Protein AF-A0A0D2H507-F1 (afdb_monomer)

Structure (mmCIF, N/CA/C/O backbone):
data_AF-A0A0D2H507-F1
#
_entry.id   AF-A0A0D2H507-F1
#
loop_
_atom_site.group_PDB
_atom_site.id
_atom_site.type_symbol
_atom_site.label_atom_id
_atom_site.label_alt_id
_atom_site.label_comp_id
_atom_site.label_asym_id
_atom_site.label_entity_id
_atom_site.label_seq_id
_atom_site.pdbx_PDB_ins_code
_atom_site.Cartn_x
_atom_site.Cartn_y
_atom_site.Cartn_z
_atom_site.occupancy
_atom_site.B_iso_or_equiv
_atom_site.auth_seq_id
_atom_site.auth_comp_id
_atom_site.auth_asym_id
_atom_site.auth_atom_id
_atom_site.pdbx_PDB_model_num
ATOM 1 N N . MET A 1 1 ? -9.283 15.951 35.947 1.00 31.06 1 MET A N 1
ATOM 2 C CA . MET A 1 1 ? -10.265 15.352 35.023 1.00 31.06 1 MET A CA 1
ATOM 3 C C . MET A 1 1 ? -9.512 14.282 34.258 1.00 31.06 1 MET A C 1
ATOM 5 O O . MET A 1 1 ? -8.503 14.624 33.654 1.00 31.06 1 MET A O 1
ATOM 9 N N . SER A 1 2 ? -9.874 13.003 34.392 1.00 30.97 2 SER A N 1
ATOM 10 C CA . SER A 1 2 ? -9.326 11.983 33.489 1.00 30.97 2 SER A CA 1
ATOM 11 C C . SER A 1 2 ? -9.724 12.364 32.062 1.00 30.97 2 SER A C 1
ATOM 13 O O . SER A 1 2 ? -10.800 12.946 31.907 1.00 30.97 2 SER A O 1
ATOM 15 N N . PRO A 1 3 ? -8.910 12.076 31.035 1.00 36.78 3 PRO A N 1
ATOM 16 C CA . PRO A 1 3 ? -9.381 12.229 29.670 1.00 36.78 3 PRO A CA 1
ATOM 17 C C . PRO A 1 3 ? -10.603 11.323 29.538 1.00 36.78 3 PRO A C 1
ATOM 19 O O . PRO A 1 3 ? -10.488 10.105 29.670 1.00 36.78 3 PRO A O 1
ATOM 22 N N . THR A 1 4 ? -11.787 11.920 29.407 1.00 38.16 4 THR A N 1
ATOM 23 C CA . THR A 1 4 ? -12.985 11.210 28.975 1.00 38.16 4 THR A CA 1
ATOM 24 C C . THR A 1 4 ? -12.575 10.476 27.709 1.00 38.16 4 THR A C 1
ATOM 26 O O . THR A 1 4 ? -11.973 11.070 26.811 1.00 38.16 4 THR A O 1
ATOM 29 N N . SER A 1 5 ? -12.764 9.160 27.696 1.00 45.72 5 SER A N 1
ATOM 30 C CA . 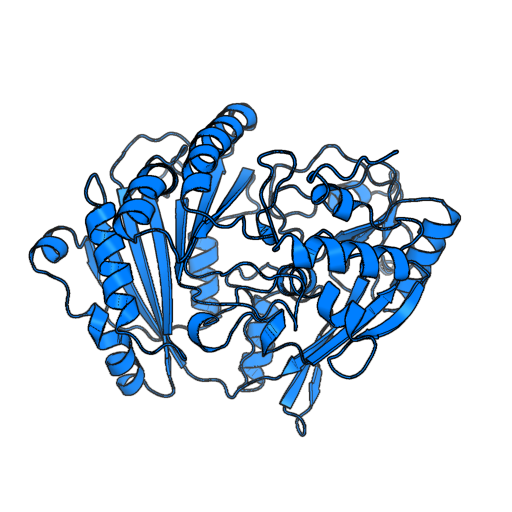SER A 1 5 ? -12.420 8.358 26.535 1.00 45.72 5 SER A CA 1
ATOM 31 C C . SER A 1 5 ? -13.134 8.948 25.323 1.00 45.72 5 SER A C 1
ATOM 33 O O . SER A 1 5 ? -14.357 9.077 25.337 1.00 45.72 5 SER A O 1
ATOM 35 N N . LEU A 1 6 ? -12.388 9.287 24.268 1.00 54.03 6 LEU A N 1
ATOM 36 C CA . LEU A 1 6 ? -12.961 9.771 23.004 1.00 54.03 6 LEU A CA 1
ATOM 37 C C . LEU A 1 6 ? -13.952 8.768 22.380 1.00 54.03 6 LEU A C 1
ATOM 39 O O . LEU A 1 6 ? -14.636 9.109 21.422 1.00 54.03 6 LEU A O 1
ATOM 43 N N . SER A 1 7 ? -14.024 7.539 22.906 1.00 54.16 7 SER A N 1
ATOM 44 C CA . SER A 1 7 ? -14.975 6.510 22.483 1.00 54.16 7 SER A CA 1
ATOM 45 C C . SER A 1 7 ? -16.433 6.853 22.782 1.00 54.16 7 SER A C 1
ATOM 47 O O . SER A 1 7 ? -17.312 6.419 22.039 1.00 54.16 7 SER A O 1
ATOM 49 N N . ASP A 1 8 ? -16.711 7.595 23.860 1.00 54.28 8 ASP A N 1
ATOM 50 C CA . ASP A 1 8 ? -18.084 7.725 24.366 1.00 54.28 8 ASP A CA 1
ATOM 51 C C . ASP A 1 8 ? -18.872 8.858 23.697 1.00 54.28 8 ASP A C 1
ATOM 53 O O . ASP A 1 8 ? -20.110 8.838 23.704 1.00 54.28 8 ASP A O 1
ATOM 57 N N . GLU A 1 9 ? -18.172 9.789 23.045 1.00 62.19 9 GLU A N 1
ATOM 58 C CA . GLU A 1 9 ? -18.740 11.004 22.470 1.00 62.19 9 GLU A CA 1
ATOM 59 C C . GLU A 1 9 ? -18.522 11.079 20.953 1.00 62.19 9 GLU A C 1
ATOM 61 O O . GLU A 1 9 ? -17.421 10.904 20.434 1.00 62.19 9 GLU A O 1
ATOM 66 N N . HIS A 1 10 ? -19.598 11.383 20.222 1.00 79.69 10 HIS A N 1
ATOM 67 C CA . HIS A 1 10 ? -19.481 11.873 18.854 1.00 79.69 10 HIS A CA 1
ATOM 68 C C . HIS A 1 10 ? -18.927 13.293 18.903 1.00 79.69 10 HIS A C 1
ATOM 70 O O . HIS A 1 10 ? -19.555 14.206 19.438 1.00 79.69 10 HIS A O 1
ATOM 76 N N . ILE A 1 11 ? -17.757 13.476 18.312 1.00 91.12 11 ILE A N 1
ATOM 77 C CA . ILE A 1 11 ? -17.040 14.741 18.297 1.00 91.12 11 ILE A CA 1
ATOM 78 C C . ILE A 1 11 ? -17.669 15.603 17.206 1.00 91.12 11 ILE A C 1
ATOM 80 O O . ILE A 1 11 ? -17.388 15.430 16.018 1.00 91.12 11 ILE A O 1
ATOM 84 N N . GLY A 1 12 ? -18.591 16.475 17.613 1.00 92.81 12 GLY A N 1
ATOM 85 C CA . GLY A 1 12 ? -19.230 17.456 16.736 1.00 92.81 12 GLY A CA 1
ATOM 86 C C . GLY A 1 12 ? -18.281 18.589 16.338 1.00 92.81 12 GLY A C 1
ATOM 87 O O . GLY A 1 12 ? -17.213 18.752 16.926 1.00 92.81 12 GLY A O 1
ATOM 88 N N . ARG A 1 13 ? -18.690 19.400 15.355 1.00 93.12 13 ARG A N 1
ATOM 89 C CA . ARG A 1 13 ? -17.871 20.490 14.782 1.00 93.12 13 ARG A CA 1
ATOM 90 C C . ARG A 1 13 ? -17.417 21.546 15.800 1.00 93.12 13 ARG A C 1
ATOM 92 O O . ARG A 1 13 ? -16.350 22.121 15.623 1.00 93.12 13 ARG A O 1
ATOM 99 N N . ASP A 1 14 ? -18.190 21.757 16.864 1.00 93.00 14 ASP A N 1
ATOM 100 C CA . ASP A 1 14 ? -17.875 22.727 17.923 1.00 93.00 14 ASP A CA 1
ATOM 101 C C . ASP A 1 14 ? -16.910 22.172 18.990 1.00 93.00 14 ASP A C 1
ATOM 103 O O . ASP A 1 14 ? -16.466 22.901 19.879 1.00 93.00 14 ASP A O 1
ATOM 107 N N . HIS A 1 15 ? -16.577 20.877 18.933 1.00 94.69 15 HIS A N 1
ATOM 108 C CA . HIS A 1 15 ? -15.651 20.257 19.875 1.00 94.69 15 HIS A CA 1
ATOM 109 C C . HIS A 1 15 ? -14.204 20.680 19.577 1.00 94.69 15 HIS A C 1
ATOM 111 O O . HIS A 1 15 ? -13.757 20.648 18.431 1.00 94.69 15 HIS A O 1
ATOM 117 N N . SER A 1 16 ? -13.423 20.999 20.613 1.00 94.50 16 SER A N 1
ATOM 118 C CA . SER A 1 16 ? -12.065 21.560 20.477 1.00 94.50 16 SER A CA 1
ATOM 119 C C . SER A 1 16 ? -11.082 20.676 19.695 1.00 94.50 16 SER A C 1
ATOM 121 O O . SER A 1 16 ? -10.154 21.186 19.074 1.00 94.50 16 SER A O 1
ATOM 123 N N . GLN A 1 17 ? -11.289 19.357 19.700 1.00 94.12 17 GLN A N 1
ATOM 124 C CA . GLN A 1 17 ? -10.457 18.385 18.974 1.00 94.12 17 GLN A CA 1
ATOM 125 C C . GLN A 1 17 ? -10.942 18.068 17.554 1.00 94.12 17 GLN A C 1
ATOM 127 O O . GLN A 1 17 ? -10.284 17.302 16.849 1.00 94.12 17 GLN A O 1
ATOM 132 N N . TYR A 1 18 ? -12.085 18.612 17.127 1.00 95.88 18 TYR A N 1
ATOM 133 C CA . TYR A 1 18 ? -12.695 18.254 15.848 1.00 95.88 18 TYR A CA 1
ATOM 134 C C . TYR A 1 18 ? -11.736 18.484 14.675 1.00 95.88 18 TYR A C 1
ATOM 136 O O . TYR A 1 18 ? -11.550 17.582 13.862 1.00 95.88 18 TYR A O 1
ATOM 144 N N . GLU A 1 19 ? -11.073 19.643 14.611 1.00 96.06 19 GLU A N 1
ATOM 145 C CA . GLU A 1 19 ? -10.197 19.968 13.479 1.00 96.06 19 GLU A CA 1
ATOM 146 C C . GLU A 1 19 ? -8.917 19.122 13.456 1.00 96.06 19 GLU A C 1
ATOM 148 O O . GLU A 1 19 ? -8.518 18.644 12.393 1.00 96.06 19 GLU A O 1
ATOM 153 N N . GLU A 1 20 ? -8.313 18.855 14.619 1.00 95.06 20 GLU A N 1
ATOM 154 C CA . GLU A 1 20 ? -7.156 17.953 14.733 1.00 95.06 20 GLU A CA 1
ATOM 155 C C . GLU A 1 20 ? -7.512 16.546 14.230 1.00 95.06 20 GLU A C 1
ATOM 157 O O . GLU A 1 20 ? -6.773 15.928 13.462 1.00 95.06 20 GLU A O 1
ATOM 162 N N . LEU A 1 21 ? -8.681 16.038 14.624 1.00 95.25 21 LEU A N 1
ATOM 163 C CA . LEU A 1 21 ? -9.151 14.732 14.186 1.00 95.25 21 LEU A CA 1
ATOM 164 C C . LEU A 1 21 ? -9.514 14.738 12.707 1.00 95.25 21 LEU A C 1
ATOM 166 O O . LEU A 1 21 ? -9.126 13.823 11.982 1.00 95.25 21 LEU A O 1
ATOM 170 N N . ARG A 1 22 ? -10.206 15.763 12.216 1.00 96.00 22 ARG A N 1
ATOM 171 C CA . ARG A 1 22 ? -10.583 15.865 10.806 1.00 96.00 22 ARG A CA 1
ATOM 172 C C . ARG A 1 22 ? -9.352 15.849 9.906 1.00 96.00 22 ARG A C 1
ATOM 174 O O . ARG A 1 22 ? -9.352 15.136 8.908 1.00 96.00 22 ARG A O 1
ATOM 181 N N . THR A 1 23 ? -8.286 16.545 10.294 1.00 94.81 23 THR A N 1
ATOM 182 C CA . THR A 1 23 ? -7.067 16.730 9.487 1.00 94.81 23 THR A CA 1
ATOM 183 C C . THR A 1 23 ? -5.980 15.679 9.699 1.00 94.81 23 THR A C 1
ATOM 185 O O . THR A 1 23 ? -4.937 15.760 9.058 1.00 94.81 23 THR A O 1
ATOM 188 N N . ARG A 1 24 ? -6.216 14.650 10.527 1.00 93.25 24 ARG A N 1
ATOM 189 C CA . ARG A 1 24 ? -5.264 13.558 10.806 1.00 93.25 24 ARG A CA 1
ATOM 190 C C . ARG A 1 24 ? -5.011 12.645 9.590 1.00 93.25 24 ARG A C 1
ATOM 192 O O . ARG A 1 24 ? -5.487 11.512 9.525 1.00 93.25 24 ARG A O 1
ATOM 199 N N . TYR A 1 25 ? -4.240 13.153 8.640 1.00 94.44 25 TYR A N 1
ATOM 200 C CA . TYR A 1 25 ? -3.697 12.478 7.463 1.00 94.44 25 TYR A CA 1
ATOM 201 C C . TYR A 1 25 ? -2.191 12.762 7.389 1.00 94.44 25 TYR A C 1
ATOM 203 O O . TYR A 1 25 ? -1.706 13.722 7.982 1.00 94.44 25 TYR A O 1
ATOM 211 N N . PHE A 1 26 ? -1.435 11.947 6.650 1.00 91.88 26 PHE A N 1
ATOM 212 C CA . PHE A 1 26 ? 0.000 12.205 6.432 1.00 91.88 26 PHE A CA 1
ATOM 213 C C . PHE A 1 26 ? 0.262 13.406 5.502 1.00 91.88 26 PHE A C 1
ATOM 215 O O . PHE A 1 26 ? 1.379 13.915 5.433 1.00 91.88 26 PHE A O 1
ATOM 222 N N . ASN A 1 27 ? -0.764 13.817 4.756 1.00 92.31 27 ASN A N 1
ATOM 223 C CA . ASN A 1 27 ? -0.683 14.761 3.654 1.00 92.31 27 ASN A CA 1
ATOM 224 C C . ASN A 1 27 ? -1.195 16.142 4.080 1.00 92.31 27 ASN A C 1
ATOM 226 O O . ASN A 1 27 ? -2.304 16.249 4.600 1.00 92.31 27 ASN A O 1
ATOM 230 N N . ALA A 1 28 ? -0.445 17.208 3.785 1.00 92.75 28 ALA A N 1
ATOM 231 C CA . ALA A 1 28 ? -0.892 18.578 4.048 1.00 92.75 28 ALA A CA 1
ATOM 232 C C . ALA A 1 28 ? -2.025 19.041 3.107 1.00 92.75 28 ALA A C 1
ATOM 234 O O . ALA A 1 28 ? -2.658 20.074 3.345 1.00 92.75 28 ALA A O 1
ATOM 235 N N . ARG A 1 29 ? -2.315 18.293 2.033 1.00 92.12 29 ARG A N 1
ATOM 236 C CA . ARG A 1 29 ? -3.491 18.515 1.180 1.00 92.12 29 ARG A CA 1
ATOM 237 C C . ARG A 1 29 ? -4.710 17.768 1.731 1.00 92.12 29 ARG A C 1
ATOM 239 O O . ARG A 1 29 ? -5.110 16.736 1.198 1.00 92.12 29 ARG A O 1
ATOM 246 N N . VAL A 1 30 ? -5.309 18.313 2.789 1.00 92.12 30 VAL A N 1
ATOM 247 C CA . VAL A 1 30 ? -6.579 17.814 3.342 1.00 92.12 30 VAL A CA 1
ATOM 248 C C . VAL A 1 30 ? -7.757 18.530 2.662 1.00 92.12 30 VAL A C 1
ATOM 250 O O . VAL A 1 30 ? -7.778 19.762 2.648 1.00 92.12 30 VAL A O 1
ATOM 253 N N . PRO A 1 31 ? -8.749 17.806 2.109 1.00 91.31 31 PRO A N 1
ATOM 254 C CA . PRO A 1 31 ? -9.948 18.410 1.533 1.00 91.31 31 PRO A CA 1
ATOM 255 C C . PRO A 1 31 ? -10.723 19.296 2.516 1.00 91.31 31 PRO A C 1
ATOM 257 O O . PRO A 1 31 ? -10.708 19.083 3.731 1.00 91.31 31 PRO A O 1
ATOM 260 N N . ALA A 1 32 ? -11.479 20.251 1.972 1.00 92.62 32 ALA A N 1
ATOM 261 C CA . ALA A 1 32 ? -12.341 21.140 2.752 1.00 92.62 32 ALA A CA 1
ATOM 262 C C . ALA A 1 32 ? -13.589 20.446 3.327 1.00 92.62 32 ALA A C 1
ATOM 264 O O . ALA A 1 32 ? -14.288 21.054 4.127 1.00 92.62 32 ALA A O 1
ATOM 265 N N . ALA A 1 33 ? -13.870 19.199 2.929 1.00 95.00 33 ALA A N 1
ATOM 266 C CA . ALA A 1 33 ? -15.030 18.450 3.399 1.00 95.00 33 ALA A CA 1
ATOM 267 C C . ALA A 1 33 ? -15.046 18.335 4.934 1.00 95.00 33 ALA A C 1
ATOM 269 O O . ALA A 1 33 ? -14.043 17.992 5.576 1.00 95.00 33 ALA A O 1
ATOM 270 N N . MET A 1 34 ? -16.216 18.606 5.503 1.00 96.12 34 MET A N 1
ATOM 271 C CA . MET A 1 34 ? -16.484 18.650 6.931 1.00 96.12 34 MET A CA 1
ATOM 272 C C . MET A 1 34 ? -17.502 17.561 7.290 1.00 96.12 34 MET A C 1
ATOM 274 O O . MET A 1 34 ? -18.699 17.721 7.037 1.00 96.12 34 MET A O 1
ATOM 278 N N . PRO A 1 35 ? -17.084 16.460 7.930 1.00 97.38 35 PRO A N 1
ATOM 279 C CA . PRO A 1 35 ? -18.020 15.562 8.599 1.00 97.38 35 PRO A CA 1
ATOM 280 C C . PRO A 1 35 ? -18.972 16.320 9.545 1.00 97.38 35 PRO A C 1
ATOM 282 O O . PRO A 1 35 ? -18.662 17.386 10.076 1.00 97.38 35 PRO A O 1
ATOM 285 N N . ALA A 1 36 ? -20.180 15.810 9.752 1.00 96.50 36 ALA A N 1
ATOM 286 C CA . ALA A 1 36 ? -21.062 16.337 10.793 1.00 96.50 36 ALA A CA 1
ATOM 287 C C . ALA A 1 36 ? -20.534 15.976 12.191 1.00 96.50 36 ALA A C 1
ATOM 289 O O . ALA A 1 36 ? -20.660 16.764 13.128 1.00 96.50 36 ALA A O 1
ATOM 290 N N . ALA A 1 37 ? -19.917 14.799 12.311 1.00 96.56 37 ALA A N 1
ATOM 291 C CA . ALA A 1 37 ? -19.269 14.332 13.525 1.00 96.56 37 ALA A CA 1
ATOM 292 C C . ALA A 1 37 ? -18.126 13.358 13.211 1.00 96.56 37 ALA A C 1
ATOM 294 O O . ALA A 1 37 ? -18.047 12.785 12.118 1.00 96.56 37 ALA A O 1
ATOM 295 N N . ILE A 1 38 ? -17.269 13.140 14.204 1.00 97.81 38 ILE A N 1
ATOM 296 C CA . ILE A 1 38 ? -16.204 12.137 14.185 1.00 97.81 38 ILE A CA 1
ATOM 297 C C . ILE A 1 38 ? -16.422 11.173 15.356 1.00 97.81 38 ILE A C 1
ATOM 299 O O . ILE A 1 38 ? -16.699 11.604 16.472 1.00 97.81 38 ILE A O 1
ATOM 303 N N . SER A 1 39 ? -16.305 9.870 15.109 1.00 97.38 39 SER A N 1
ATOM 304 C CA . SER A 1 39 ? -16.315 8.823 16.135 1.00 97.38 39 SER A CA 1
ATOM 305 C C . SER A 1 39 ? -14.948 8.142 16.185 1.00 97.38 39 SER A C 1
ATOM 307 O O . SER A 1 39 ? -14.393 7.793 15.141 1.00 97.38 39 SER A O 1
ATOM 309 N N . CYS A 1 40 ? -14.409 7.945 17.388 1.00 96.94 40 CYS A N 1
ATOM 310 C CA . CYS A 1 40 ? -13.124 7.284 17.624 1.00 96.94 40 CYS A CA 1
ATOM 311 C C . CYS A 1 40 ? -13.326 5.999 18.449 1.00 96.94 40 CYS A C 1
ATOM 313 O O . CYS A 1 40 ? -12.987 5.977 19.635 1.00 96.94 40 CYS A O 1
ATOM 315 N N . PRO A 1 41 ? -13.915 4.940 17.862 1.00 96.88 41 PRO A N 1
ATOM 31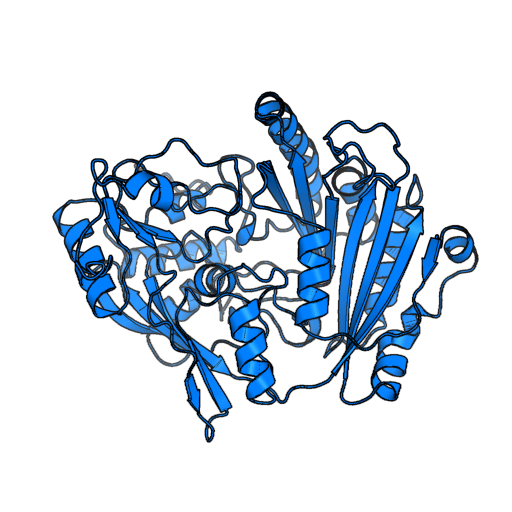6 C CA . PRO A 1 41 ? -14.245 3.718 18.584 1.00 96.88 41 PRO A CA 1
ATOM 317 C C . PRO A 1 41 ? -12.997 3.005 19.115 1.00 96.88 41 PRO A C 1
ATOM 319 O O . PRO A 1 41 ? -11.964 2.921 18.444 1.00 96.88 41 PRO A O 1
ATOM 322 N N . SER A 1 42 ? -13.127 2.430 20.309 1.00 96.81 42 SER A N 1
ATOM 323 C CA . SER A 1 42 ? -12.110 1.583 20.938 1.00 96.81 42 SER A CA 1
ATOM 324 C C . SER A 1 42 ? -12.469 0.097 20.861 1.00 96.81 42 SER A C 1
ATOM 326 O O . SER A 1 42 ? -11.582 -0.755 20.785 1.00 96.81 42 SER A O 1
ATOM 328 N N . THR A 1 43 ? -13.767 -0.213 20.799 1.00 97.50 43 THR A N 1
ATOM 329 C CA . THR A 1 43 ? -14.307 -1.575 20.750 1.00 97.50 43 THR A CA 1
ATOM 330 C C . THR A 1 43 ? -15.256 -1.785 19.572 1.00 97.50 43 THR A C 1
ATOM 332 O O . THR A 1 43 ? -15.814 -0.840 19.010 1.00 97.50 43 THR A O 1
ATOM 335 N N . THR A 1 44 ? -15.513 -3.049 19.229 1.00 98.44 44 THR A N 1
ATOM 336 C CA . THR A 1 44 ? -16.549 -3.421 18.251 1.00 98.44 44 THR A CA 1
ATOM 337 C C . THR A 1 44 ? -17.939 -2.895 18.655 1.00 98.44 44 THR A C 1
ATOM 339 O O . THR A 1 44 ? -18.718 -2.501 17.790 1.00 98.44 44 THR A O 1
ATOM 342 N N . ALA A 1 45 ? -18.253 -2.813 19.955 1.00 97.56 45 ALA A N 1
ATOM 343 C CA . ALA A 1 45 ? -19.527 -2.266 20.432 1.00 97.56 45 ALA A CA 1
ATOM 344 C C . ALA A 1 45 ? -19.673 -0.762 20.130 1.00 97.56 45 ALA A C 1
ATOM 346 O O . ALA A 1 45 ? -20.751 -0.324 19.716 1.00 97.56 45 ALA A O 1
ATOM 347 N N . ASP A 1 46 ? -18.588 0.007 20.252 1.00 97.31 46 ASP A N 1
ATOM 348 C CA . ASP A 1 46 ? -18.562 1.436 19.908 1.00 97.31 46 ASP A CA 1
ATOM 349 C C . ASP A 1 46 ? -18.850 1.637 18.414 1.00 97.31 46 ASP A C 1
ATOM 351 O O . ASP A 1 46 ? -19.626 2.515 18.034 1.00 97.31 46 ASP A O 1
ATOM 355 N N . VAL A 1 47 ? -18.288 0.772 17.559 1.00 98.06 47 VAL A N 1
ATOM 356 C CA . VAL A 1 47 ? -18.546 0.787 16.110 1.00 98.06 47 VAL A CA 1
ATOM 357 C C . VAL A 1 47 ? -20.023 0.535 15.814 1.00 98.06 47 VAL A C 1
ATOM 359 O O . VAL A 1 47 ? -20.621 1.271 15.032 1.00 98.06 47 VAL A O 1
ATOM 362 N N . ILE A 1 48 ? -20.645 -0.459 16.458 1.00 98.06 48 ILE A N 1
ATOM 363 C CA . ILE A 1 48 ? -22.081 -0.744 16.285 1.00 98.06 48 ILE A CA 1
ATOM 364 C C . ILE A 1 48 ? -22.922 0.481 16.660 1.00 98.06 48 ILE A C 1
ATOM 366 O O . ILE A 1 48 ? -23.852 0.833 15.931 1.00 98.06 48 ILE A O 1
ATOM 370 N N . LYS A 1 49 ? -22.605 1.139 17.783 1.00 96.62 49 LYS A N 1
ATOM 371 C CA . LYS A 1 49 ? -23.292 2.360 18.227 1.00 96.62 49 LYS A CA 1
ATOM 372 C C . LYS A 1 49 ? -23.158 3.471 17.181 1.00 96.62 49 LYS A C 1
ATOM 374 O O . LYS A 1 49 ? -24.173 4.038 16.781 1.00 96.62 49 LYS A O 1
ATOM 379 N N . ALA A 1 50 ? -21.942 3.720 16.696 1.00 97.00 50 ALA A N 1
ATOM 380 C CA . ALA A 1 50 ? -21.655 4.739 15.690 1.00 97.00 50 ALA A CA 1
ATOM 381 C C . ALA A 1 50 ? -22.405 4.486 14.369 1.00 97.00 50 ALA A C 1
ATOM 383 O O . ALA A 1 50 ? -23.036 5.397 13.833 1.00 97.00 50 ALA A O 1
ATOM 384 N N . VAL A 1 51 ? -22.412 3.240 13.879 1.00 97.62 51 VAL A N 1
ATOM 385 C CA . VAL A 1 51 ? -23.132 2.841 12.655 1.00 97.62 51 VAL A CA 1
ATOM 386 C C . VAL A 1 51 ? -24.641 3.019 12.813 1.00 97.62 51 VAL A C 1
ATOM 388 O O . VAL A 1 51 ? -25.288 3.614 11.952 1.00 97.62 51 VAL A O 1
ATOM 391 N N . LYS A 1 52 ? -25.221 2.559 13.929 1.00 96.19 52 LYS A N 1
ATOM 392 C CA . LYS A 1 52 ? -26.661 2.714 14.190 1.00 96.19 52 LYS A CA 1
ATOM 393 C C . LYS A 1 52 ? -27.069 4.178 14.328 1.00 96.19 52 LYS A C 1
ATOM 395 O O . LYS A 1 52 ? -28.149 4.548 13.876 1.00 96.19 52 LYS A O 1
ATOM 400 N N . GLN A 1 53 ? -26.215 5.012 14.915 1.00 93.81 53 GLN A N 1
ATOM 401 C CA . GLN A 1 53 ? -26.461 6.446 15.012 1.00 93.81 53 GLN A CA 1
ATOM 402 C C . GLN A 1 53 ? -26.402 7.129 13.642 1.00 93.81 53 GLN A C 1
ATOM 404 O O . GLN A 1 53 ? -27.312 7.888 13.318 1.00 93.81 53 GLN A O 1
ATOM 409 N N . ALA A 1 54 ? -25.394 6.829 12.817 1.00 96.12 54 ALA A N 1
ATOM 410 C CA . ALA A 1 54 ? -25.337 7.328 11.443 1.00 96.12 54 ALA A CA 1
ATOM 411 C C . ALA A 1 54 ? -26.591 6.928 10.653 1.00 96.12 54 ALA A C 1
ATOM 413 O O . ALA A 1 54 ? -27.194 7.770 9.992 1.00 96.12 54 ALA A O 1
ATOM 414 N N . ALA A 1 55 ? -27.046 5.677 10.801 1.00 95.50 55 ALA A N 1
ATOM 415 C CA . ALA A 1 55 ? -28.280 5.200 10.186 1.00 95.50 55 ALA A CA 1
ATOM 416 C C . ALA A 1 55 ? -29.519 5.976 10.668 1.00 95.50 55 ALA A C 1
ATOM 418 O O . ALA A 1 55 ? -30.336 6.383 9.848 1.00 95.50 55 ALA A O 1
ATOM 419 N N . ALA A 1 56 ? -29.645 6.227 11.975 1.00 95.06 56 ALA A N 1
ATOM 420 C CA . ALA A 1 56 ? -30.756 6.998 12.539 1.00 95.06 56 ALA A CA 1
ATOM 421 C C . ALA A 1 56 ? -30.769 8.469 12.079 1.00 95.06 56 ALA A C 1
ATOM 423 O O . ALA A 1 56 ? -31.834 9.077 12.011 1.00 95.06 56 ALA A O 1
ATOM 424 N N . LEU A 1 57 ? -29.600 9.031 11.760 1.00 94.56 57 LEU A N 1
ATOM 425 C CA . LEU A 1 57 ? -29.434 10.408 11.284 1.00 94.56 57 LEU A CA 1
ATOM 426 C C . LEU A 1 57 ? -29.388 10.529 9.751 1.00 94.56 57 LEU A C 1
ATOM 428 O O . LEU A 1 57 ? -29.254 11.640 9.243 1.00 94.56 57 LEU A O 1
ATOM 432 N N . GLY A 1 58 ? -29.465 9.417 9.011 1.00 93.88 58 GLY A N 1
ATOM 433 C CA . GLY A 1 58 ? -29.324 9.412 7.551 1.00 93.88 58 GLY A CA 1
ATOM 434 C C . GLY A 1 58 ? -27.952 9.899 7.065 1.00 93.88 58 GLY A C 1
ATOM 435 O O . GLY A 1 58 ? -27.854 10.493 5.994 1.00 93.88 58 GLY A O 1
ATOM 436 N N . GLN A 1 59 ? -26.898 9.701 7.860 1.00 95.69 59 GLN A N 1
ATOM 437 C CA . GLN A 1 59 ? -25.550 10.174 7.551 1.00 95.69 59 GLN A CA 1
ATOM 438 C C . GLN A 1 59 ? -24.746 9.110 6.793 1.00 95.69 59 GLN A C 1
ATOM 440 O O . GLN A 1 59 ? -24.677 7.967 7.253 1.00 95.69 59 GLN A O 1
ATOM 445 N N . PRO A 1 60 ? -24.071 9.470 5.684 1.00 97.69 60 PRO A N 1
ATOM 446 C CA . PRO A 1 60 ? -23.117 8.572 5.050 1.00 97.69 60 PRO A CA 1
ATOM 447 C C . PRO A 1 60 ? -21.878 8.388 5.933 1.00 97.69 60 PRO A C 1
ATOM 449 O O . PRO A 1 60 ? -21.481 9.295 6.669 1.00 97.69 60 PRO A O 1
ATOM 452 N N . ILE A 1 61 ? -21.240 7.226 5.836 1.00 98.50 61 ILE A N 1
ATOM 453 C CA . ILE A 1 61 ? -20.105 6.835 6.670 1.00 98.50 61 ILE A CA 1
ATOM 454 C C . ILE A 1 61 ? -18.820 6.835 5.844 1.00 98.50 61 ILE A C 1
ATOM 456 O O . ILE A 1 61 ? -18.713 6.168 4.814 1.00 98.50 61 ILE A O 1
ATOM 460 N N . GLY A 1 62 ? -17.816 7.555 6.342 1.00 97.62 62 GLY A N 1
ATOM 461 C CA . GLY A 1 62 ? -16.429 7.441 5.908 1.00 97.62 62 GLY A CA 1
ATOM 462 C C . GLY A 1 62 ? -15.596 6.749 6.983 1.00 97.62 62 GLY A C 1
ATOM 463 O O . GLY A 1 62 ? -15.749 7.033 8.169 1.00 97.62 62 GLY A O 1
ATOM 464 N N . VAL A 1 63 ? -14.702 5.842 6.588 1.00 98.06 63 VAL A N 1
ATOM 465 C CA . VAL A 1 63 ? -13.882 5.058 7.528 1.00 98.06 63 VAL A CA 1
ATOM 466 C C . VAL A 1 63 ? -12.410 5.374 7.317 1.00 98.06 63 VAL A C 1
ATOM 468 O O . VAL A 1 63 ? -11.908 5.291 6.196 1.00 98.06 63 VAL A O 1
ATOM 471 N N . ARG A 1 64 ? -11.695 5.701 8.394 1.00 97.06 64 ARG A N 1
ATOM 472 C CA . ARG A 1 64 ? -10.256 5.977 8.361 1.00 97.06 64 ARG A CA 1
ATOM 473 C C . ARG A 1 64 ? -9.517 5.111 9.367 1.00 97.06 64 ARG A C 1
ATOM 475 O O . ARG A 1 64 ? -9.870 5.089 10.535 1.00 97.06 64 ARG A O 1
ATOM 482 N N . ALA A 1 65 ? -8.446 4.461 8.917 1.00 96.25 65 ALA A N 1
ATOM 483 C CA . ALA A 1 65 ? -7.449 3.847 9.793 1.00 96.25 65 ALA A CA 1
ATOM 484 C C . ALA A 1 65 ? -6.223 4.771 9.924 1.00 96.25 65 ALA A C 1
ATOM 486 O O . ALA A 1 65 ? -6.228 5.708 10.710 1.00 96.25 65 ALA A O 1
ATOM 487 N N . GLY A 1 66 ? -5.193 4.572 9.097 1.00 93.44 66 GLY A N 1
ATOM 488 C CA . GLY A 1 66 ? -3.950 5.357 9.147 1.00 93.44 66 GLY A CA 1
ATOM 489 C C . GLY A 1 66 ? -3.984 6.683 8.381 1.00 93.44 66 GLY A C 1
ATOM 490 O O . GLY A 1 66 ? -3.013 7.425 8.430 1.00 93.44 66 GLY A O 1
ATOM 491 N N . GLY A 1 67 ? -5.061 6.972 7.640 1.00 93.62 67 GLY A N 1
ATOM 492 C CA . GLY A 1 67 ? -5.168 8.206 6.851 1.00 93.62 67 GLY A CA 1
ATOM 493 C C . GLY A 1 67 ? -4.162 8.302 5.697 1.00 93.62 67 GLY A C 1
ATOM 494 O O . GLY A 1 67 ? -3.688 9.393 5.412 1.00 93.62 67 GLY A O 1
ATOM 495 N N . HIS A 1 68 ? -3.826 7.177 5.053 1.00 93.81 68 HIS A N 1
ATOM 496 C CA . HIS A 1 68 ? -2.802 7.091 3.992 1.00 93.81 68 HIS A CA 1
ATOM 497 C C . HIS A 1 68 ? -3.332 7.161 2.552 1.00 93.81 68 HIS A C 1
ATOM 499 O O . HIS A 1 68 ? -2.549 7.162 1.610 1.00 93.81 68 HIS A O 1
ATOM 505 N N . LEU A 1 69 ? -4.647 7.265 2.349 1.00 92.88 69 LEU A N 1
ATOM 506 C CA . LEU A 1 69 ? -5.180 7.539 1.013 1.00 92.88 69 LEU A CA 1
ATOM 507 C C . LEU A 1 69 ? -4.917 9.006 0.659 1.00 92.88 69 LEU A C 1
ATOM 509 O O . LEU A 1 69 ? -5.474 9.896 1.302 1.00 92.88 69 LEU A O 1
ATOM 513 N N . PHE A 1 70 ? -4.114 9.252 -0.380 1.00 92.50 70 PHE A N 1
ATOM 514 C CA . PHE A 1 70 ? -3.777 10.593 -0.878 1.00 92.50 70 PHE A CA 1
ATOM 515 C C . PHE A 1 70 ? -4.982 11.544 -1.041 1.00 92.50 70 PHE A C 1
ATOM 517 O O . PHE A 1 70 ? -4.849 12.704 -0.642 1.00 92.50 70 PHE A O 1
ATOM 524 N N . PRO A 1 71 ? -6.144 11.113 -1.583 1.00 90.88 71 PRO A N 1
ATOM 525 C CA . PRO A 1 71 ? -7.326 11.976 -1.717 1.00 90.88 71 PRO A CA 1
ATOM 526 C C . PRO A 1 71 ? -8.142 12.168 -0.428 1.00 90.88 71 PRO A C 1
ATOM 528 O O . PRO A 1 71 ? -9.110 12.924 -0.435 1.00 90.88 71 PRO A O 1
ATOM 531 N N . CYS A 1 72 ? -7.789 11.503 0.678 1.00 93.69 72 CYS A N 1
ATOM 532 C CA . CYS A 1 72 ? -8.515 11.580 1.951 1.00 93.69 72 CYS A CA 1
ATOM 533 C C . CYS A 1 72 ? -10.013 11.206 1.837 1.00 93.69 72 CYS A C 1
ATOM 535 O O . CYS A 1 72 ? -10.855 11.806 2.504 1.00 93.69 72 CYS A O 1
ATOM 537 N N . CYS A 1 73 ? -10.351 10.199 1.013 1.00 90.75 73 CYS A N 1
ATOM 538 C CA . CYS A 1 73 ? -11.731 9.822 0.647 1.00 90.75 73 CYS A CA 1
ATOM 539 C C . CYS A 1 73 ? -12.683 9.508 1.815 1.00 90.75 73 CYS A C 1
ATOM 541 O O . CYS A 1 73 ? -13.890 9.431 1.612 1.00 90.75 73 CYS A O 1
ATOM 543 N N . SER A 1 74 ? -12.167 9.297 3.026 1.00 94.81 74 SER A N 1
ATOM 544 C CA . SER A 1 74 ? -12.983 9.109 4.226 1.00 94.81 74 SER A CA 1
ATOM 545 C C . SER A 1 74 ? -13.651 10.394 4.728 1.00 94.81 74 SER A C 1
ATOM 547 O O . SER A 1 74 ? -14.552 10.309 5.558 1.00 94.81 74 SER A O 1
ATOM 549 N N . LEU A 1 75 ? -13.244 11.581 4.261 1.00 95.75 75 LEU A N 1
ATOM 550 C CA . LEU A 1 75 ? -13.948 12.829 4.571 1.00 95.75 75 LEU A CA 1
ATOM 551 C C . LEU A 1 75 ? -15.176 12.989 3.673 1.00 95.75 75 LEU A C 1
ATOM 553 O O . LEU A 1 75 ? -15.052 13.289 2.488 1.00 95.75 75 LEU A O 1
ATOM 557 N N . LEU A 1 76 ? -16.360 12.839 4.264 1.00 95.94 76 LEU A N 1
ATOM 558 C CA . LEU A 1 76 ? -17.643 13.055 3.601 1.00 95.94 76 LEU A CA 1
ATOM 559 C C . LEU A 1 76 ? -18.325 14.284 4.202 1.00 95.94 76 LEU A C 1
ATOM 561 O O . LEU A 1 76 ? -18.482 14.367 5.422 1.00 95.94 76 LEU A O 1
ATOM 565 N N . GLU A 1 77 ? -18.740 15.228 3.358 1.00 96.25 77 GLU A N 1
ATOM 566 C CA . GLU A 1 77 ? -19.480 16.409 3.813 1.00 96.25 77 GLU A CA 1
ATOM 567 C C . GLU A 1 77 ? -20.785 15.985 4.497 1.00 96.25 77 GLU A C 1
ATOM 569 O O . GLU A 1 77 ? -21.558 15.202 3.948 1.00 96.25 77 GLU A O 1
ATOM 574 N N . GLY A 1 78 ? -21.010 16.468 5.720 1.00 95.94 78 GLY A N 1
ATOM 575 C CA . GLY A 1 78 ? -22.196 16.136 6.517 1.00 95.94 78 GLY A CA 1
ATOM 576 C C . GLY A 1 78 ? -22.288 14.675 6.986 1.00 95.94 78 GLY A C 1
ATOM 577 O O . GLY A 1 78 ? -23.248 14.321 7.668 1.00 95.94 78 GLY A O 1
ATOM 578 N N . GLY A 1 79 ? -21.304 13.832 6.659 1.00 97.00 79 GLY A N 1
ATOM 579 C CA . GLY A 1 79 ? -21.263 12.424 7.049 1.00 97.00 79 GLY A CA 1
ATOM 580 C C . GLY A 1 79 ? -20.687 12.181 8.443 1.00 97.00 79 GLY A C 1
ATOM 581 O O . GLY A 1 79 ? -20.264 13.106 9.139 1.00 97.00 79 GLY A O 1
ATOM 582 N N . LEU A 1 80 ? -20.634 10.911 8.836 1.00 97.50 80 LEU A N 1
ATOM 583 C CA . LEU A 1 80 ? -19.906 10.451 10.013 1.00 97.50 80 LEU A CA 1
ATOM 584 C C . LEU A 1 80 ? -18.533 9.918 9.589 1.00 97.50 80 LEU A C 1
ATOM 586 O O . LEU A 1 80 ? -18.446 8.952 8.830 1.00 97.50 80 LEU A O 1
ATOM 590 N N . LEU A 1 81 ? -17.462 10.504 10.123 1.00 98.00 81 LEU A N 1
ATOM 591 C CA . LEU A 1 81 ? -16.125 9.922 10.023 1.00 98.00 81 LEU A CA 1
ATOM 592 C C . LEU A 1 81 ? -15.900 8.964 11.197 1.00 98.00 81 LEU A C 1
ATOM 594 O O . LEU A 1 81 ? -15.920 9.386 12.350 1.00 98.00 81 LEU A O 1
ATOM 598 N N . ILE A 1 82 ? -15.635 7.694 10.911 1.00 97.81 82 ILE A N 1
ATOM 599 C CA . ILE A 1 82 ? -15.241 6.697 11.909 1.00 97.81 82 ILE A CA 1
ATOM 600 C C . ILE A 1 82 ? -13.729 6.475 11.803 1.00 97.81 82 ILE A C 1
ATOM 602 O O . ILE A 1 82 ? -13.236 5.915 10.822 1.00 97.81 82 ILE A O 1
ATOM 606 N N . ASP A 1 83 ? -12.991 6.929 12.815 1.00 97.62 83 ASP A N 1
ATOM 607 C CA . ASP A 1 83 ? -11.540 6.766 12.935 1.00 97.62 83 ASP A CA 1
ATOM 608 C C . ASP A 1 83 ? -11.210 5.533 13.789 1.00 97.62 83 ASP A C 1
ATOM 610 O O . ASP A 1 83 ? -11.321 5.546 15.015 1.00 97.62 83 ASP A O 1
ATOM 614 N N . VAL A 1 84 ? -10.777 4.459 13.132 1.00 97.81 84 VAL A N 1
ATOM 615 C CA . VAL A 1 84 ? -10.521 3.152 13.751 1.00 97.81 84 VAL A CA 1
ATOM 616 C C . VAL A 1 84 ? -9.091 2.988 14.277 1.00 97.81 84 VAL A C 1
ATOM 618 O O . VAL A 1 84 ? -8.672 1.868 14.572 1.00 97.81 84 VAL A O 1
ATOM 621 N N . LYS A 1 85 ? -8.310 4.069 14.412 1.00 96.75 85 LYS A N 1
ATOM 622 C CA . LYS A 1 85 ? -6.908 4.022 14.876 1.00 96.75 85 LYS A CA 1
ATOM 623 C C . LYS A 1 85 ? -6.718 3.248 16.190 1.00 96.75 85 LYS A C 1
ATOM 625 O O . LYS A 1 85 ? -5.722 2.537 16.348 1.00 96.75 85 LYS A O 1
ATOM 630 N N . HIS A 1 86 ? -7.662 3.376 17.121 1.00 95.94 86 HIS A N 1
ATOM 631 C CA . HIS A 1 86 ? -7.604 2.765 18.457 1.00 95.94 86 HIS A CA 1
ATOM 632 C C . HIS A 1 86 ? -8.522 1.546 18.627 1.00 95.94 86 HIS A C 1
ATOM 634 O O . HIS A 1 86 ? -8.552 0.957 19.705 1.00 95.94 86 HIS A O 1
ATOM 640 N N . LEU A 1 87 ? -9.235 1.149 17.572 1.00 98.06 87 LEU A N 1
ATOM 641 C CA . LEU A 1 87 ? -10.177 0.038 17.602 1.00 98.06 87 LEU A CA 1
ATOM 642 C C . LEU A 1 87 ? -9.442 -1.291 17.787 1.00 98.06 87 LEU A C 1
ATOM 644 O O . LEU A 1 87 ? -8.599 -1.637 16.957 1.00 98.06 87 LEU A O 1
ATOM 648 N N . ASN A 1 88 ? -9.794 -2.033 18.842 1.00 97.62 88 ASN A N 1
ATOM 649 C CA . ASN A 1 88 ? -9.244 -3.354 19.161 1.00 97.62 88 ASN A CA 1
ATOM 650 C C . ASN A 1 88 ? -7.704 -3.368 19.069 1.00 97.62 88 ASN A C 1
ATOM 652 O O . ASN A 1 88 ? -7.116 -4.094 18.269 1.00 97.62 88 ASN A O 1
ATOM 656 N N . SER A 1 89 ? -7.052 -2.506 19.853 1.00 96.88 89 SER A N 1
ATOM 657 C CA . SER A 1 89 ? -5.623 -2.187 19.729 1.00 96.88 89 SER A CA 1
ATOM 658 C C . SER A 1 89 ? -4.650 -3.306 20.124 1.00 96.88 89 SER A C 1
ATOM 660 O O . SER A 1 89 ? -3.449 -3.140 19.910 1.00 96.88 89 SER A O 1
ATOM 662 N N . SER A 1 90 ? -5.127 -4.425 20.679 1.00 97.94 90 SER A N 1
ATOM 663 C CA . SER A 1 90 ? -4.277 -5.583 20.962 1.00 97.94 90 SER A 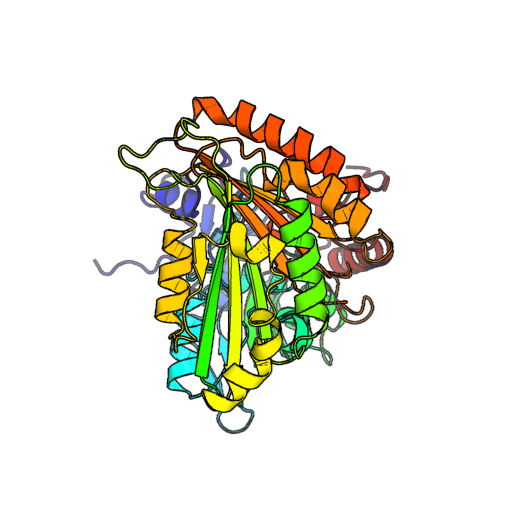CA 1
ATOM 664 C C . SER A 1 90 ? -3.787 -6.249 19.672 1.00 97.94 90 SER A C 1
ATOM 666 O O . SER A 1 90 ? -4.469 -6.254 18.644 1.00 97.94 90 SER A O 1
ATOM 668 N N . ILE A 1 91 ? -2.582 -6.817 19.740 1.00 98.56 91 ILE A N 1
ATOM 669 C CA . ILE A 1 91 ? -2.069 -7.779 18.764 1.00 98.56 91 ILE A CA 1
ATOM 670 C C . ILE A 1 91 ? -1.922 -9.094 19.523 1.00 98.56 91 ILE A C 1
ATOM 672 O O . ILE A 1 91 ? -1.053 -9.228 20.381 1.00 98.56 91 ILE A O 1
ATOM 676 N N . ASP A 1 92 ? -2.804 -10.040 19.231 1.00 98.62 92 ASP A N 1
ATOM 677 C CA . ASP A 1 92 ? -2.890 -11.319 19.931 1.00 98.62 92 ASP A CA 1
ATOM 678 C C . ASP A 1 92 ? -2.283 -12.423 19.056 1.00 98.62 92 ASP A C 1
ATOM 680 O O . ASP A 1 92 ? -2.488 -12.427 17.843 1.00 98.62 92 ASP A O 1
ATOM 684 N N . TYR A 1 93 ? -1.566 -13.378 19.650 1.00 98.69 93 TYR A N 1
ATOM 685 C CA . TYR A 1 93 ? -0.968 -14.513 18.940 1.00 98.69 93 TYR A CA 1
ATOM 686 C C . TYR A 1 93 ? -1.347 -15.836 19.598 1.00 98.69 93 TYR A C 1
ATOM 688 O O . TYR A 1 93 ? -1.129 -16.035 20.793 1.00 98.69 93 TYR A O 1
ATOM 696 N N . ASP A 1 94 ? -1.875 -16.760 18.803 1.00 98.69 94 ASP A N 1
ATOM 697 C CA . ASP A 1 94 ? -2.174 -18.119 19.238 1.00 98.69 94 ASP A CA 1
ATOM 698 C C . ASP A 1 94 ? -0.979 -19.036 18.946 1.00 98.69 94 ASP A C 1
ATOM 700 O O . ASP A 1 94 ? -0.617 -19.307 17.798 1.00 98.69 94 ASP A O 1
ATOM 704 N N . THR A 1 95 ? -0.361 -19.547 20.010 1.00 97.69 95 THR A N 1
ATOM 705 C CA . THR A 1 95 ? 0.817 -20.413 19.920 1.00 97.69 95 THR A CA 1
ATOM 706 C C . THR A 1 95 ? 0.514 -21.792 19.341 1.00 97.69 95 THR A C 1
ATOM 708 O O . THR A 1 95 ? 1.448 -22.439 18.869 1.00 97.69 95 THR A O 1
ATOM 711 N N . ASN A 1 96 ? -0.736 -22.253 19.320 1.00 98.31 96 ASN A N 1
ATOM 712 C CA . ASN A 1 96 ? -1.113 -23.534 18.725 1.00 98.31 96 ASN A CA 1
ATOM 713 C C . ASN A 1 96 ? -1.330 -23.391 17.218 1.00 98.31 96 ASN A C 1
ATOM 715 O O . ASN A 1 96 ? -0.740 -24.136 16.438 1.00 98.31 96 ASN A O 1
ATOM 719 N N . THR A 1 97 ? -2.129 -22.405 16.808 1.00 98.38 97 THR A N 1
ATOM 720 C CA . THR A 1 97 ? -2.494 -22.199 15.395 1.00 98.38 97 THR A CA 1
ATOM 721 C C . THR A 1 97 ? -1.487 -21.348 14.620 1.00 98.38 97 THR A C 1
ATOM 723 O O . THR A 1 97 ? -1.496 -21.355 13.392 1.00 98.38 97 THR A O 1
ATOM 726 N N . LYS A 1 98 ? -0.583 -20.644 15.316 1.00 98.50 98 LYS A N 1
ATOM 727 C CA . LYS A 1 98 ? 0.375 -19.668 14.758 1.00 98.50 98 LYS A CA 1
ATOM 728 C C . LYS A 1 98 ? -0.303 -18.475 14.068 1.00 98.50 98 LYS A C 1
ATOM 730 O O . LYS A 1 98 ? 0.310 -17.818 13.221 1.00 98.50 98 LYS A O 1
ATOM 735 N N . ILE A 1 99 ? -1.552 -18.197 14.427 1.00 98.88 99 ILE A N 1
ATOM 736 C CA . ILE A 1 99 ? -2.349 -17.092 13.895 1.00 98.88 99 ILE A CA 1
ATOM 737 C C . ILE A 1 99 ? -2.126 -15.855 14.761 1.00 98.88 99 ILE A C 1
ATOM 739 O O . ILE A 1 99 ? -2.146 -15.942 15.989 1.00 98.88 99 ILE A O 1
ATOM 743 N N . ILE A 1 100 ? -1.946 -14.704 14.115 1.00 98.75 100 ILE A N 1
ATOM 744 C CA . ILE A 1 100 ? -2.027 -13.394 14.768 1.00 98.75 100 ILE A CA 1
ATOM 745 C C . ILE A 1 100 ? -3.407 -12.780 14.525 1.00 98.75 100 ILE A C 1
ATOM 747 O O . ILE A 1 100 ? -3.997 -12.964 13.458 1.00 98.75 100 ILE A O 1
ATOM 751 N N . SER A 1 101 ? -3.921 -12.026 15.491 1.00 98.81 101 SER A N 1
ATOM 752 C CA . SER A 1 101 ? -5.125 -11.215 15.320 1.00 98.81 101 SER A CA 1
ATOM 753 C C . SER A 1 101 ? -4.913 -9.793 15.812 1.00 98.81 101 SER A C 1
ATOM 755 O O . SER A 1 101 ? -4.206 -9.578 16.792 1.00 98.81 101 SER A O 1
ATOM 757 N N . PHE A 1 102 ? -5.491 -8.823 15.112 1.00 98.88 102 PHE A N 1
ATOM 758 C CA . PHE A 1 102 ? -5.243 -7.407 15.376 1.00 98.88 102 PHE A CA 1
ATOM 759 C C . PHE A 1 102 ? -6.363 -6.518 14.833 1.00 98.88 102 PHE A C 1
ATOM 761 O O . PHE A 1 102 ? -7.062 -6.879 13.880 1.00 98.88 102 PHE A O 1
ATOM 768 N N . GLY A 1 103 ? -6.527 -5.340 15.437 1.00 98.75 103 GLY A N 1
ATOM 769 C CA . GLY A 1 103 ? -7.443 -4.307 14.960 1.00 98.75 103 GLY A CA 1
ATOM 770 C C . GLY A 1 103 ? -6.962 -3.595 13.684 1.00 98.75 103 GLY A C 1
ATOM 771 O O . GLY A 1 103 ? -5.765 -3.571 13.379 1.00 98.75 103 GLY A O 1
ATOM 772 N N . PRO A 1 104 ? -7.870 -2.946 12.935 1.00 98.56 104 PRO A N 1
ATOM 773 C CA . PRO A 1 104 ? -7.555 -2.287 11.661 1.00 98.56 104 PRO A CA 1
ATOM 774 C C . PRO A 1 104 ? -6.620 -1.078 11.804 1.00 98.56 104 PRO A C 1
ATOM 776 O O . PRO A 1 104 ? -6.001 -0.658 10.827 1.00 98.56 104 PRO A O 1
ATOM 779 N N . GLY A 1 105 ? -6.537 -0.492 13.000 1.00 98.31 105 GLY A N 1
ATOM 780 C CA . GLY A 1 105 ? -5.730 0.690 13.284 1.00 98.31 105 GLY A CA 1
ATOM 781 C C . GLY A 1 105 ? -4.250 0.411 13.547 1.00 98.31 105 GLY A C 1
ATOM 782 O O . GLY A 1 105 ? -3.496 1.368 13.701 1.00 98.31 105 GLY A O 1
ATOM 783 N N . ARG A 1 106 ? -3.824 -0.860 13.623 1.00 98.44 106 ARG A N 1
ATOM 784 C CA . ARG A 1 106 ? -2.413 -1.214 13.847 1.00 98.44 106 ARG A CA 1
ATOM 785 C C . ARG A 1 106 ? -1.574 -0.869 12.623 1.00 98.44 106 ARG A C 1
ATOM 787 O O . ARG A 1 106 ? -1.952 -1.223 11.504 1.00 98.44 106 ARG A O 1
ATOM 794 N N . ILE A 1 107 ? -0.465 -0.165 12.827 1.00 98.19 107 ILE A N 1
ATOM 795 C CA . ILE A 1 107 ? 0.421 0.263 11.734 1.00 98.19 107 ILE A CA 1
ATOM 796 C C . ILE A 1 107 ? 1.492 -0.784 11.425 1.00 98.19 107 ILE A C 1
ATOM 798 O O . ILE A 1 107 ? 1.828 -1.606 12.278 1.00 98.19 107 ILE A O 1
ATOM 802 N N . SER A 1 108 ? 2.048 -0.748 10.211 1.00 98.38 108 SER A N 1
ATOM 803 C CA . SER A 1 108 ? 3.068 -1.698 9.742 1.00 98.38 108 SER A CA 1
ATOM 804 C C . SER A 1 108 ? 4.220 -1.865 10.730 1.00 98.38 108 SER A C 1
ATOM 806 O O . SER A 1 108 ? 4.642 -2.989 10.986 1.00 98.38 108 SER A O 1
ATOM 808 N N . LYS A 1 109 ? 4.693 -0.765 11.331 1.00 97.81 109 LYS A N 1
ATOM 809 C CA . LYS A 1 109 ? 5.763 -0.804 12.333 1.00 97.81 109 LYS A CA 1
ATOM 810 C C . LYS A 1 109 ? 5.387 -1.622 13.572 1.00 97.81 109 LYS A C 1
ATOM 812 O O . LYS A 1 109 ? 6.165 -2.476 13.976 1.00 97.81 109 LYS A O 1
ATOM 817 N N . GLU A 1 110 ? 4.198 -1.400 14.133 1.00 98.44 110 GLU A N 1
ATOM 818 C CA . GLU A 1 110 ? 3.724 -2.127 15.322 1.00 98.44 110 GLU A CA 1
ATOM 819 C C . GLU A 1 110 ? 3.562 -3.626 15.023 1.00 98.44 110 GLU A C 1
ATOM 821 O O . GLU A 1 110 ? 3.944 -4.471 15.829 1.00 98.44 110 GLU A O 1
ATOM 826 N N . LEU A 1 111 ? 3.038 -3.969 13.839 1.00 98.75 111 LEU A N 1
ATOM 827 C CA . LEU A 1 111 ? 2.907 -5.363 13.404 1.00 98.75 111 LEU A CA 1
ATOM 828 C C . LEU A 1 111 ? 4.274 -6.030 13.203 1.00 98.75 111 LEU A C 1
ATOM 830 O O . LEU A 1 111 ? 4.446 -7.189 13.580 1.00 98.75 111 LEU A O 1
ATOM 834 N N . ALA A 1 112 ? 5.244 -5.308 12.639 1.00 98.62 112 ALA A N 1
ATOM 835 C CA . ALA A 1 112 ? 6.608 -5.792 12.460 1.00 98.62 112 ALA A CA 1
ATOM 836 C C . ALA A 1 112 ? 7.310 -6.049 13.798 1.00 98.62 112 ALA A C 1
ATOM 838 O O . ALA A 1 112 ? 7.953 -7.087 13.960 1.00 98.62 112 ALA A O 1
ATOM 839 N N . GLU A 1 113 ? 7.176 -5.126 14.753 1.00 98.44 113 GLU A N 1
ATOM 840 C CA . GLU A 1 113 ? 7.731 -5.243 16.105 1.00 98.44 113 GLU A CA 1
ATOM 841 C C . GLU A 1 113 ? 7.122 -6.447 16.834 1.00 98.44 113 GLU A C 1
ATOM 843 O O . GLU A 1 113 ? 7.862 -7.348 17.231 1.00 98.44 113 GLU A O 1
ATOM 848 N N . ALA A 1 114 ? 5.789 -6.549 16.874 1.00 98.50 114 ALA A N 1
ATOM 849 C CA . ALA A 1 114 ? 5.096 -7.677 17.498 1.00 98.50 114 ALA A CA 1
ATOM 850 C C . ALA A 1 114 ? 5.476 -9.028 16.862 1.00 98.50 114 ALA A C 1
ATOM 852 O O . ALA A 1 114 ? 5.748 -10.002 17.561 1.00 98.50 114 ALA A O 1
ATOM 853 N N . CYS A 1 115 ? 5.550 -9.106 15.529 1.00 98.69 115 CYS A N 1
ATOM 854 C CA . CYS A 1 115 ? 5.972 -10.331 14.847 1.00 98.69 115 CYS A CA 1
ATOM 855 C C . CYS A 1 115 ? 7.437 -10.687 15.151 1.00 98.69 115 CYS A C 1
ATOM 857 O O . CYS A 1 115 ? 7.744 -11.858 15.380 1.00 98.69 115 CYS A O 1
ATOM 859 N N . THR A 1 116 ? 8.326 -9.689 15.206 1.00 98.00 116 THR A N 1
ATOM 860 C CA . THR A 1 116 ? 9.747 -9.884 15.535 1.00 98.00 116 THR A CA 1
ATOM 861 C C . THR A 1 116 ? 9.914 -10.458 16.940 1.00 98.00 116 THR A C 1
ATOM 863 O O . THR A 1 116 ? 10.651 -11.427 17.113 1.00 98.00 116 THR A O 1
ATOM 866 N N . GLU A 1 117 ? 9.188 -9.928 17.929 1.00 98.19 117 GLU A N 1
ATOM 867 C CA . GLU A 1 117 ? 9.195 -10.436 19.311 1.00 98.19 117 GLU A CA 1
ATOM 868 C C . GLU A 1 117 ? 8.730 -11.897 19.405 1.00 98.19 117 GLU A C 1
ATOM 870 O O . GLU A 1 117 ? 9.232 -12.668 20.223 1.00 98.19 117 GLU A O 1
ATOM 875 N N . LEU A 1 118 ? 7.814 -12.304 18.525 1.00 98.00 118 LEU A N 1
ATOM 876 C CA . LEU A 1 118 ? 7.282 -13.666 18.449 1.00 98.00 118 LEU A CA 1
ATOM 877 C C . LEU A 1 118 ? 8.134 -14.617 17.586 1.00 98.00 118 LEU A C 1
ATOM 879 O O . LEU A 1 118 ? 7.779 -15.791 17.443 1.00 98.00 118 LEU A O 1
ATOM 883 N N . ASN A 1 119 ? 9.230 -14.136 16.986 1.00 98.19 119 ASN A N 1
ATOM 884 C CA . ASN A 1 119 ? 10.007 -14.848 15.964 1.00 98.19 119 ASN A CA 1
ATOM 885 C C . ASN A 1 119 ? 9.133 -15.336 14.785 1.00 98.19 119 ASN A C 1
ATOM 887 O O . ASN A 1 119 ? 9.290 -16.448 14.263 1.00 98.19 119 ASN A O 1
ATOM 891 N N . ARG A 1 120 ? 8.161 -14.508 14.389 1.00 98.69 120 ARG A N 1
ATOM 892 C CA . ARG A 1 120 ? 7.227 -14.732 13.280 1.00 98.69 120 ARG A CA 1
ATOM 893 C C . ARG A 1 120 ? 7.339 -13.620 12.241 1.00 98.69 120 ARG A C 1
ATOM 895 O O . ARG A 1 120 ? 7.911 -12.564 12.482 1.00 98.69 120 ARG A O 1
ATOM 902 N N . PHE A 1 121 ? 6.745 -13.855 11.082 1.00 98.56 121 PHE A N 1
ATOM 903 C CA . PHE A 1 121 ? 6.584 -12.874 10.024 1.00 98.56 121 PHE A CA 1
ATOM 904 C C . PHE A 1 121 ? 5.170 -12.926 9.443 1.00 98.56 121 PHE A C 1
ATOM 906 O O . PHE A 1 121 ? 4.587 -14.002 9.270 1.00 98.56 121 PHE A O 1
ATOM 913 N N . PHE A 1 122 ? 4.658 -11.739 9.134 1.00 97.75 122 PHE A N 1
ATOM 914 C CA . PHE A 1 122 ? 3.412 -11.468 8.432 1.00 97.75 122 PHE A CA 1
ATOM 915 C C . PHE A 1 122 ? 3.674 -10.309 7.450 1.00 97.75 122 PHE A C 1
ATOM 917 O O . PHE A 1 122 ? 4.272 -9.320 7.877 1.00 97.75 122 PHE A O 1
ATOM 924 N N . PRO A 1 123 ? 3.250 -10.374 6.173 1.00 98.12 123 PRO A N 1
ATOM 925 C CA . PRO A 1 123 ? 3.503 -9.302 5.206 1.00 98.12 123 PRO A CA 1
ATOM 926 C C . PRO A 1 123 ? 2.697 -8.021 5.479 1.00 98.12 123 PRO A C 1
ATOM 928 O O . PRO A 1 123 ? 1.591 -7.831 4.976 1.00 98.12 123 PRO A O 1
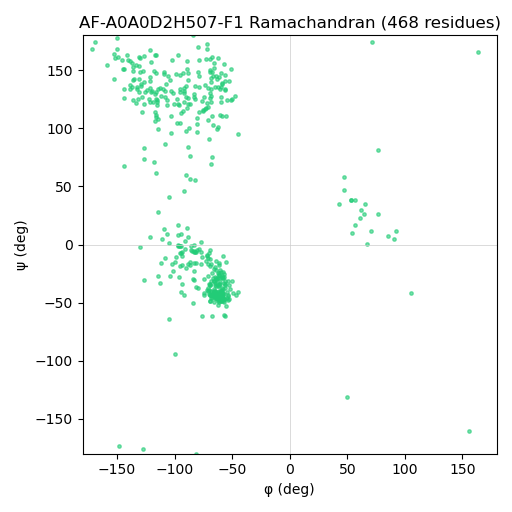ATOM 931 N N . PHE A 1 124 ? 3.257 -7.105 6.260 1.00 98.19 124 PHE A N 1
ATOM 932 C CA . PHE A 1 124 ? 2.746 -5.738 6.429 1.00 98.19 124 PHE A CA 1
ATOM 933 C C . PHE A 1 124 ? 3.199 -4.814 5.278 1.00 98.19 124 PHE A C 1
ATOM 935 O O . PHE A 1 124 ? 3.876 -5.253 4.347 1.00 98.19 124 PHE A O 1
ATOM 942 N N . GLY A 1 125 ? 2.802 -3.537 5.312 1.00 96.94 125 GLY A N 1
ATOM 943 C CA . GLY A 1 125 ? 3.172 -2.557 4.285 1.00 96.94 125 GLY A CA 1
ATOM 944 C C . GLY A 1 125 ? 4.598 -2.013 4.437 1.00 96.94 125 GLY A C 1
ATOM 945 O O . GLY A 1 125 ? 5.179 -2.032 5.524 1.00 96.94 125 GLY A O 1
ATOM 946 N N . HIS A 1 126 ? 5.152 -1.476 3.349 1.00 96.38 126 HIS A N 1
ATOM 947 C CA . HIS A 1 126 ? 6.513 -0.919 3.307 1.00 96.38 126 HIS A CA 1
ATOM 948 C C . HIS A 1 126 ? 6.676 0.379 4.099 1.00 96.38 126 HIS A C 1
ATOM 950 O O . HIS A 1 126 ? 7.720 0.596 4.705 1.00 96.38 126 HIS A O 1
ATOM 956 N N . SER A 1 127 ? 5.642 1.221 4.145 1.00 95.31 127 SER A N 1
ATOM 957 C CA . SER A 1 127 ? 5.652 2.447 4.951 1.00 95.31 127 SER A CA 1
ATOM 958 C C . SER A 1 127 ? 5.278 2.144 6.410 1.00 95.31 127 SER A C 1
ATOM 960 O O . SER A 1 127 ? 4.228 1.530 6.650 1.00 95.31 127 SER A O 1
ATOM 962 N N . PRO A 1 128 ? 6.064 2.604 7.404 1.00 95.50 128 PRO A N 1
ATOM 963 C CA . PRO A 1 128 ? 5.884 2.224 8.810 1.00 95.50 128 PRO A CA 1
ATOM 964 C C . PRO A 1 128 ? 4.554 2.681 9.412 1.00 95.50 128 PRO A C 1
ATOM 966 O O . PRO A 1 128 ? 4.044 2.034 10.327 1.00 95.50 128 PRO A O 1
ATOM 969 N N . THR A 1 129 ? 3.995 3.784 8.909 1.00 95.19 129 THR A N 1
ATOM 970 C CA . THR A 1 129 ? 2.784 4.432 9.437 1.00 95.19 129 THR A CA 1
ATOM 971 C C . THR A 1 129 ? 1.498 4.040 8.705 1.00 95.19 129 THR A C 1
ATOM 973 O O . THR A 1 129 ? 0.415 4.487 9.086 1.00 95.19 129 THR A O 1
ATOM 976 N N . VAL A 1 130 ? 1.580 3.195 7.673 1.00 96.44 130 VAL A N 1
ATOM 977 C CA . VAL A 1 130 ? 0.394 2.648 7.002 1.00 96.44 130 VAL A CA 1
ATOM 978 C C . VAL A 1 130 ? -0.325 1.696 7.957 1.00 96.44 130 VAL A C 1
ATOM 980 O O . VAL A 1 130 ? 0.288 0.789 8.510 1.00 96.44 130 VAL A O 1
ATOM 983 N N . ALA A 1 131 ? -1.629 1.903 8.151 1.00 98.25 131 ALA A N 1
ATOM 984 C CA . ALA A 1 131 ? -2.452 1.048 9.005 1.00 98.25 131 ALA A CA 1
ATOM 985 C C . ALA A 1 131 ? -3.046 -0.143 8.246 1.00 98.25 131 ALA A C 1
ATOM 987 O O . ALA A 1 131 ? -3.422 -0.028 7.075 1.00 98.25 131 ALA A O 1
ATOM 988 N N . ALA A 1 132 ? -3.206 -1.258 8.956 1.00 98.62 132 ALA A N 1
ATOM 989 C CA . ALA A 1 132 ? -3.619 -2.540 8.408 1.00 98.62 132 ALA A CA 1
ATOM 990 C C . ALA A 1 132 ? -4.979 -2.504 7.701 1.00 98.62 132 ALA A C 1
ATOM 992 O O . ALA A 1 132 ? -5.120 -3.112 6.649 1.00 98.62 132 ALA A O 1
ATOM 993 N N . GLY A 1 133 ? -5.967 -1.778 8.233 1.00 98.00 133 GLY A N 1
ATOM 994 C CA . GLY A 1 133 ? -7.331 -1.772 7.700 1.00 98.00 133 GLY A CA 1
ATOM 995 C C . GLY A 1 133 ? -7.384 -1.386 6.224 1.00 98.00 133 GLY A C 1
ATOM 996 O O . GLY A 1 133 ? -7.757 -2.195 5.379 1.00 98.00 133 GLY A O 1
ATOM 997 N N . GLY A 1 134 ? -6.947 -0.165 5.905 1.00 97.06 134 GLY A N 1
ATOM 998 C CA . GLY A 1 134 ? -6.905 0.306 4.519 1.00 97.06 134 GLY A CA 1
ATOM 999 C C . GLY A 1 134 ? -5.960 -0.526 3.650 1.00 97.06 134 GLY A C 1
ATOM 1000 O O . GLY A 1 134 ? -6.329 -0.903 2.542 1.00 97.06 134 GLY A O 1
ATOM 1001 N N . PHE A 1 135 ? -4.777 -0.868 4.171 1.00 98.50 135 PHE A N 1
ATOM 1002 C CA . PHE A 1 135 ? -3.779 -1.668 3.457 1.00 98.50 135 PHE A CA 1
ATOM 1003 C C . PHE A 1 135 ? -4.329 -3.027 3.001 1.00 98.50 135 PHE A C 1
ATOM 1005 O O . PHE A 1 135 ? -4.222 -3.368 1.825 1.00 98.50 135 PHE A O 1
ATOM 1012 N N . LEU A 1 136 ? -4.972 -3.773 3.903 1.00 98.75 136 LEU A N 1
ATOM 1013 C CA . LEU A 1 136 ? -5.526 -5.096 3.620 1.00 98.75 136 LEU A CA 1
ATOM 1014 C C . LEU A 1 136 ? -6.774 -5.019 2.737 1.00 98.75 136 LEU A C 1
ATOM 1016 O O . LEU A 1 136 ? -6.917 -5.824 1.821 1.00 98.75 136 LEU A O 1
ATOM 1020 N N . LEU A 1 137 ? -7.648 -4.028 2.940 1.00 98.44 137 LEU A N 1
ATOM 1021 C CA . LEU A 1 137 ? -8.801 -3.826 2.056 1.00 98.44 137 LEU A CA 1
ATOM 1022 C C . LEU A 1 137 ? -8.369 -3.471 0.626 1.00 98.44 137 LEU A C 1
ATOM 1024 O O . LEU A 1 137 ? -9.038 -3.860 -0.327 1.00 98.44 137 LEU A O 1
ATOM 1028 N N . CYS A 1 138 ? -7.228 -2.801 0.442 1.00 97.44 138 CYS A N 1
ATOM 1029 C CA . CYS A 1 138 ? -6.666 -2.503 -0.881 1.00 97.44 138 CYS A CA 1
ATOM 1030 C C . CYS A 1 138 ? -5.973 -3.703 -1.556 1.00 97.44 138 CYS A C 1
ATOM 1032 O O . CYS A 1 138 ? -5.428 -3.563 -2.647 1.00 97.44 138 CYS A O 1
ATOM 1034 N N . GLY A 1 139 ? -5.973 -4.883 -0.932 1.00 97.12 139 GLY A N 1
ATOM 1035 C CA . GLY A 1 139 ? -5.271 -6.071 -1.418 1.00 97.12 139 GLY A CA 1
ATOM 1036 C C . GLY A 1 139 ? -4.009 -6.361 -0.605 1.00 97.12 139 GLY A C 1
ATOM 1037 O O . GLY A 1 139 ? -3.765 -7.507 -0.228 1.00 97.12 139 GLY A O 1
ATOM 1038 N N . GLY A 1 140 ? -3.249 -5.320 -0.272 1.00 96.94 140 GLY A N 1
ATOM 1039 C CA . GLY A 1 140 ? -2.013 -5.418 0.494 1.00 96.94 140 GLY A CA 1
ATOM 1040 C C . GLY A 1 140 ? -0.850 -5.920 -0.357 1.00 96.94 140 GLY A C 1
ATOM 1041 O O . GLY A 1 140 ? -0.500 -7.097 -0.298 1.00 96.94 140 GLY A O 1
ATOM 1042 N N . GLN A 1 141 ? -0.233 -5.025 -1.131 1.00 97.38 141 GLN A N 1
ATOM 1043 C CA . GLN A 1 141 ? 1.104 -5.242 -1.702 1.00 97.38 141 GLN A CA 1
ATOM 1044 C C . GLN A 1 141 ? 2.150 -5.230 -0.574 1.00 97.38 141 GLN A C 1
ATOM 1046 O O . GLN A 1 141 ? 2.880 -4.261 -0.392 1.00 97.38 141 GLN A O 1
ATOM 1051 N N . GLY A 1 142 ? 2.131 -6.260 0.269 1.00 97.44 142 GLY A N 1
ATOM 1052 C CA . GLY A 1 142 ? 3.046 -6.393 1.396 1.00 97.44 142 GLY A CA 1
ATOM 1053 C C . GLY A 1 142 ? 4.415 -6.903 0.984 1.00 97.44 142 GLY A C 1
ATOM 1054 O O . GLY A 1 142 ? 4.613 -7.376 -0.137 1.00 97.44 142 GLY A O 1
ATOM 1055 N N . TRP A 1 143 ? 5.345 -6.842 1.933 1.00 98.12 143 TRP A N 1
ATOM 1056 C CA . TRP A 1 143 ? 6.696 -7.371 1.772 1.00 98.12 143 TRP A CA 1
ATOM 1057 C C . TRP A 1 143 ? 6.696 -8.791 1.184 1.00 98.12 143 TRP A C 1
ATOM 1059 O O . TRP A 1 143 ? 6.049 -9.698 1.712 1.00 98.12 143 TRP A O 1
ATOM 1069 N N . PHE A 1 144 ? 7.472 -8.981 0.116 1.00 98.19 144 PHE A N 1
ATOM 1070 C CA . PHE A 1 144 ? 7.701 -10.242 -0.596 1.00 98.19 144 PHE A CA 1
ATOM 1071 C C . PHE A 1 144 ? 6.465 -10.854 -1.282 1.00 98.19 144 PHE A C 1
ATOM 1073 O O . PHE A 1 144 ? 6.421 -12.067 -1.523 1.00 98.19 144 PHE A O 1
ATOM 1080 N N . CYS A 1 145 ? 5.474 -10.036 -1.658 1.00 97.69 145 CYS A N 1
ATOM 1081 C CA . CYS A 1 145 ? 4.261 -10.529 -2.322 1.00 97.69 145 CYS A CA 1
ATOM 1082 C C . CYS A 1 145 ? 4.533 -11.305 -3.632 1.00 97.69 145 CYS A C 1
ATOM 1084 O O . CYS A 1 145 ? 3.815 -12.254 -3.934 1.00 97.69 145 CYS A O 1
ATOM 1086 N N . ARG A 1 146 ? 5.633 -11.026 -4.351 1.00 96.88 146 ARG A N 1
ATOM 1087 C CA . ARG A 1 146 ? 6.068 -11.788 -5.547 1.00 96.88 146 ARG A CA 1
ATOM 1088 C C . ARG A 1 146 ? 6.176 -13.293 -5.348 1.00 96.88 146 ARG A C 1
ATOM 1090 O O . ARG A 1 146 ? 5.911 -14.055 -6.281 1.00 96.88 146 ARG A O 1
ATOM 1097 N N . GLY A 1 147 ? 6.578 -13.724 -4.159 1.00 95.50 147 GLY A N 1
ATOM 1098 C CA . GLY A 1 147 ? 6.581 -15.135 -3.790 1.00 95.50 147 GLY A CA 1
ATOM 1099 C C . GLY A 1 147 ? 5.316 -15.541 -3.054 1.00 95.50 147 GLY A C 1
ATOM 1100 O O . GLY A 1 147 ? 4.783 -16.619 -3.291 1.00 95.50 147 GLY A O 1
ATOM 1101 N N . TRP A 1 148 ? 4.838 -14.691 -2.150 1.00 96.12 148 TRP A N 1
ATOM 1102 C CA . TRP A 1 148 ? 3.845 -15.081 -1.149 1.00 96.12 148 TRP A CA 1
ATOM 1103 C C . TRP A 1 148 ? 2.428 -14.560 -1.383 1.00 96.12 148 TRP A C 1
ATOM 1105 O O . TRP A 1 148 ? 1.587 -14.711 -0.501 1.00 96.12 148 TRP A O 1
ATOM 1115 N N . GLY A 1 149 ? 2.163 -13.966 -2.543 1.00 96.69 149 GLY A N 1
ATOM 1116 C CA . GLY A 1 149 ? 0.882 -13.360 -2.880 1.00 96.69 149 GLY A CA 1
ATOM 1117 C C . GLY A 1 149 ? 0.610 -12.062 -2.122 1.00 96.69 149 GLY A C 1
ATOM 1118 O O . GLY A 1 149 ? 1.361 -11.642 -1.238 1.00 96.69 149 GLY A O 1
ATOM 1119 N N . LEU A 1 150 ? -0.498 -11.413 -2.477 1.00 98.12 150 LEU A N 1
ATOM 1120 C CA . LEU A 1 150 ? -0.978 -10.239 -1.754 1.00 98.12 150 LEU A CA 1
ATOM 1121 C C . LEU A 1 150 ? -1.349 -10.623 -0.318 1.00 98.12 150 LEU A C 1
ATOM 1123 O O . LEU A 1 150 ? -1.890 -11.705 -0.072 1.00 98.12 150 LEU A O 1
ATOM 1127 N N . THR A 1 151 ? -1.121 -9.720 0.635 1.00 98.62 151 THR A N 1
ATOM 1128 C CA . THR A 1 151 ? -1.366 -9.998 2.053 1.00 98.62 151 THR A CA 1
ATOM 1129 C C . THR A 1 151 ? -2.821 -10.389 2.303 1.00 98.62 151 THR A C 1
ATOM 1131 O O . THR A 1 151 ? -3.092 -11.383 2.973 1.00 98.62 151 THR A O 1
ATOM 1134 N N . SER A 1 152 ? -3.780 -9.645 1.745 1.00 98.00 152 SER A N 1
ATOM 1135 C CA . SER A 1 152 ? -5.204 -9.947 1.945 1.00 98.00 152 SER A CA 1
ATOM 1136 C C . SER A 1 152 ? -5.628 -11.281 1.332 1.00 98.00 152 SER A C 1
ATOM 1138 O O . SER A 1 152 ? -6.509 -11.945 1.869 1.00 98.00 152 SER A O 1
ATOM 1140 N N . ASP A 1 153 ? -4.990 -11.684 0.236 1.00 96.44 153 ASP A N 1
ATOM 1141 C CA . ASP A 1 153 ? -5.302 -12.907 -0.493 1.00 96.44 153 ASP A CA 1
ATOM 1142 C C . ASP A 1 153 ? -4.766 -14.136 0.248 1.00 96.44 153 ASP A C 1
ATOM 1144 O O . ASP A 1 153 ? -5.517 -14.995 0.719 1.00 96.44 153 ASP A O 1
ATOM 1148 N N . SER A 1 154 ? -3.444 -14.176 0.407 1.00 96.56 154 SER A N 1
ATOM 1149 C CA . SER A 1 154 ? -2.729 -15.367 0.850 1.00 96.56 154 SER A CA 1
ATOM 1150 C C . SER A 1 154 ? -2.576 -15.457 2.366 1.00 96.56 154 SER A C 1
ATOM 1152 O O . SER A 1 154 ? -2.362 -16.551 2.875 1.00 96.56 154 SER A O 1
ATOM 1154 N N . TRP A 1 155 ? -2.689 -14.356 3.116 1.00 98.56 155 TRP A N 1
ATOM 1155 C CA . TRP A 1 155 ? -2.328 -14.337 4.543 1.00 98.56 155 TRP A CA 1
ATOM 1156 C C . TRP A 1 155 ? -3.500 -14.101 5.486 1.00 98.56 155 TRP A C 1
ATOM 1158 O O . TRP A 1 155 ? -3.454 -14.561 6.627 1.00 98.56 155 TRP A O 1
ATOM 1168 N N . ILE A 1 156 ? -4.551 -13.418 5.035 1.00 98.75 156 ILE A N 1
ATOM 1169 C CA . ILE A 1 156 ? -5.745 -13.195 5.851 1.00 98.75 156 ILE A CA 1
ATOM 1170 C C . ILE A 1 156 ? -6.654 -14.424 5.791 1.00 98.75 156 ILE A C 1
ATOM 1172 O O . ILE A 1 156 ? -7.058 -14.879 4.722 1.00 98.75 156 ILE A O 1
ATOM 1176 N N . LEU A 1 157 ? -6.978 -14.953 6.969 1.00 98.75 157 LEU A N 1
ATOM 1177 C CA . LEU A 1 157 ? -7.837 -16.122 7.163 1.00 98.75 157 LEU A CA 1
ATOM 1178 C C . LEU A 1 157 ? -9.287 -15.724 7.452 1.00 98.75 157 LEU A C 1
ATOM 1180 O O . LEU A 1 157 ? -10.210 -16.471 7.137 1.00 98.75 157 LEU A O 1
ATOM 1184 N N . GLY A 1 158 ? -9.496 -14.543 8.036 1.00 98.81 158 GLY A N 1
ATOM 1185 C CA . GLY A 1 158 ? -10.830 -14.024 8.299 1.00 98.81 158 GLY A CA 1
ATOM 1186 C C . GLY A 1 158 ? -10.838 -12.582 8.791 1.00 98.81 158 GLY A C 1
ATOM 1187 O O . GLY A 1 158 ? -9.801 -12.016 9.152 1.00 98.81 158 GLY A O 1
ATOM 1188 N N . MET A 1 159 ? -12.032 -11.997 8.809 1.00 98.88 159 MET A N 1
ATOM 1189 C CA . MET A 1 159 ? -12.302 -10.626 9.239 1.00 98.88 159 MET A CA 1
ATOM 1190 C C . MET A 1 159 ? -13.558 -10.584 10.114 1.00 98.88 159 MET A C 1
ATOM 1192 O O . MET A 1 159 ? -14.570 -11.195 9.770 1.00 98.88 159 MET A O 1
ATOM 1196 N N . GLU A 1 160 ? -13.510 -9.856 11.227 1.00 98.88 160 GLU A N 1
ATOM 1197 C CA . GLU A 1 160 ? -14.707 -9.438 11.963 1.00 98.88 160 GLU A CA 1
ATOM 1198 C C . GLU A 1 160 ? -15.167 -8.117 11.367 1.00 98.88 160 GLU A C 1
ATOM 1200 O O . GLU A 1 160 ? -14.370 -7.187 11.241 1.00 98.88 160 GLU A O 1
ATOM 1205 N N . ILE A 1 161 ? -16.430 -8.049 10.963 1.00 98.94 161 ILE A N 1
ATOM 1206 C CA . ILE A 1 161 ? -16.975 -6.921 10.217 1.00 98.94 161 ILE A CA 1
ATOM 1207 C C . ILE A 1 161 ? -18.272 -6.481 10.875 1.00 98.94 161 ILE A C 1
ATOM 1209 O O . ILE A 1 161 ? -19.159 -7.298 11.123 1.00 98.94 161 ILE A O 1
ATOM 1213 N N . VAL A 1 162 ? -18.393 -5.180 11.119 1.00 98.88 162 VAL A N 1
ATOM 1214 C CA . VAL A 1 162 ? -19.675 -4.538 11.402 1.00 98.88 162 VAL A CA 1
ATOM 1215 C C . VAL A 1 162 ? -20.285 -4.101 10.071 1.00 98.88 162 VAL A C 1
ATOM 1217 O O . VAL A 1 162 ? -19.686 -3.298 9.349 1.00 98.88 162 VAL A O 1
ATOM 1220 N N . THR A 1 163 ? -21.445 -4.665 9.728 1.00 98.62 163 THR A N 1
ATOM 1221 C CA . THR A 1 163 ? -22.173 -4.364 8.481 1.00 98.62 163 THR A CA 1
ATOM 1222 C C . THR A 1 163 ? -22.810 -2.976 8.524 1.00 98.62 163 THR A C 1
ATOM 1224 O O . THR A 1 163 ? -22.856 -2.336 9.579 1.00 98.62 163 THR A O 1
ATOM 1227 N N . ALA A 1 164 ? -23.363 -2.524 7.396 1.00 97.88 164 ALA A N 1
ATOM 1228 C CA . ALA A 1 164 ? -24.094 -1.266 7.322 1.00 97.88 164 ALA A CA 1
ATOM 1229 C C . ALA A 1 164 ? -25.258 -1.189 8.323 1.00 97.88 164 ALA A C 1
ATOM 1231 O O . ALA A 1 164 ? -25.560 -0.106 8.815 1.00 97.88 164 ALA A O 1
ATOM 1232 N N . GLU A 1 165 ? -25.913 -2.301 8.663 1.00 96.44 165 GLU A N 1
ATOM 1233 C CA . GLU A 1 165 ? -27.012 -2.393 9.643 1.00 96.44 165 GLU A CA 1
ATOM 1234 C C . GLU A 1 165 ? -26.535 -2.508 11.099 1.00 96.44 165 GLU A C 1
ATOM 1236 O O . GLU A 1 165 ? -27.351 -2.606 12.021 1.00 96.44 165 GLU A O 1
ATOM 1241 N N . GLY A 1 166 ? -25.221 -2.521 11.331 1.00 96.94 166 GLY A N 1
ATOM 1242 C CA . GLY A 1 166 ? -24.640 -2.675 12.660 1.00 96.94 166 GLY A CA 1
ATOM 1243 C C . GLY A 1 166 ? -24.673 -4.115 13.184 1.00 96.94 166 GLY A C 1
ATOM 1244 O O . GLY A 1 166 ? -24.717 -4.308 14.400 1.00 96.94 166 GLY A O 1
ATOM 1245 N N . GLN A 1 167 ? -24.689 -5.119 12.299 1.00 98.38 167 GLN A N 1
ATOM 1246 C CA . GLN A 1 167 ? -24.530 -6.530 12.672 1.00 98.38 167 GLN A CA 1
ATOM 1247 C C . GLN A 1 167 ? -23.050 -6.908 12.696 1.00 98.38 167 GLN A C 1
ATOM 1249 O O . GLN A 1 167 ? -22.300 -6.480 11.825 1.00 98.38 167 GLN A O 1
ATOM 1254 N N . VAL A 1 168 ? -22.634 -7.735 13.659 1.00 98.81 168 VAL A N 1
ATOM 1255 C CA . VAL A 1 168 ? -21.269 -8.285 13.699 1.00 98.81 168 VAL A CA 1
ATOM 1256 C C . VAL A 1 168 ? -21.253 -9.624 12.978 1.00 98.81 168 VAL A C 1
ATOM 1258 O O . VAL A 1 168 ? -21.966 -10.553 13.361 1.00 98.81 168 VAL A O 1
ATOM 1261 N N . VAL A 1 169 ? -20.414 -9.741 11.955 1.00 98.75 169 VAL A N 1
ATOM 1262 C CA . VAL A 1 169 ? -20.235 -10.974 11.191 1.00 98.75 169 VAL A CA 1
ATOM 1263 C C . VAL A 1 169 ? -18.763 -11.353 11.106 1.00 98.75 169 VAL A C 1
ATOM 1265 O O . VAL A 1 169 ? -17.883 -10.499 11.084 1.00 98.75 169 VAL A O 1
ATOM 1268 N N . ILE A 1 170 ? -18.502 -12.658 11.035 1.00 98.81 170 ILE A N 1
ATOM 1269 C CA . ILE A 1 170 ? -17.180 -13.192 10.694 1.00 98.81 170 ILE A CA 1
ATOM 1270 C C . ILE A 1 170 ? -17.208 -13.594 9.227 1.00 98.81 170 ILE A C 1
ATOM 1272 O O . ILE A 1 170 ? -18.040 -14.421 8.848 1.00 98.81 170 ILE A O 1
ATOM 1276 N N . ALA A 1 171 ? -16.326 -13.008 8.428 1.00 98.88 171 ALA A N 1
ATOM 1277 C CA . ALA A 1 171 ? -16.152 -13.307 7.016 1.00 98.88 171 ALA A CA 1
ATOM 1278 C C . ALA A 1 171 ? -14.848 -14.096 6.816 1.00 98.88 171 ALA A C 1
ATOM 1280 O O . ALA A 1 171 ? -13.786 -13.646 7.244 1.00 98.88 171 ALA A O 1
ATOM 1281 N N . SER A 1 172 ? -14.934 -15.273 6.198 1.00 98.75 172 SER A N 1
ATOM 1282 C CA . SER A 1 172 ? -13.816 -16.161 5.846 1.00 98.75 172 SER A CA 1
ATOM 1283 C C . SER A 1 172 ? -14.144 -16.936 4.563 1.00 98.75 172 SER A C 1
ATOM 1285 O O . SER A 1 172 ? -15.182 -16.706 3.938 1.00 98.75 172 SER A O 1
ATOM 1287 N N . ARG A 1 173 ? -13.292 -17.888 4.166 1.00 97.62 173 ARG A N 1
ATOM 1288 C CA . ARG A 1 173 ? -13.575 -18.789 3.032 1.00 97.62 173 ARG A CA 1
ATOM 1289 C C . ARG A 1 173 ? -14.705 -19.790 3.313 1.00 97.62 173 ARG A C 1
ATOM 1291 O O . ARG A 1 173 ? -15.228 -20.390 2.382 1.00 97.62 173 ARG A O 1
ATOM 1298 N N . GLU A 1 174 ? -15.126 -19.930 4.567 1.00 98.25 174 GLU A N 1
ATOM 1299 C CA . GLU A 1 174 ? -16.149 -20.880 5.020 1.00 98.25 174 GLU A CA 1
ATOM 1300 C C . GLU A 1 174 ? -17.441 -20.196 5.498 1.00 98.25 174 GLU A C 1
ATOM 1302 O O . GLU A 1 174 ? -18.473 -20.854 5.635 1.00 98.25 174 GLU A O 1
ATOM 1307 N N . LYS A 1 175 ? -17.412 -18.886 5.776 1.00 98.56 175 LYS A N 1
ATOM 1308 C CA . LYS A 1 175 ? -18.546 -18.144 6.348 1.00 98.56 175 LYS A CA 1
ATOM 1309 C C . LYS A 1 175 ? -18.632 -16.733 5.774 1.00 98.56 175 LYS A C 1
ATOM 1311 O O . LYS A 1 175 ? -17.625 -16.043 5.721 1.00 98.56 175 LYS A O 1
ATOM 1316 N N . ASN A 1 176 ? -19.834 -16.290 5.381 1.00 98.62 176 ASN A N 1
ATOM 1317 C CA . ASN A 1 176 ? -20.054 -14.992 4.712 1.00 98.62 176 ASN A CA 1
ATOM 1318 C C . ASN A 1 176 ? -19.047 -14.769 3.563 1.00 98.62 176 ASN A C 1
ATOM 1320 O O . ASN A 1 176 ? -18.368 -13.745 3.478 1.00 98.62 176 ASN A O 1
ATOM 1324 N N . THR A 1 177 ? -18.887 -15.806 2.736 1.00 98.62 177 THR A N 1
ATOM 1325 C CA . THR A 1 177 ? -17.800 -15.929 1.750 1.00 98.62 177 THR A CA 1
ATOM 1326 C C . THR A 1 177 ? -17.838 -14.852 0.669 1.00 98.62 177 THR A C 1
ATOM 1328 O O . THR A 1 177 ? -16.805 -14.442 0.152 1.00 98.62 177 THR A O 1
ATOM 1331 N N . ASP A 1 178 ? -19.030 -14.360 0.352 1.00 98.69 178 ASP A N 1
ATOM 1332 C CA . ASP A 1 178 ? -19.276 -13.247 -0.554 1.00 98.69 178 ASP A CA 1
ATOM 1333 C C . ASP A 1 178 ? -18.753 -11.925 0.019 1.00 98.69 178 ASP A C 1
ATOM 1335 O O . ASP A 1 178 ? -18.082 -11.180 -0.695 1.00 98.69 178 ASP A O 1
ATOM 1339 N N . LEU A 1 179 ? -18.974 -11.669 1.312 1.00 98.69 179 LEU A N 1
ATOM 1340 C CA . LEU A 1 179 ? -18.436 -10.503 2.010 1.00 98.69 179 LEU A CA 1
ATOM 1341 C C . LEU A 1 179 ? -16.910 -10.592 2.159 1.00 98.69 179 LEU A C 1
ATOM 1343 O O . LEU A 1 179 ? -16.214 -9.598 1.956 1.00 98.69 179 LEU A O 1
ATOM 1347 N N . PHE A 1 180 ? -16.377 -11.785 2.446 1.00 98.81 180 PHE A N 1
ATOM 1348 C CA . PHE A 1 180 ? -14.930 -12.023 2.506 1.00 98.81 180 PHE A CA 1
ATOM 1349 C C . PHE A 1 180 ? -14.254 -11.820 1.143 1.00 98.81 180 PHE A C 1
ATOM 1351 O O . PHE A 1 180 ? -13.198 -11.194 1.049 1.00 98.81 180 PHE A O 1
ATOM 1358 N N . TRP A 1 181 ? -14.882 -12.310 0.072 1.00 98.75 181 TRP A N 1
ATOM 1359 C CA . TRP A 1 181 ? -14.476 -12.045 -1.306 1.00 98.75 181 TRP A CA 1
ATOM 1360 C C . TRP A 1 181 ? -14.529 -10.539 -1.610 1.00 98.75 181 TRP A C 1
ATOM 1362 O O . TRP A 1 181 ? -13.574 -9.992 -2.161 1.00 98.75 181 TRP A O 1
ATOM 1372 N N . ALA A 1 182 ? -15.605 -9.854 -1.204 1.00 98.62 182 ALA A N 1
ATOM 1373 C CA . ALA A 1 182 ? -15.833 -8.446 -1.516 1.00 98.62 182 ALA A CA 1
ATOM 1374 C C . ALA A 1 182 ? -14.872 -7.489 -0.803 1.00 98.62 182 ALA A C 1
ATOM 1376 O O . ALA A 1 182 ? -14.513 -6.476 -1.393 1.00 98.62 182 ALA A O 1
ATOM 1377 N N . ALA A 1 183 ? -14.456 -7.792 0.430 1.00 98.69 183 ALA A N 1
ATOM 1378 C CA . ALA A 1 183 ? -13.549 -6.948 1.212 1.00 98.69 183 ALA A CA 1
ATOM 1379 C C . ALA A 1 183 ? -12.122 -6.906 0.650 1.00 98.69 183 ALA A C 1
ATOM 1381 O O . ALA A 1 183 ? -11.430 -5.889 0.725 1.00 98.69 183 ALA A O 1
ATOM 1382 N N . ARG A 1 184 ? -11.656 -8.025 0.093 1.00 98.50 184 ARG A N 1
ATOM 1383 C CA . ARG A 1 184 ? -10.270 -8.191 -0.347 1.00 98.50 184 ARG A CA 1
ATOM 1384 C C . ARG A 1 184 ? -10.063 -7.550 -1.718 1.00 98.50 184 ARG A C 1
ATOM 1386 O O . ARG A 1 184 ? -10.453 -8.093 -2.751 1.00 98.50 184 ARG A O 1
ATOM 1393 N N . GLY A 1 185 ? -9.421 -6.384 -1.727 1.00 97.31 185 GLY A N 1
ATOM 1394 C CA . GLY A 1 185 ? -9.100 -5.629 -2.939 1.00 97.31 185 GLY A CA 1
ATOM 1395 C C . GLY A 1 185 ? -10.148 -4.594 -3.359 1.00 97.31 185 GLY A C 1
ATOM 1396 O O . GLY A 1 185 ? -10.049 -4.074 -4.466 1.00 97.31 185 GLY A O 1
ATOM 1397 N N . SER A 1 186 ? -11.133 -4.274 -2.512 1.00 96.94 186 SER A N 1
ATOM 1398 C CA . SER A 1 186 ? -12.107 -3.197 -2.772 1.00 96.94 186 SER A CA 1
ATOM 1399 C C . SER A 1 186 ? -11.734 -1.845 -2.161 1.00 96.94 186 SER A C 1
ATOM 1401 O O . SER A 1 186 ? -12.414 -0.851 -2.421 1.00 96.94 186 SER A O 1
ATOM 1403 N N . GLY A 1 187 ? -10.672 -1.794 -1.352 1.00 96.00 187 GLY A N 1
ATOM 1404 C CA . GLY A 1 187 ? -10.078 -0.566 -0.823 1.00 96.00 187 GLY A CA 1
ATOM 1405 C C . GLY A 1 187 ? -11.105 0.374 -0.197 1.00 96.00 187 GLY A C 1
ATOM 1406 O O . GLY A 1 187 ? -11.957 -0.056 0.584 1.00 96.00 187 GLY A O 1
ATOM 1407 N N . GLN A 1 188 ? -11.054 1.656 -0.575 1.00 93.38 188 GLN A N 1
ATOM 1408 C CA . GLN A 1 188 ? -11.973 2.683 -0.071 1.00 93.38 188 GLN A CA 1
ATOM 1409 C C . GLN A 1 188 ? -13.450 2.438 -0.391 1.00 93.38 188 GLN A C 1
ATOM 1411 O O . GLN A 1 188 ? -14.294 3.090 0.209 1.00 93.38 188 GLN A O 1
ATOM 1416 N N . GLY A 1 189 ? -13.779 1.544 -1.326 1.00 95.12 189 GLY A N 1
ATOM 1417 C CA . GLY A 1 189 ? -15.166 1.233 -1.658 1.00 95.12 189 GLY A CA 1
ATOM 1418 C C . GLY A 1 189 ? -15.809 0.207 -0.730 1.00 95.12 189 GLY A C 1
ATOM 1419 O O . GLY A 1 189 ? -16.996 -0.055 -0.885 1.00 95.12 189 GLY A O 1
ATOM 1420 N N . PHE A 1 190 ? -15.065 -0.401 0.201 1.00 97.94 190 PHE A N 1
ATOM 1421 C CA . PHE A 1 190 ? -15.635 -1.417 1.083 1.00 97.94 190 PHE A CA 1
ATOM 1422 C C . PHE A 1 190 ? -16.807 -0.868 1.917 1.00 97.94 190 PHE A C 1
ATOM 1424 O O . PHE A 1 190 ? -16.737 0.225 2.473 1.00 97.94 190 PHE A O 1
ATOM 1431 N N . PHE A 1 191 ? -17.882 -1.649 2.005 1.00 97.81 191 PHE A N 1
ATOM 1432 C CA . PHE A 1 191 ? -19.195 -1.246 2.526 1.00 97.81 191 PHE A CA 1
ATOM 1433 C C . PHE A 1 191 ? -19.466 -1.801 3.933 1.00 97.81 191 PHE A C 1
ATOM 1435 O O . PHE A 1 191 ? -20.552 -2.278 4.259 1.00 97.81 191 PHE A O 1
ATOM 1442 N N . GLY A 1 192 ? -18.436 -1.773 4.773 1.00 98.38 192 GLY A N 1
ATOM 1443 C CA . GLY A 1 192 ? -18.484 -2.234 6.154 1.00 98.38 192 GLY A CA 1
ATOM 1444 C C . GLY A 1 192 ? -17.234 -1.816 6.919 1.00 98.38 192 GLY A C 1
ATOM 1445 O O . GLY A 1 192 ? -16.286 -1.270 6.351 1.00 98.38 192 GLY A O 1
ATOM 1446 N N . ILE A 1 193 ? -17.216 -2.084 8.224 1.00 98.75 193 ILE A N 1
ATOM 1447 C CA . ILE A 1 193 ? -16.100 -1.706 9.099 1.00 98.75 193 ILE A CA 1
ATOM 1448 C C . ILE A 1 193 ? -15.460 -2.973 9.640 1.00 98.75 193 ILE A C 1
ATOM 1450 O O . ILE A 1 193 ? -16.049 -3.662 10.471 1.00 98.75 193 ILE A O 1
ATOM 1454 N N . VAL A 1 194 ? -14.246 -3.277 9.179 1.00 98.88 194 VAL A N 1
ATOM 1455 C CA . VAL A 1 194 ? -13.464 -4.381 9.744 1.00 98.88 194 VAL A CA 1
ATOM 1456 C C . VAL A 1 194 ? -12.972 -3.979 11.131 1.00 98.88 194 VAL A C 1
ATOM 1458 O O . VAL A 1 194 ? -12.270 -2.981 11.268 1.00 98.88 194 VAL A O 1
ATOM 1461 N N . THR A 1 195 ? -13.319 -4.748 12.157 1.00 98.81 195 THR A N 1
ATOM 1462 C CA . THR A 1 195 ? -12.939 -4.509 13.559 1.00 98.81 195 THR A CA 1
ATOM 1463 C C . THR A 1 195 ? -11.792 -5.405 14.014 1.00 98.81 195 THR A C 1
ATOM 1465 O O . THR A 1 195 ? -11.078 -5.041 14.950 1.00 98.81 195 THR A O 1
ATOM 1468 N N . ARG A 1 196 ? -11.575 -6.552 13.360 1.00 98.88 196 ARG A N 1
ATOM 1469 C CA . ARG A 1 196 ? -10.466 -7.474 13.641 1.00 98.88 196 ARG A CA 1
ATOM 1470 C C . ARG A 1 196 ? -10.084 -8.265 12.393 1.00 98.88 196 ARG A C 1
ATOM 1472 O O . ARG A 1 196 ? -10.955 -8.683 11.636 1.00 98.88 196 ARG A O 1
ATOM 1479 N N . PHE A 1 197 ? -8.792 -8.510 12.214 1.00 98.94 197 PHE A N 1
ATOM 1480 C CA . PHE A 1 197 ? -8.254 -9.454 11.236 1.00 98.94 197 PHE A CA 1
ATOM 1481 C C . PHE A 1 197 ? -7.681 -10.678 11.946 1.00 98.94 197 PHE A C 1
ATOM 1483 O O . PHE A 1 197 ? -7.126 -10.542 13.034 1.00 98.94 197 PHE A O 1
ATOM 1490 N N . TRP A 1 198 ? -7.754 -11.842 11.301 1.00 98.88 198 TRP A N 1
ATOM 1491 C CA . TRP A 1 198 ? -6.953 -13.020 11.642 1.00 98.88 198 TRP A CA 1
ATOM 1492 C C . TRP A 1 198 ? -6.036 -13.347 10.474 1.00 98.88 198 TRP A C 1
ATOM 1494 O O . TRP A 1 198 ? -6.512 -13.535 9.352 1.00 98.88 198 TRP A O 1
ATOM 1504 N N . ALA A 1 199 ? -4.736 -13.426 10.733 1.00 98.94 199 ALA A N 1
ATOM 1505 C CA . ALA A 1 199 ? -3.734 -13.702 9.719 1.00 98.94 199 ALA A CA 1
ATOM 1506 C C . ALA A 1 199 ? -2.845 -14.878 10.115 1.00 98.94 199 ALA A C 1
ATOM 1508 O O . ALA A 1 199 ? -2.422 -14.993 11.268 1.00 98.94 199 ALA A O 1
ATOM 1509 N N . GLN A 1 200 ? -2.522 -15.735 9.148 1.00 98.62 200 GLN A N 1
ATOM 1510 C CA . GLN A 1 200 ? -1.452 -16.706 9.345 1.00 98.62 200 GLN A CA 1
ATOM 1511 C C . GLN A 1 200 ? -0.091 -16.008 9.399 1.00 98.62 200 GLN A C 1
ATOM 1513 O O . GLN A 1 200 ? 0.081 -14.891 8.913 1.00 98.62 200 GLN A O 1
ATOM 1518 N N . THR A 1 201 ? 0.890 -16.688 9.983 1.00 98.75 201 THR A N 1
ATOM 1519 C CA . THR A 1 201 ? 2.277 -16.221 10.032 1.00 98.75 201 THR A CA 1
ATOM 1520 C C . THR A 1 201 ? 3.227 -17.321 9.589 1.00 98.75 201 THR A C 1
ATOM 1522 O O . THR A 1 201 ? 2.901 -18.506 9.679 1.00 98.75 201 THR A O 1
ATOM 1525 N N . MET A 1 202 ? 4.450 -16.954 9.219 1.00 98.19 202 MET A N 1
ATOM 1526 C CA . MET A 1 202 ? 5.558 -17.891 9.005 1.00 98.19 202 MET A CA 1
ATOM 1527 C C . MET A 1 202 ? 6.694 -17.641 10.010 1.00 98.19 202 MET A C 1
ATOM 1529 O O . MET A 1 202 ? 6.692 -16.595 10.658 1.00 98.19 202 MET A O 1
ATOM 1533 N N . PRO A 1 203 ? 7.634 -18.583 10.220 1.00 98.44 203 PRO A N 1
ATOM 1534 C CA . PRO A 1 203 ? 8.821 -18.311 11.030 1.00 98.44 203 PRO A CA 1
ATOM 1535 C C . PRO A 1 203 ? 9.587 -17.100 10.491 1.00 98.44 203 PRO A C 1
ATOM 1537 O O . PRO A 1 203 ? 9.697 -16.940 9.274 1.00 98.44 203 PRO A O 1
ATOM 1540 N N . ALA A 1 204 ? 10.101 -16.259 11.388 1.00 98.19 204 ALA A N 1
ATOM 1541 C CA . ALA A 1 204 ? 10.955 -15.159 10.971 1.00 98.19 204 ALA A CA 1
ATOM 1542 C C . ALA A 1 204 ? 12.307 -15.673 10.449 1.00 98.19 204 ALA A C 1
ATOM 1544 O O . ALA A 1 204 ? 12.828 -16.687 10.912 1.00 98.19 204 ALA A O 1
ATOM 1545 N N . ARG A 1 205 ? 12.863 -14.934 9.493 1.00 98.19 205 ARG A N 1
ATOM 1546 C CA . ARG A 1 205 ? 14.208 -15.078 8.927 1.00 98.19 205 ARG A CA 1
ATOM 1547 C C . ARG A 1 205 ? 14.921 -13.719 8.989 1.00 98.19 205 ARG A C 1
ATOM 1549 O O . ARG A 1 205 ? 14.378 -12.742 9.513 1.00 98.19 205 ARG A O 1
ATOM 1556 N N . HIS A 1 206 ? 16.126 -13.640 8.441 1.00 98.62 206 HIS A N 1
ATOM 1557 C CA . HIS A 1 206 ? 16.938 -12.427 8.421 1.00 98.62 206 HIS A CA 1
ATOM 1558 C C . HIS A 1 206 ? 16.761 -11.641 7.118 1.00 98.62 206 HIS A C 1
ATOM 1560 O O . HIS A 1 206 ? 16.586 -12.224 6.048 1.00 98.62 206 HIS A O 1
ATOM 1566 N N . LEU A 1 207 ? 16.833 -10.310 7.207 1.00 98.75 207 LEU A N 1
ATOM 1567 C CA . LEU A 1 207 ? 16.755 -9.411 6.055 1.00 98.75 207 LEU A CA 1
ATOM 1568 C C . LEU A 1 207 ? 18.166 -9.040 5.613 1.00 98.75 207 LEU A C 1
ATOM 1570 O O . LEU A 1 207 ? 18.926 -8.431 6.369 1.00 98.75 207 LEU A O 1
ATOM 1574 N N . TYR A 1 208 ? 18.496 -9.363 4.371 1.00 98.81 208 TYR A N 1
ATOM 1575 C CA . TYR A 1 208 ? 19.759 -8.995 3.749 1.00 98.81 208 TYR A CA 1
ATOM 1576 C C . TYR A 1 208 ? 19.497 -8.159 2.509 1.00 98.81 208 TYR A C 1
ATOM 1578 O O . TYR A 1 208 ? 18.688 -8.551 1.673 1.00 98.81 208 TYR A O 1
ATOM 1586 N N . THR A 1 209 ? 20.173 -7.022 2.369 1.00 98.56 209 THR A N 1
ATOM 1587 C CA . THR A 1 209 ? 19.902 -6.079 1.282 1.00 98.56 209 THR A CA 1
ATOM 1588 C C . THR A 1 209 ? 21.162 -5.660 0.548 1.00 98.56 209 THR A C 1
ATOM 1590 O O . THR A 1 209 ? 22.257 -5.603 1.113 1.00 98.56 209 THR A O 1
ATOM 1593 N N . THR A 1 210 ? 21.010 -5.386 -0.743 1.00 98.44 210 THR A N 1
ATOM 1594 C CA . THR A 1 210 ? 22.010 -4.696 -1.553 1.00 98.44 210 THR A CA 1
ATOM 1595 C C . THR A 1 210 ? 21.313 -3.606 -2.355 1.00 98.44 210 THR A C 1
ATOM 1597 O O . THR A 1 210 ? 20.257 -3.835 -2.948 1.00 98.44 210 THR A O 1
ATOM 1600 N N . THR A 1 211 ? 21.910 -2.419 -2.359 1.00 98.44 211 THR A N 1
ATOM 1601 C CA . THR A 1 211 ? 21.416 -1.266 -3.108 1.00 98.44 211 THR A CA 1
ATOM 1602 C C . THR A 1 211 ? 22.341 -1.018 -4.290 1.00 98.44 211 THR A C 1
ATOM 1604 O O . THR A 1 211 ? 23.563 -0.941 -4.123 1.00 98.44 211 THR A O 1
ATOM 1607 N N . LEU A 1 212 ? 21.770 -0.842 -5.480 1.00 98.75 212 LEU A N 1
ATOM 1608 C CA . LEU A 1 212 ? 22.477 -0.383 -6.670 1.00 98.75 212 LEU A CA 1
ATOM 1609 C C . LEU A 1 212 ? 21.924 0.976 -7.089 1.00 98.75 212 LEU A C 1
ATOM 1611 O O . LEU A 1 212 ? 20.731 1.101 -7.333 1.00 98.75 212 LEU A O 1
ATOM 1615 N N . ILE A 1 213 ? 22.777 1.987 -7.208 1.00 98.62 213 ILE A N 1
ATOM 1616 C CA . ILE A 1 213 ? 22.386 3.319 -7.675 1.00 98.62 213 ILE A CA 1
ATOM 1617 C C . ILE A 1 213 ? 23.100 3.591 -8.988 1.00 98.62 213 ILE A C 1
ATOM 1619 O O . ILE A 1 213 ? 24.330 3.616 -9.039 1.00 98.62 213 ILE A O 1
ATOM 1623 N N . PHE A 1 214 ? 22.326 3.823 -10.040 1.00 98.81 214 PHE A N 1
ATOM 1624 C CA . PHE A 1 214 ? 22.823 4.168 -11.365 1.00 98.81 214 PHE A CA 1
ATOM 1625 C C . PHE A 1 214 ? 22.514 5.625 -11.696 1.00 98.81 214 PHE A C 1
ATOM 1627 O O . PHE A 1 214 ? 21.446 6.131 -11.353 1.00 98.81 214 PHE A O 1
ATOM 1634 N N . ASN A 1 215 ? 23.400 6.278 -12.445 1.00 98.69 215 ASN A N 1
ATOM 1635 C CA . ASN A 1 215 ? 23.047 7.489 -13.172 1.00 98.69 215 ASN A CA 1
ATOM 1636 C C . ASN A 1 215 ? 22.130 7.104 -14.342 1.00 98.69 215 ASN A C 1
ATOM 1638 O O . ASN A 1 215 ? 22.561 6.503 -15.329 1.00 98.69 215 ASN A O 1
ATOM 1642 N N . ALA A 1 216 ? 20.852 7.438 -14.205 1.00 98.62 216 ALA A N 1
ATOM 1643 C CA . ALA A 1 216 ? 19.790 7.075 -15.131 1.00 98.62 216 ALA A CA 1
ATOM 1644 C C . ALA A 1 216 ? 19.506 8.150 -16.189 1.00 98.62 216 ALA A C 1
ATOM 1646 O O . ALA A 1 216 ? 18.676 7.933 -17.073 1.00 98.62 216 ALA A O 1
ATOM 1647 N N . SER A 1 217 ? 20.218 9.278 -16.150 1.00 98.06 217 SER A N 1
ATOM 1648 C CA . SER A 1 217 ? 20.059 10.403 -17.078 1.00 98.06 217 SER A CA 1
ATOM 1649 C C . SER A 1 217 ? 20.201 9.944 -18.535 1.00 98.06 217 SER A C 1
ATOM 1651 O O . SER A 1 217 ? 21.287 9.560 -18.971 1.00 98.06 217 SER A O 1
ATOM 1653 N N . ASN A 1 218 ? 19.101 9.960 -19.299 1.00 97.12 218 ASN A N 1
ATOM 1654 C CA . ASN A 1 218 ? 19.010 9.441 -20.677 1.00 97.12 218 ASN A CA 1
ATOM 1655 C C . ASN A 1 218 ? 19.399 7.953 -20.840 1.00 97.12 218 ASN A C 1
ATOM 1657 O O . ASN A 1 218 ? 19.728 7.499 -21.942 1.00 97.12 218 ASN A O 1
ATOM 1661 N N . LYS A 1 219 ? 19.438 7.191 -19.741 1.00 98.44 219 LYS A N 1
ATOM 1662 C CA . LYS A 1 219 ? 19.832 5.771 -19.696 1.00 98.44 219 LYS A CA 1
ATOM 1663 C C . LYS A 1 219 ? 18.831 4.897 -18.943 1.00 98.44 219 LYS A C 1
ATOM 1665 O O . LYS A 1 219 ? 19.016 3.680 -18.912 1.00 98.44 219 LYS A O 1
ATOM 1670 N N . TRP A 1 220 ? 17.768 5.485 -18.392 1.00 98.75 220 TRP A N 1
ATOM 1671 C CA . TRP A 1 220 ? 16.786 4.795 -17.565 1.00 98.75 220 TRP A CA 1
ATOM 1672 C C . TRP A 1 220 ? 16.211 3.547 -18.238 1.00 98.75 220 TRP A C 1
ATOM 1674 O O . TRP A 1 220 ? 16.250 2.481 -17.632 1.00 98.75 220 TRP A O 1
ATOM 1684 N N . ARG A 1 221 ? 15.802 3.612 -19.518 1.00 98.69 221 ARG A N 1
ATOM 1685 C CA . ARG A 1 221 ? 15.240 2.439 -20.224 1.00 98.69 221 ARG A CA 1
ATOM 1686 C C . ARG A 1 221 ? 16.156 1.220 -20.182 1.00 98.69 221 ARG A C 1
ATOM 1688 O O . ARG A 1 221 ? 15.698 0.097 -19.985 1.00 98.69 221 ARG A O 1
ATOM 1695 N N . LYS A 1 222 ? 17.459 1.444 -20.354 1.00 98.56 222 LYS A N 1
ATOM 1696 C CA . LYS A 1 222 ? 18.470 0.385 -20.366 1.00 98.56 222 LYS A CA 1
ATOM 1697 C C . LYS A 1 222 ? 18.641 -0.241 -18.983 1.00 98.56 222 LYS A C 1
ATOM 1699 O O . LYS A 1 222 ? 18.705 -1.460 -18.871 1.00 98.56 222 LYS A O 1
ATOM 1704 N N . ILE A 1 223 ? 18.692 0.595 -17.946 1.00 98.81 223 ILE A N 1
ATOM 1705 C CA . ILE A 1 223 ? 18.834 0.158 -16.552 1.00 98.81 223 ILE A CA 1
ATOM 1706 C C . ILE A 1 223 ? 17.568 -0.579 -16.100 1.00 98.81 223 ILE A C 1
ATOM 1708 O O . ILE A 1 223 ? 17.663 -1.671 -15.549 1.00 98.81 223 ILE A O 1
ATOM 1712 N N . CYS A 1 224 ? 16.391 -0.023 -16.392 1.00 98.88 224 CYS A N 1
ATOM 1713 C CA . CYS A 1 224 ? 15.097 -0.613 -16.066 1.00 98.88 224 CYS A CA 1
ATOM 1714 C C . CYS A 1 224 ? 14.913 -1.975 -16.749 1.00 98.88 224 CYS A C 1
ATOM 1716 O O . CYS A 1 224 ? 14.603 -2.955 -16.080 1.00 98.88 224 CYS A O 1
ATOM 1718 N N . THR A 1 225 ? 15.206 -2.077 -18.050 1.00 98.75 225 THR A N 1
ATOM 1719 C CA . THR A 1 225 ? 15.142 -3.361 -18.774 1.00 98.75 225 THR A CA 1
ATOM 1720 C C . THR A 1 225 ? 16.063 -4.401 -18.135 1.00 98.75 225 THR A C 1
ATOM 1722 O O . THR A 1 225 ? 15.613 -5.497 -17.813 1.00 98.75 225 THR A O 1
ATOM 1725 N N . TRP A 1 226 ? 17.320 -4.037 -17.855 1.00 98.75 226 TRP A N 1
ATOM 1726 C CA . TRP A 1 226 ? 18.260 -4.939 -17.187 1.00 98.75 226 TRP A CA 1
ATOM 1727 C C . TRP A 1 226 ? 17.788 -5.365 -15.792 1.00 98.75 226 TRP A C 1
ATOM 1729 O O . TRP A 1 226 ? 17.933 -6.535 -15.439 1.00 98.75 226 TRP A O 1
ATOM 1739 N N . MET A 1 227 ? 17.221 -4.448 -15.004 1.00 98.81 227 MET A N 1
ATOM 1740 C CA . MET A 1 227 ? 16.677 -4.754 -13.680 1.00 98.81 227 MET A CA 1
ATOM 1741 C C . MET A 1 227 ? 15.562 -5.795 -13.774 1.00 98.81 227 MET A C 1
ATOM 1743 O O . MET A 1 227 ? 15.594 -6.776 -13.034 1.00 98.81 227 MET A O 1
ATOM 1747 N N . LEU A 1 228 ? 14.601 -5.595 -14.680 1.00 98.69 228 LEU A N 1
ATOM 1748 C CA . LEU A 1 228 ? 13.482 -6.516 -14.870 1.00 98.69 228 LEU A CA 1
ATOM 1749 C C . LEU A 1 228 ? 13.971 -7.888 -15.359 1.00 98.69 228 LEU A C 1
ATOM 1751 O O . LEU A 1 228 ? 13.604 -8.903 -14.774 1.00 98.69 228 LEU A O 1
ATOM 1755 N N . ASP A 1 229 ? 14.869 -7.924 -16.351 1.00 98.38 229 ASP A N 1
ATOM 1756 C CA . ASP A 1 229 ? 15.473 -9.170 -16.844 1.00 98.38 229 ASP A CA 1
ATOM 1757 C C . ASP A 1 229 ? 16.238 -9.905 -15.734 1.00 98.38 229 ASP A C 1
ATOM 1759 O O . ASP A 1 229 ? 16.227 -11.132 -15.660 1.00 98.38 229 ASP A O 1
ATOM 1763 N N . THR A 1 230 ? 16.955 -9.163 -14.890 1.00 98.62 230 THR A N 1
ATOM 1764 C CA . THR A 1 230 ? 17.724 -9.723 -13.770 1.00 98.62 230 THR A CA 1
ATOM 1765 C C . THR A 1 230 ? 16.801 -10.288 -12.705 1.00 98.62 230 THR A C 1
ATOM 1767 O O . THR A 1 230 ? 17.056 -11.391 -12.222 1.00 98.62 230 THR A O 1
ATOM 1770 N N . ASN A 1 231 ? 15.699 -9.602 -12.401 1.00 98.50 231 ASN A N 1
ATOM 1771 C CA . ASN A 1 231 ? 14.713 -10.095 -11.449 1.00 98.50 231 ASN A CA 1
ATOM 1772 C C . ASN A 1 231 ? 14.012 -11.378 -11.926 1.00 98.50 231 ASN A C 1
ATOM 1774 O O . ASN A 1 231 ? 13.730 -12.248 -11.108 1.00 98.50 231 ASN A O 1
ATOM 1778 N N . ASP A 1 232 ? 13.796 -11.562 -13.232 1.00 97.94 232 ASP A N 1
ATOM 1779 C CA . ASP A 1 232 ? 13.233 -12.816 -13.766 1.00 97.94 232 ASP A CA 1
ATOM 1780 C C . ASP A 1 232 ? 14.082 -14.050 -13.397 1.00 97.94 232 ASP A C 1
ATOM 1782 O O . ASP A 1 232 ? 13.575 -15.171 -13.361 1.00 97.94 232 ASP A O 1
ATOM 1786 N N . ARG A 1 233 ? 15.376 -13.849 -13.107 1.00 98.19 233 ARG A N 1
ATOM 1787 C CA . ARG A 1 233 ? 16.332 -14.898 -12.727 1.00 98.19 233 ARG A CA 1
ATOM 1788 C C . ARG A 1 233 ? 16.530 -15.037 -11.214 1.00 98.19 233 ARG A C 1
ATOM 1790 O O . ARG A 1 233 ? 17.290 -15.906 -10.793 1.00 98.19 233 ARG A O 1
ATOM 1797 N N . THR A 1 234 ? 15.863 -14.227 -10.390 1.00 98.38 234 THR A N 1
ATOM 1798 C CA . THR A 1 234 ? 15.900 -14.380 -8.928 1.00 98.38 234 THR A CA 1
ATOM 1799 C C . THR A 1 234 ? 14.791 -15.317 -8.441 1.00 98.38 234 THR A C 1
ATOM 1801 O O . THR A 1 234 ? 13.716 -15.377 -9.054 1.00 98.38 234 THR A O 1
ATOM 1804 N N . PRO A 1 235 ? 14.992 -16.030 -7.314 1.00 98.19 235 PRO A N 1
ATOM 1805 C CA . PRO A 1 235 ? 13.920 -16.784 -6.668 1.00 98.19 235 PRO A CA 1
ATOM 1806 C C . PRO A 1 235 ? 12.690 -15.908 -6.409 1.00 98.19 235 PRO A C 1
ATOM 1808 O O . PRO A 1 235 ? 12.829 -14.757 -6.015 1.00 98.19 235 PRO A O 1
ATOM 1811 N N . ARG A 1 236 ? 11.480 -16.445 -6.601 1.00 97.19 236 ARG A N 1
ATOM 1812 C CA . ARG A 1 236 ? 10.232 -15.720 -6.283 1.00 97.19 236 ARG A CA 1
ATOM 1813 C C . ARG A 1 236 ? 10.029 -15.553 -4.780 1.00 97.19 236 ARG A C 1
ATOM 1815 O O . ARG A 1 236 ? 9.623 -14.495 -4.318 1.00 97.19 236 ARG A O 1
ATOM 1822 N N . TYR A 1 237 ? 10.307 -16.612 -4.027 1.00 97.69 237 TYR A N 1
ATOM 1823 C CA . TYR A 1 237 ? 10.091 -16.673 -2.588 1.00 97.69 237 TYR A CA 1
ATOM 1824 C C . TYR A 1 237 ? 11.249 -16.036 -1.827 1.00 97.69 237 TYR A C 1
ATOM 1826 O O . TYR A 1 237 ? 12.405 -16.405 -2.028 1.00 97.69 237 TYR A O 1
ATOM 1834 N N . GLY A 1 238 ? 10.924 -15.090 -0.945 1.00 97.62 238 GLY A N 1
ATOM 1835 C CA . GLY A 1 238 ? 11.901 -14.417 -0.095 1.00 97.62 238 GLY A CA 1
ATOM 1836 C C . GLY A 1 238 ? 12.837 -13.456 -0.829 1.00 97.62 238 GLY A C 1
ATOM 1837 O O . GLY A 1 238 ? 13.805 -13.031 -0.217 1.00 97.62 238 GLY A O 1
ATOM 1838 N N . VAL A 1 239 ? 12.589 -13.105 -2.098 1.00 98.62 239 VAL A N 1
ATOM 1839 C CA . VAL A 1 239 ? 13.286 -11.997 -2.773 1.00 98.62 239 VAL A CA 1
ATOM 1840 C C . VAL A 1 239 ? 12.289 -10.915 -3.135 1.00 98.62 239 VAL A C 1
ATOM 1842 O O . VAL A 1 239 ? 11.255 -11.183 -3.747 1.00 98.62 239 VAL A O 1
ATOM 1845 N N . GLU A 1 240 ? 12.638 -9.685 -2.797 1.00 98.44 240 GLU A N 1
ATOM 1846 C CA . GLU A 1 240 ? 11.918 -8.494 -3.208 1.00 98.44 240 GLU A CA 1
ATOM 1847 C C . GLU A 1 240 ? 12.849 -7.559 -3.978 1.00 98.44 240 GLU A C 1
ATOM 1849 O O . GLU A 1 240 ? 14.027 -7.419 -3.648 1.00 98.44 240 GLU A O 1
ATOM 1854 N N . THR A 1 241 ? 12.315 -6.933 -5.025 1.00 98.69 241 THR A N 1
ATOM 1855 C CA . THR A 1 241 ? 13.001 -5.888 -5.783 1.00 98.69 241 THR A CA 1
ATOM 1856 C C . THR A 1 241 ? 12.063 -4.709 -5.962 1.00 98.69 241 THR A C 1
ATOM 1858 O O . THR A 1 241 ? 10.963 -4.847 -6.508 1.00 98.69 241 THR A O 1
ATOM 1861 N N . ALA A 1 242 ? 12.540 -3.544 -5.546 1.00 98.56 242 ALA A N 1
ATOM 1862 C CA . ALA A 1 242 ? 11.908 -2.268 -5.816 1.00 98.56 242 ALA A CA 1
ATOM 1863 C C . ALA A 1 242 ? 12.953 -1.288 -6.352 1.00 98.56 242 ALA A C 1
ATOM 1865 O O . ALA A 1 242 ? 14.146 -1.402 -6.063 1.00 98.56 242 ALA A O 1
ATOM 1866 N N . ALA A 1 243 ? 12.510 -0.311 -7.128 1.00 98.75 243 ALA A N 1
ATOM 1867 C CA . ALA A 1 243 ? 13.369 0.756 -7.598 1.00 98.75 243 ALA A CA 1
ATOM 1868 C C . ALA A 1 243 ? 12.691 2.111 -7.481 1.00 98.75 243 ALA A C 1
ATOM 1870 O O . ALA A 1 243 ? 11.476 2.224 -7.624 1.00 98.75 243 ALA A O 1
ATOM 1871 N N . ALA A 1 244 ? 13.506 3.136 -7.269 1.00 98.69 244 ALA A N 1
ATOM 1872 C CA . ALA A 1 244 ? 13.071 4.516 -7.248 1.00 98.69 244 ALA A CA 1
ATOM 1873 C C . ALA A 1 244 ? 13.939 5.370 -8.169 1.00 98.69 244 ALA A C 1
ATOM 1875 O O . ALA A 1 244 ? 15.166 5.242 -8.189 1.00 98.69 244 ALA A O 1
ATOM 1876 N N . THR A 1 245 ? 13.305 6.268 -8.911 1.00 98.81 245 THR A N 1
ATOM 1877 C CA . THR A 1 245 ? 13.974 7.339 -9.647 1.00 98.81 245 THR A CA 1
ATOM 1878 C C . THR A 1 245 ? 13.842 8.646 -8.889 1.00 98.81 245 THR A C 1
ATOM 1880 O O . THR A 1 245 ? 12.752 9.027 -8.468 1.00 98.81 245 THR A O 1
ATOM 1883 N N . VAL A 1 246 ? 14.963 9.338 -8.704 1.00 98.25 246 VAL A N 1
ATOM 1884 C CA . VAL A 1 246 ? 15.038 10.608 -7.969 1.00 98.25 246 VAL A CA 1
ATOM 1885 C C . VAL A 1 246 ? 16.068 11.523 -8.615 1.00 98.25 246 VAL A C 1
ATOM 1887 O O . VAL A 1 246 ? 17.057 11.051 -9.180 1.00 98.25 246 VAL A O 1
ATOM 1890 N N . TYR A 1 247 ? 15.888 12.837 -8.499 1.00 97.94 247 TYR A N 1
ATOM 1891 C CA . TYR A 1 247 ? 16.970 13.765 -8.823 1.00 97.94 247 TYR A CA 1
ATOM 1892 C C . TYR A 1 247 ? 18.105 13.640 -7.802 1.00 97.94 247 TYR A C 1
ATOM 1894 O O . TYR A 1 247 ? 17.866 13.496 -6.601 1.00 97.94 247 TYR A O 1
ATOM 1902 N N . ALA A 1 248 ? 19.353 13.699 -8.271 1.00 95.75 248 ALA A N 1
ATOM 1903 C CA . ALA A 1 248 ? 20.547 13.497 -7.446 1.00 95.75 248 ALA A CA 1
ATOM 1904 C C . ALA A 1 248 ? 20.631 14.477 -6.264 1.00 95.75 248 ALA A C 1
ATOM 1906 O O . ALA A 1 248 ? 21.162 14.144 -5.206 1.00 95.75 248 ALA A O 1
ATOM 1907 N N . ASN A 1 249 ? 20.057 15.669 -6.429 1.00 94.31 249 ASN A N 1
ATOM 1908 C CA . ASN A 1 249 ? 20.012 16.721 -5.424 1.00 94.31 249 ASN A CA 1
ATOM 1909 C C . ASN A 1 249 ? 18.693 16.761 -4.622 1.00 94.31 249 ASN A C 1
ATOM 1911 O O . ASN A 1 249 ? 18.424 17.775 -3.973 1.00 94.31 249 ASN A O 1
ATOM 1915 N N . LYS A 1 250 ? 17.876 15.688 -4.635 1.00 94.19 250 LYS A N 1
ATOM 1916 C CA . LYS A 1 250 ? 16.562 15.600 -3.951 1.00 94.19 250 LYS A CA 1
ATOM 1917 C C . LYS A 1 250 ? 16.581 16.141 -2.517 1.00 94.19 250 LYS A C 1
ATOM 1919 O O . LYS A 1 250 ? 15.665 16.856 -2.121 1.00 94.19 250 LYS A O 1
ATOM 1924 N N . ASN A 1 251 ? 17.647 15.839 -1.773 1.00 89.38 251 ASN A N 1
ATOM 1925 C CA . ASN A 1 251 ? 17.818 16.210 -0.364 1.00 89.38 251 ASN A CA 1
ATOM 1926 C C . ASN A 1 251 ? 18.883 17.305 -0.135 1.00 89.38 251 ASN A C 1
ATOM 1928 O O . ASN A 1 251 ? 19.317 17.515 0.997 1.00 89.38 251 ASN A O 1
ATOM 1932 N N . SER A 1 252 ? 19.344 17.994 -1.184 1.00 90.94 252 SER A N 1
ATOM 1933 C CA . SER A 1 252 ? 20.343 19.061 -1.050 1.00 90.94 252 SER A CA 1
ATOM 1934 C C . SER A 1 252 ? 19.749 20.301 -0.382 1.00 90.94 252 SER A C 1
ATOM 1936 O O . SER A 1 252 ? 18.670 20.760 -0.759 1.00 90.94 252 SER A O 1
ATOM 1938 N N . LEU A 1 253 ? 20.483 20.874 0.575 1.00 90.56 253 LEU A N 1
ATOM 1939 C CA . LEU A 1 253 ? 20.093 22.109 1.251 1.00 90.56 253 LEU A CA 1
ATOM 1940 C C . LEU A 1 253 ? 20.394 23.358 0.394 1.00 90.56 253 LEU A C 1
ATOM 1942 O O . LEU A 1 253 ? 21.423 23.379 -0.283 1.00 90.56 253 LEU A O 1
ATOM 1946 N N . PRO A 1 254 ? 19.548 24.407 0.457 1.00 90.44 254 PRO A N 1
ATOM 1947 C CA . PRO A 1 254 ? 18.259 24.440 1.156 1.00 90.44 254 PRO A CA 1
ATOM 1948 C C . PRO A 1 254 ? 17.227 23.525 0.479 1.00 90.44 254 PRO A C 1
ATOM 1950 O O . PRO A 1 254 ? 17.204 23.403 -0.748 1.00 90.44 254 PRO A O 1
ATOM 1953 N N . LEU A 1 255 ? 16.380 22.862 1.278 1.00 87.69 255 LEU A N 1
ATOM 1954 C CA . LEU A 1 255 ? 15.279 22.058 0.738 1.00 87.69 255 LEU A CA 1
ATOM 1955 C C . LEU A 1 255 ? 14.254 22.960 0.038 1.00 87.69 255 LEU A C 1
ATOM 1957 O O . LEU A 1 255 ? 14.099 24.125 0.383 1.00 87.69 255 LEU A O 1
ATOM 1961 N N . GLY A 1 256 ? 13.549 22.411 -0.946 1.00 89.75 256 GLY A N 1
ATOM 1962 C CA . GLY A 1 256 ? 12.698 23.178 -1.855 1.00 89.75 256 GLY A CA 1
ATOM 1963 C C . GLY A 1 256 ? 12.345 22.370 -3.097 1.00 89.75 256 GLY A C 1
ATOM 1964 O O . GLY A 1 256 ? 12.975 21.342 -3.363 1.00 89.75 256 GLY A O 1
ATOM 1965 N N . ASP A 1 257 ? 11.357 22.843 -3.842 1.00 93.12 257 ASP A N 1
ATOM 1966 C CA . ASP A 1 257 ? 10.685 22.042 -4.869 1.00 93.12 257 ASP A CA 1
ATOM 1967 C C . ASP A 1 257 ? 11.293 22.227 -6.270 1.00 93.12 257 ASP A C 1
ATOM 1969 O O . ASP A 1 257 ? 11.127 21.365 -7.137 1.00 93.12 257 ASP A O 1
ATOM 1973 N N . GLU A 1 258 ? 12.060 23.303 -6.467 1.00 93.75 258 GLU A N 1
ATOM 1974 C CA . GLU A 1 258 ? 12.701 23.663 -7.733 1.00 93.75 258 GLU A CA 1
ATOM 1975 C C . GLU A 1 258 ? 13.758 22.649 -8.186 1.00 93.75 258 GLU A C 1
ATOM 1977 O O . GLU A 1 258 ? 14.622 22.208 -7.421 1.00 93.75 258 GLU A O 1
ATOM 1982 N N . ILE A 1 259 ? 13.721 22.319 -9.476 1.00 94.31 259 ILE A N 1
ATOM 1983 C CA . ILE A 1 259 ? 14.667 21.407 -10.120 1.00 94.31 259 ILE A CA 1
ATOM 1984 C C . ILE A 1 259 ? 15.843 22.227 -10.655 1.00 94.31 259 ILE A C 1
ATOM 1986 O O . ILE A 1 259 ? 15.776 22.799 -11.741 1.00 94.31 259 ILE A O 1
ATOM 1990 N N . THR A 1 260 ? 16.927 22.274 -9.887 1.00 91.50 260 THR A N 1
ATOM 1991 C CA . THR A 1 260 ? 18.164 22.988 -10.255 1.00 91.50 260 THR A CA 1
ATOM 1992 C C . THR A 1 260 ? 19.218 22.091 -10.907 1.00 91.50 260 THR A C 1
ATOM 1994 O O . THR A 1 260 ? 20.110 22.584 -11.591 1.00 91.50 260 THR A O 1
ATOM 1997 N N . ASP A 1 261 ? 19.094 20.775 -10.739 1.00 92.56 261 ASP A N 1
ATOM 1998 C CA . ASP A 1 261 ? 19.938 19.752 -11.352 1.00 92.56 261 ASP A CA 1
ATOM 1999 C C . ASP A 1 261 ? 19.030 18.627 -11.856 1.00 92.56 261 ASP A C 1
ATOM 2001 O O . ASP A 1 261 ? 18.223 18.082 -11.104 1.00 92.56 261 ASP A O 1
ATOM 2005 N N . LYS A 1 262 ? 19.142 18.305 -13.147 1.00 95.00 262 LYS A N 1
ATOM 2006 C CA . LYS A 1 262 ? 18.351 17.255 -13.806 1.00 95.00 262 LYS A CA 1
ATOM 2007 C C . LYS A 1 262 ? 19.065 15.905 -13.850 1.00 95.00 262 LYS A C 1
ATOM 2009 O O . LYS A 1 262 ? 18.593 14.993 -14.526 1.00 95.00 262 LYS A O 1
ATOM 2014 N N . THR A 1 263 ? 20.193 15.761 -13.157 1.00 98.12 263 THR A N 1
ATOM 2015 C CA . THR A 1 263 ? 20.867 14.473 -12.997 1.00 98.12 263 THR A CA 1
ATOM 2016 C C . THR A 1 263 ? 19.923 13.508 -12.289 1.00 98.12 263 THR A C 1
ATOM 2018 O O . THR A 1 263 ? 19.603 13.679 -11.113 1.00 98.12 263 THR A O 1
ATOM 2021 N N . LEU A 1 264 ? 19.468 12.491 -13.017 1.00 98.62 264 LEU A N 1
ATOM 2022 C CA . LEU A 1 264 ? 18.544 11.484 -12.518 1.00 98.62 264 LEU A CA 1
ATOM 2023 C C . LEU A 1 264 ? 19.321 10.266 -12.023 1.00 98.62 264 LEU A C 1
ATOM 2025 O O . LEU A 1 264 ? 20.170 9.722 -12.735 1.00 98.62 264 LEU A O 1
ATOM 2029 N N . LEU A 1 265 ? 18.989 9.803 -10.826 1.00 98.69 265 LEU A N 1
ATOM 2030 C CA . LEU A 1 265 ? 19.454 8.539 -10.276 1.00 98.69 265 LEU A CA 1
ATOM 2031 C C . LEU A 1 265 ? 18.323 7.514 -10.317 1.00 98.69 265 LEU A C 1
ATOM 2033 O O . LEU A 1 265 ? 17.166 7.859 -10.092 1.00 98.69 265 LEU A O 1
ATOM 2037 N N . MET A 1 266 ? 18.668 6.252 -10.562 1.00 98.81 266 MET A N 1
ATOM 2038 C CA . MET A 1 266 ? 17.789 5.110 -10.320 1.00 98.81 266 MET A CA 1
ATOM 2039 C C . MET A 1 266 ? 18.429 4.233 -9.249 1.00 98.81 266 MET A C 1
ATOM 2041 O O . MET A 1 266 ? 19.477 3.631 -9.489 1.00 98.81 266 MET A O 1
ATOM 2045 N N . ALA A 1 267 ? 17.812 4.194 -8.073 1.00 98.56 267 ALA A N 1
ATOM 2046 C CA . ALA A 1 267 ? 18.171 3.295 -6.988 1.00 98.56 267 ALA A CA 1
ATOM 2047 C C . ALA A 1 267 ? 17.347 2.012 -7.111 1.00 98.56 267 ALA A C 1
ATOM 2049 O O . ALA A 1 267 ? 16.135 2.079 -7.270 1.00 98.56 267 ALA A O 1
ATOM 2050 N N . ILE A 1 268 ? 18.001 0.860 -7.042 1.00 98.75 268 ILE A N 1
ATOM 2051 C CA . ILE A 1 268 ? 17.399 -0.470 -7.048 1.00 98.75 268 ILE A CA 1
ATOM 2052 C C . ILE A 1 268 ? 17.747 -1.101 -5.703 1.00 98.75 268 ILE A C 1
ATOM 2054 O O . ILE A 1 268 ? 18.924 -1.348 -5.432 1.00 98.75 268 ILE A O 1
ATOM 2058 N N . GLU A 1 269 ? 16.739 -1.338 -4.870 1.00 98.50 269 GLU A N 1
ATOM 2059 C CA . GLU A 1 269 ? 16.877 -2.069 -3.611 1.00 98.50 269 GLU A CA 1
ATOM 2060 C C . GLU A 1 269 ? 16.453 -3.517 -3.848 1.00 98.50 269 GLU A C 1
ATOM 2062 O O . GLU A 1 269 ? 15.349 -3.793 -4.330 1.00 98.50 269 GLU A O 1
ATOM 2067 N N . VAL A 1 270 ? 17.346 -4.444 -3.506 1.00 98.62 270 VAL A N 1
ATOM 2068 C CA . VAL A 1 270 ? 17.099 -5.880 -3.611 1.00 98.62 270 VAL A CA 1
ATOM 2069 C C . VAL A 1 270 ? 17.274 -6.501 -2.237 1.00 98.62 270 VAL A C 1
ATOM 2071 O O . VAL A 1 270 ? 18.322 -6.341 -1.606 1.00 98.62 270 VAL A O 1
ATOM 2074 N N . ILE A 1 271 ? 16.247 -7.206 -1.770 1.00 98.69 271 ILE A N 1
ATOM 2075 C CA . ILE A 1 271 ? 16.167 -7.731 -0.407 1.00 98.69 271 ILE A CA 1
ATOM 2076 C C . ILE A 1 271 ? 15.941 -9.237 -0.464 1.00 98.69 271 ILE A C 1
ATOM 2078 O O . ILE A 1 271 ? 15.067 -9.706 -1.188 1.00 98.69 271 ILE A O 1
ATOM 2082 N N . ALA A 1 272 ? 16.708 -9.983 0.327 1.00 98.81 272 ALA A N 1
ATOM 2083 C CA . ALA A 1 272 ? 16.509 -11.400 0.588 1.00 98.81 272 ALA A CA 1
ATOM 2084 C C . ALA A 1 272 ? 16.045 -11.625 2.035 1.00 98.81 272 ALA A C 1
ATOM 2086 O O . ALA A 1 272 ? 16.641 -11.090 2.971 1.00 98.81 272 ALA A O 1
ATOM 2087 N N . TYR A 1 273 ? 15.018 -12.458 2.206 1.00 98.62 273 TYR A N 1
ATOM 2088 C CA . TYR A 1 273 ? 14.556 -12.990 3.485 1.00 98.62 273 TYR A CA 1
ATOM 2089 C C . TYR A 1 273 ? 15.023 -14.437 3.647 1.00 98.62 273 TYR A C 1
ATOM 2091 O O . TYR A 1 273 ? 14.413 -15.373 3.117 1.00 98.62 273 TYR A O 1
ATOM 2099 N N . ALA A 1 274 ? 16.141 -14.613 4.345 1.00 98.56 274 ALA A N 1
ATOM 2100 C CA . ALA A 1 274 ? 16.927 -15.845 4.339 1.00 98.56 274 ALA A CA 1
ATOM 2101 C C . ALA A 1 274 ? 17.387 -16.237 5.748 1.00 98.56 274 ALA A C 1
ATOM 2103 O O . ALA A 1 274 ? 17.518 -15.381 6.622 1.00 98.56 274 ALA A O 1
ATOM 2104 N N . ASP A 1 275 ? 17.667 -17.520 5.973 1.00 98.12 275 ASP A N 1
ATOM 2105 C CA . ASP A 1 275 ? 18.127 -18.017 7.280 1.00 98.12 275 ASP A CA 1
ATOM 2106 C C . ASP A 1 275 ? 19.608 -17.701 7.528 1.00 98.12 275 ASP A C 1
ATOM 2108 O O . ASP A 1 275 ? 20.086 -17.758 8.658 1.00 98.12 275 ASP A O 1
ATOM 2112 N N . SER A 1 276 ? 20.358 -17.371 6.473 1.00 98.38 276 SER A N 1
ATOM 2113 C CA . SER A 1 276 ? 21.774 -17.028 6.570 1.00 98.38 276 SER A CA 1
ATOM 2114 C C . SER A 1 276 ? 22.230 -16.078 5.467 1.00 98.38 276 SER A C 1
ATOM 2116 O O . SER A 1 276 ? 21.637 -15.996 4.390 1.00 98.38 276 SER A O 1
ATOM 2118 N N . GLU A 1 277 ? 23.364 -15.417 5.701 1.00 98.44 277 GLU A N 1
ATOM 2119 C CA . GLU A 1 277 ? 23.991 -14.544 4.709 1.00 98.44 277 GLU A CA 1
ATOM 2120 C C . GLU A 1 277 ? 24.417 -15.314 3.445 1.00 98.44 277 GLU A C 1
ATOM 2122 O O . GLU A 1 277 ? 24.302 -14.798 2.337 1.00 98.44 277 GLU A O 1
ATOM 2127 N N . GLY A 1 278 ? 24.877 -16.565 3.579 1.00 98.56 278 GLY A N 1
ATOM 2128 C CA . GLY A 1 278 ? 25.278 -17.397 2.437 1.00 98.56 278 GLY A CA 1
ATOM 2129 C C . GLY A 1 278 ? 24.110 -17.745 1.508 1.00 98.56 278 GLY A C 1
ATOM 2130 O O . GLY A 1 278 ? 24.243 -17.675 0.281 1.00 98.56 278 GLY A O 1
ATOM 2131 N N . GLU A 1 279 ? 22.945 -18.054 2.086 1.00 98.69 279 GLU A N 1
ATOM 2132 C CA . GLU A 1 279 ? 21.696 -18.235 1.336 1.00 98.69 279 GLU A CA 1
ATOM 2133 C C . GLU A 1 279 ? 21.312 -16.928 0.627 1.00 98.69 279 GLU A C 1
ATOM 2135 O O . GLU A 1 279 ? 21.123 -16.929 -0.590 1.00 98.69 279 GLU A O 1
ATOM 2140 N N . ALA A 1 280 ? 21.318 -15.795 1.338 1.00 98.75 280 ALA A N 1
ATOM 2141 C CA . ALA A 1 280 ? 21.015 -14.489 0.751 1.00 98.75 280 ALA A CA 1
ATOM 2142 C C . ALA A 1 280 ? 21.959 -14.111 -0.405 1.00 98.75 280 ALA A C 1
ATOM 2144 O O . ALA A 1 280 ? 21.503 -13.665 -1.459 1.00 98.75 280 ALA A O 1
ATOM 2145 N N . ARG A 1 281 ? 23.272 -14.347 -0.267 1.00 98.50 281 ARG A N 1
ATOM 2146 C CA . ARG A 1 281 ? 24.253 -14.134 -1.350 1.00 98.50 281 ARG A CA 1
ATOM 2147 C C . ARG A 1 281 ? 23.922 -14.958 -2.589 1.00 98.50 281 ARG A C 1
ATOM 2149 O O . ARG A 1 281 ? 24.091 -14.466 -3.702 1.00 98.50 281 ARG A O 1
ATOM 2156 N N . THR A 1 282 ? 23.447 -16.185 -2.398 1.00 98.62 282 THR A N 1
ATOM 2157 C CA . THR A 1 282 ? 23.034 -17.070 -3.492 1.00 98.62 282 THR A CA 1
ATOM 2158 C C . THR A 1 282 ? 21.762 -16.548 -4.161 1.00 98.62 282 THR A C 1
ATOM 2160 O O . THR A 1 282 ? 21.740 -16.391 -5.383 1.00 98.62 282 THR A O 1
ATOM 2163 N N . MET A 1 283 ? 20.741 -16.198 -3.370 1.00 98.62 283 MET A N 1
ATOM 2164 C CA . MET A 1 283 ? 19.458 -15.669 -3.855 1.00 98.62 283 MET A CA 1
ATOM 2165 C C . MET A 1 283 ? 19.622 -14.378 -4.667 1.00 98.62 283 MET A C 1
ATOM 2167 O O . MET A 1 283 ? 18.935 -14.196 -5.670 1.00 98.62 283 MET A O 1
ATOM 2171 N N . LEU A 1 284 ? 20.548 -13.502 -4.262 1.00 98.56 284 LEU A N 1
ATOM 2172 C CA . LEU A 1 284 ? 20.789 -12.204 -4.904 1.00 98.56 284 LEU A CA 1
ATOM 2173 C C . LEU A 1 284 ? 21.958 -12.219 -5.905 1.00 98.56 284 LEU A C 1
ATOM 2175 O O . LEU A 1 284 ? 22.369 -11.169 -6.401 1.00 98.56 284 LEU A O 1
ATOM 2179 N N . SER A 1 285 ? 22.511 -13.395 -6.218 1.00 98.00 285 SER A N 1
ATOM 2180 C CA . SER A 1 285 ? 23.737 -13.520 -7.019 1.00 98.00 285 SER A CA 1
ATOM 2181 C C . SER A 1 285 ? 23.614 -12.961 -8.442 1.00 98.00 285 SER A C 1
ATOM 2183 O O . SER A 1 285 ? 24.601 -12.458 -8.984 1.00 98.00 285 SER A O 1
ATOM 2185 N N . GLU A 1 286 ? 22.412 -12.970 -9.027 1.00 98.25 286 GLU A N 1
ATOM 2186 C CA . GLU A 1 286 ? 22.149 -12.414 -10.361 1.00 98.25 286 GLU A CA 1
ATOM 2187 C C . GLU A 1 286 ? 22.444 -10.908 -10.443 1.00 98.25 286 GLU A C 1
ATOM 2189 O O . GLU A 1 286 ? 22.988 -10.449 -11.447 1.00 98.25 286 GLU A O 1
ATOM 2194 N N . TYR A 1 287 ? 22.216 -10.144 -9.368 1.00 98.00 287 TYR A N 1
ATOM 2195 C CA . TYR A 1 287 ? 22.508 -8.703 -9.326 1.00 98.00 287 TYR A CA 1
ATOM 2196 C C . TYR A 1 287 ? 24.004 -8.370 -9.278 1.00 98.00 287 TYR A C 1
ATOM 2198 O O . TYR A 1 287 ? 24.390 -7.218 -9.476 1.00 98.00 287 TYR A O 1
ATOM 2206 N N . ASN A 1 288 ? 24.876 -9.364 -9.079 1.00 96.44 288 ASN A N 1
ATOM 2207 C CA . ASN A 1 288 ? 26.319 -9.175 -9.233 1.00 96.44 288 ASN A CA 1
ATOM 2208 C C . ASN A 1 288 ? 26.766 -9.246 -10.705 1.00 96.44 288 ASN A C 1
ATOM 2210 O O . ASN A 1 288 ? 27.863 -8.793 -11.032 1.00 96.44 288 ASN A O 1
ATOM 2214 N N . LYS A 1 289 ? 25.929 -9.770 -11.610 1.00 96.88 289 LYS A N 1
ATOM 2215 C CA . LYS A 1 289 ? 26.232 -9.933 -13.042 1.00 96.88 289 LYS A CA 1
ATOM 2216 C C . LYS A 1 289 ? 25.891 -8.664 -13.834 1.00 96.88 289 LYS A C 1
ATOM 2218 O O . LYS A 1 289 ? 25.111 -8.698 -14.782 1.00 96.88 289 LYS A O 1
ATOM 2223 N N . ILE A 1 290 ? 26.467 -7.531 -13.430 1.00 98.12 290 ILE A N 1
ATOM 2224 C CA . ILE A 1 290 ? 26.224 -6.228 -14.070 1.00 98.12 290 ILE A CA 1
ATOM 2225 C C . ILE A 1 290 ? 26.998 -6.156 -15.402 1.00 98.12 290 ILE A C 1
ATOM 2227 O O . ILE A 1 290 ? 28.225 -6.302 -15.388 1.00 98.12 290 ILE A O 1
ATOM 2231 N N . PRO A 1 291 ? 26.331 -5.909 -16.544 1.00 97.81 291 PRO A N 1
ATOM 2232 C CA . PRO A 1 291 ? 26.979 -5.675 -17.833 1.00 97.81 291 PRO A CA 1
ATOM 2233 C C . PRO A 1 291 ? 27.977 -4.510 -17.799 1.00 97.81 291 PRO A C 1
ATOM 2235 O O . PRO A 1 291 ? 27.769 -3.514 -17.107 1.00 97.81 291 PRO A O 1
ATOM 2238 N N . GLU A 1 292 ? 29.067 -4.611 -18.561 1.00 97.44 292 GLU A N 1
ATOM 2239 C CA . GLU A 1 292 ? 30.183 -3.649 -18.517 1.00 97.44 292 GLU A CA 1
ATOM 2240 C C . GLU A 1 292 ? 29.773 -2.214 -18.883 1.00 97.44 292 GLU A C 1
ATOM 2242 O O . GLU A 1 292 ? 30.273 -1.229 -18.344 1.00 97.44 292 GLU A O 1
ATOM 2247 N N . ASP A 1 293 ? 28.818 -2.081 -19.790 1.00 96.38 293 ASP A N 1
ATOM 2248 C CA . ASP A 1 293 ? 28.234 -0.810 -20.189 1.00 96.38 293 ASP A CA 1
ATOM 2249 C C . ASP A 1 293 ? 27.333 -0.181 -19.113 1.00 96.38 293 ASP A C 1
ATOM 2251 O O . ASP A 1 293 ? 27.228 1.044 -19.076 1.00 96.38 293 ASP A O 1
ATOM 2255 N N . LEU A 1 294 ? 26.720 -0.978 -18.230 1.00 98.38 294 LEU A N 1
ATOM 2256 C CA . LEU A 1 294 ? 25.987 -0.496 -17.055 1.00 98.38 294 LEU A CA 1
ATOM 2257 C C . LEU A 1 294 ? 26.900 -0.216 -15.861 1.00 98.38 294 LEU A C 1
ATOM 2259 O O . LEU A 1 294 ? 26.624 0.717 -15.111 1.00 98.38 294 LEU A O 1
ATOM 2263 N N . LYS A 1 295 ? 28.021 -0.935 -15.709 1.00 98.00 295 LYS A N 1
ATOM 2264 C CA . LYS A 1 295 ? 29.024 -0.620 -14.672 1.00 98.00 295 LYS A CA 1
ATOM 2265 C C . LYS A 1 295 ? 29.532 0.817 -14.781 1.00 98.00 295 LYS A C 1
ATOM 2267 O O . LYS A 1 295 ? 29.747 1.460 -13.764 1.00 98.00 295 LYS A O 1
ATOM 2272 N N . LYS A 1 296 ? 29.648 1.353 -16.001 1.00 97.19 296 LYS A N 1
ATOM 2273 C CA . LYS A 1 296 ? 30.027 2.759 -16.250 1.00 97.19 296 LYS A CA 1
ATOM 2274 C C . LYS A 1 296 ? 29.002 3.779 -15.742 1.00 97.19 296 LYS A C 1
ATOM 2276 O O . LYS A 1 296 ? 29.337 4.949 -15.608 1.00 97.19 296 LYS A O 1
ATOM 2281 N N . LEU A 1 297 ? 27.759 3.354 -15.515 1.00 98.44 297 LEU A N 1
ATOM 2282 C CA . LEU A 1 297 ? 26.677 4.184 -14.982 1.00 98.44 297 LEU A CA 1
ATOM 2283 C C . LEU A 1 297 ? 26.484 3.984 -13.473 1.00 98.44 297 LEU A C 1
ATOM 2285 O O . LEU A 1 297 ? 25.720 4.728 -12.865 1.00 98.44 297 LEU A O 1
ATOM 2289 N N . LEU A 1 298 ? 27.128 2.977 -12.880 1.00 98.56 298 LEU A N 1
ATOM 2290 C CA . LEU A 1 298 ? 26.984 2.628 -11.473 1.00 98.56 298 LEU A CA 1
ATOM 2291 C C . LEU A 1 298 ? 27.685 3.676 -10.602 1.00 98.56 298 LEU A C 1
ATOM 2293 O O . LEU A 1 298 ? 28.896 3.857 -10.679 1.00 98.56 298 LEU A O 1
ATOM 2297 N N . VAL A 1 299 ? 26.906 4.354 -9.767 1.00 98.06 299 VAL A N 1
ATOM 2298 C CA . VAL A 1 299 ? 27.380 5.361 -8.809 1.00 98.06 299 VAL A CA 1
ATOM 2299 C C . VAL A 1 299 ? 27.674 4.704 -7.465 1.00 98.06 299 VAL A C 1
ATOM 2301 O O . VAL A 1 299 ? 28.697 4.981 -6.845 1.00 98.06 299 VAL A O 1
ATOM 2304 N N . VAL A 1 300 ? 26.784 3.813 -7.022 1.00 97.69 300 VAL A N 1
ATOM 2305 C CA . VAL A 1 300 ? 26.911 3.075 -5.761 1.00 97.69 300 VAL A CA 1
ATOM 2306 C C . VAL A 1 300 ? 26.485 1.632 -5.979 1.00 97.69 300 VAL A C 1
ATOM 2308 O O . VAL A 1 300 ? 25.457 1.370 -6.597 1.00 97.69 300 VAL A O 1
ATOM 2311 N N . LYS A 1 301 ? 27.241 0.696 -5.411 1.00 97.62 301 LYS A N 1
ATOM 2312 C CA . LYS A 1 301 ? 26.766 -0.652 -5.103 1.00 97.62 301 LYS A CA 1
ATOM 2313 C C . LYS A 1 301 ? 27.200 -0.979 -3.690 1.00 97.62 301 LYS A C 1
ATOM 2315 O O . LYS A 1 301 ? 28.395 -0.945 -3.403 1.00 97.62 301 LYS A O 1
ATOM 2320 N N . THR A 1 302 ? 26.251 -1.290 -2.821 1.00 97.62 302 THR A N 1
ATOM 2321 C CA . THR A 1 302 ? 26.592 -1.737 -1.471 1.00 97.62 302 THR A CA 1
ATOM 2322 C C . THR A 1 302 ? 26.992 -3.207 -1.497 1.00 97.62 302 THR A C 1
ATOM 2324 O O . THR A 1 302 ? 26.463 -4.008 -2.280 1.00 97.62 302 THR A O 1
ATOM 2327 N N . ASP A 1 303 ? 27.892 -3.590 -0.597 1.00 95.50 303 ASP A N 1
ATOM 2328 C CA . ASP A 1 303 ? 27.991 -4.990 -0.200 1.00 95.50 303 ASP A CA 1
ATOM 2329 C C . ASP A 1 303 ? 26.683 -5.439 0.455 1.00 95.50 303 ASP A C 1
ATOM 2331 O O . ASP A 1 303 ? 25.887 -4.610 0.904 1.00 95.50 303 ASP A O 1
ATOM 2335 N N . LEU A 1 304 ? 26.459 -6.751 0.510 1.00 98.12 304 LEU A N 1
ATOM 2336 C CA . LEU A 1 304 ? 25.285 -7.309 1.173 1.00 98.12 304 LEU A CA 1
ATOM 2337 C C . LEU A 1 304 ? 25.283 -6.898 2.653 1.00 98.12 304 LEU A C 1
ATOM 2339 O O . LEU A 1 304 ? 26.238 -7.186 3.371 1.00 98.12 304 LEU A O 1
ATOM 2343 N N . GLN A 1 305 ? 24.222 -6.229 3.096 1.00 97.88 305 GLN A N 1
ATOM 2344 C CA . GLN A 1 305 ? 24.058 -5.757 4.470 1.00 97.88 305 GLN A CA 1
ATOM 2345 C C . GLN A 1 305 ? 22.925 -6.513 5.149 1.00 97.88 305 GLN A C 1
ATOM 2347 O O . GLN A 1 305 ? 21.839 -6.624 4.589 1.00 97.88 305 GLN A O 1
ATOM 2352 N N . HIS A 1 306 ? 23.135 -6.966 6.382 1.00 98.25 306 HIS A N 1
ATOM 2353 C CA . HIS A 1 306 ? 22.020 -7.362 7.237 1.00 98.25 306 HIS A CA 1
ATOM 2354 C C . HIS A 1 306 ? 21.303 -6.104 7.749 1.00 98.25 306 HIS A C 1
ATOM 2356 O O . HIS A 1 306 ? 21.941 -5.220 8.326 1.00 98.25 306 HIS A O 1
ATOM 2362 N N . LYS A 1 307 ? 19.985 -6.014 7.558 1.00 98.06 307 LYS A N 1
ATOM 2363 C CA . LYS A 1 307 ? 19.151 -4.911 8.061 1.00 98.06 307 LYS A CA 1
ATOM 2364 C C . LYS A 1 307 ? 18.073 -5.442 9.003 1.00 98.06 307 LYS A C 1
ATOM 2366 O O . LYS A 1 307 ? 17.684 -6.600 8.955 1.00 98.06 307 LYS A O 1
ATOM 2371 N N . THR A 1 308 ? 17.571 -4.574 9.872 1.00 98.00 308 THR A N 1
ATOM 2372 C CA . THR A 1 308 ? 16.360 -4.840 10.659 1.00 98.00 308 THR A CA 1
ATOM 2373 C C . THR A 1 308 ? 15.153 -4.193 9.985 1.00 98.00 308 THR A C 1
ATOM 2375 O O . THR A 1 308 ? 15.314 -3.264 9.191 1.00 98.00 308 THR A O 1
ATOM 2378 N N . TRP A 1 309 ? 13.939 -4.608 10.360 1.00 98.00 309 TRP A N 1
ATOM 2379 C CA . TRP A 1 309 ? 12.711 -3.921 9.941 1.00 98.00 309 TRP A CA 1
ATOM 2380 C C . TRP A 1 309 ? 12.739 -2.433 10.274 1.00 98.00 309 TRP A C 1
ATOM 2382 O O . TRP A 1 309 ? 12.433 -1.608 9.420 1.00 98.00 309 TRP A O 1
ATOM 2392 N N . LYS A 1 310 ? 13.200 -2.081 11.482 1.00 96.94 310 LYS A N 1
ATOM 2393 C CA . LYS A 1 310 ? 13.367 -0.682 11.880 1.00 96.94 310 LYS A CA 1
ATOM 2394 C C . LYS A 1 310 ? 14.237 0.081 10.879 1.00 96.94 310 LYS A C 1
ATOM 2396 O O . LYS A 1 310 ? 13.860 1.172 10.474 1.00 96.94 310 LYS A O 1
ATOM 2401 N N . ARG A 1 311 ? 15.377 -0.483 10.461 1.00 97.50 311 ARG A N 1
ATOM 2402 C CA . ARG A 1 311 ? 16.260 0.204 9.511 1.00 97.50 311 ARG A CA 1
ATOM 2403 C C . ARG A 1 311 ? 15.609 0.381 8.139 1.00 97.50 311 ARG A C 1
ATOM 2405 O O . ARG A 1 311 ? 15.764 1.447 7.558 1.00 97.50 311 ARG A O 1
ATOM 2412 N N . LEU A 1 312 ? 14.890 -0.627 7.644 1.00 97.56 312 LEU A N 1
ATOM 2413 C CA . LEU A 1 312 ? 14.149 -0.519 6.381 1.00 97.56 312 LEU A CA 1
ATOM 2414 C C . LEU A 1 312 ? 13.068 0.564 6.443 1.00 97.56 312 LEU A C 1
ATOM 2416 O O . LEU A 1 312 ? 12.915 1.332 5.500 1.00 97.56 312 LEU A O 1
ATOM 2420 N N . PHE A 1 313 ? 12.363 0.673 7.569 1.00 97.38 313 PHE A N 1
ATOM 2421 C CA . PHE A 1 313 ? 11.396 1.745 7.781 1.00 97.38 313 PHE A CA 1
ATOM 2422 C C . PHE A 1 313 ? 12.051 3.125 7.873 1.00 97.38 313 PHE A C 1
ATOM 2424 O O . PHE A 1 313 ? 11.555 4.059 7.25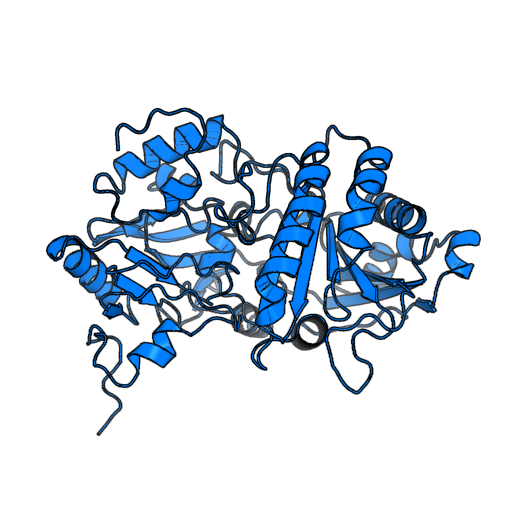3 1.00 97.38 313 PHE A O 1
ATOM 2431 N N . ASP A 1 314 ? 13.179 3.250 8.580 1.00 96.19 314 ASP A N 1
ATOM 2432 C CA . ASP A 1 314 ? 13.936 4.506 8.634 1.00 96.19 314 ASP A CA 1
ATOM 2433 C C . ASP A 1 314 ? 14.403 4.930 7.217 1.00 96.19 314 ASP A C 1
ATOM 2435 O O . ASP A 1 314 ? 14.357 6.112 6.877 1.00 96.19 314 ASP A O 1
ATOM 2439 N N . ASP A 1 315 ? 14.831 3.973 6.377 1.00 94.75 315 ASP A N 1
ATOM 2440 C CA . ASP A 1 315 ? 15.210 4.216 4.974 1.00 94.75 315 ASP A CA 1
ATOM 2441 C C . ASP A 1 315 ? 14.005 4.696 4.138 1.00 94.75 315 ASP A C 1
ATOM 2443 O O . ASP A 1 315 ? 14.126 5.644 3.357 1.00 94.75 315 ASP A O 1
ATOM 2447 N N . GLN A 1 316 ? 12.834 4.076 4.323 1.00 94.88 316 GLN A N 1
ATOM 2448 C CA . GLN A 1 316 ? 11.599 4.441 3.624 1.00 94.88 316 GLN A CA 1
ATOM 2449 C C . GLN A 1 316 ? 11.108 5.847 4.007 1.00 94.88 316 GLN A C 1
ATOM 2451 O O . GLN A 1 316 ? 10.758 6.633 3.123 1.00 94.88 316 GLN A O 1
ATOM 2456 N N . ASP A 1 317 ? 11.123 6.190 5.298 1.00 92.31 317 ASP A N 1
ATOM 2457 C CA . ASP A 1 317 ? 10.733 7.519 5.791 1.00 92.31 317 ASP A CA 1
ATOM 2458 C C . ASP A 1 317 ? 11.694 8.610 5.290 1.00 92.31 317 ASP A C 1
ATOM 2460 O O . ASP A 1 317 ? 11.272 9.721 4.971 1.00 92.31 317 ASP A O 1
ATOM 2464 N N . ALA A 1 318 ? 12.987 8.297 5.154 1.00 90.94 318 ALA A N 1
ATOM 2465 C CA . ALA A 1 318 ? 13.965 9.224 4.589 1.00 90.94 318 ALA A CA 1
ATOM 2466 C C . ALA A 1 318 ? 13.746 9.483 3.086 1.00 90.94 318 ALA A C 1
ATOM 2468 O O . ALA A 1 318 ? 14.050 10.573 2.592 1.00 90.94 318 ALA A O 1
ATOM 2469 N N . LEU A 1 319 ? 13.228 8.498 2.345 1.00 91.81 319 LEU A N 1
ATOM 2470 C CA . LEU A 1 319 ? 12.906 8.645 0.925 1.00 91.81 319 LEU A CA 1
ATOM 2471 C C . LEU A 1 319 ? 11.633 9.485 0.715 1.00 91.81 319 LEU A C 1
ATOM 2473 O O . LEU A 1 319 ? 11.601 10.353 -0.170 1.00 91.81 319 LEU A O 1
ATOM 2477 N N . ASN A 1 320 ? 10.620 9.247 1.553 1.00 91.50 320 ASN A N 1
ATOM 2478 C CA . ASN A 1 320 ? 9.292 9.859 1.490 1.00 91.50 320 ASN A CA 1
ATOM 2479 C C . ASN A 1 320 ? 8.900 10.505 2.830 1.00 91.50 320 ASN A C 1
ATOM 2481 O O . ASN A 1 320 ? 8.043 9.973 3.540 1.00 91.50 320 ASN A O 1
ATOM 2485 N N . PRO A 1 321 ? 9.500 11.655 3.183 1.00 88.62 321 PRO A N 1
ATOM 2486 C CA . PRO A 1 321 ? 9.174 12.336 4.428 1.00 88.62 321 PRO A CA 1
ATOM 2487 C C . PRO A 1 321 ? 7.737 12.876 4.415 1.00 88.62 321 PRO A C 1
ATOM 2489 O O . PRO A 1 321 ? 7.222 13.330 3.389 1.00 88.62 321 PRO A O 1
ATOM 2492 N N . CYS A 1 322 ? 7.088 12.854 5.576 1.00 86.44 322 CYS A N 1
ATOM 2493 C CA . CYS A 1 322 ? 5.754 13.416 5.768 1.00 86.44 322 CYS A CA 1
ATOM 2494 C C . CYS A 1 322 ? 5.627 14.117 7.125 1.00 86.44 322 CYS A C 1
ATOM 2496 O O . CYS A 1 322 ? 6.400 13.863 8.052 1.00 86.44 322 CYS A O 1
ATOM 2498 N N . GLY A 1 323 ? 4.593 14.949 7.265 1.00 85.38 323 GLY A N 1
ATOM 2499 C CA . GLY A 1 323 ? 4.266 15.634 8.517 1.00 85.38 323 GLY A CA 1
ATOM 2500 C C . GLY A 1 323 ? 5.010 16.952 8.751 1.00 85.38 323 GLY A C 1
ATOM 2501 O O . GLY A 1 323 ? 4.862 17.532 9.821 1.00 85.38 323 GLY A O 1
ATOM 2502 N N . GLN A 1 324 ? 5.772 17.450 7.774 1.00 86.31 324 GLN A N 1
ATOM 2503 C CA . GLN A 1 324 ? 6.483 18.736 7.817 1.00 86.31 324 GLN A CA 1
ATOM 2504 C C . GLN A 1 324 ? 5.935 19.729 6.775 1.00 86.31 324 GLN A C 1
ATOM 2506 O O . GLN A 1 324 ? 6.647 20.608 6.293 1.00 86.31 324 GLN A O 1
ATOM 2511 N N . GLY A 1 325 ? 4.653 19.592 6.422 1.00 90.31 325 GLY A N 1
ATOM 2512 C CA . GLY A 1 325 ? 3.975 20.436 5.434 1.00 90.31 325 GLY A CA 1
ATOM 2513 C C . GLY A 1 325 ? 4.041 19.911 3.999 1.00 90.31 325 GLY A C 1
ATOM 2514 O O . GLY A 1 325 ? 3.555 20.583 3.090 1.00 90.31 325 GLY A O 1
ATOM 2515 N N . GLU A 1 326 ? 4.598 18.717 3.776 1.00 93.81 326 GLU A N 1
ATOM 2516 C CA . GLU A 1 326 ? 4.624 18.108 2.451 1.00 93.81 326 GLU A CA 1
ATOM 2517 C C . GLU A 1 326 ? 3.213 17.832 1.918 1.00 93.81 326 GLU A C 1
ATOM 2519 O O . GLU A 1 326 ? 2.326 17.301 2.597 1.00 93.81 326 GLU A O 1
ATOM 2524 N N . ARG A 1 327 ? 3.035 18.175 0.647 1.00 95.44 327 ARG A N 1
ATOM 2525 C CA . ARG A 1 327 ? 1.840 17.960 -0.157 1.00 95.44 327 ARG A CA 1
ATOM 2526 C C . ARG A 1 327 ? 2.154 16.838 -1.133 1.00 95.44 327 ARG A C 1
ATOM 2528 O O . ARG A 1 327 ? 3.082 16.950 -1.930 1.00 95.44 327 ARG A O 1
ATOM 2535 N N . TRP A 1 328 ? 1.389 15.757 -1.053 1.00 95.94 328 TRP A N 1
ATOM 2536 C CA . TRP A 1 328 ? 1.652 14.523 -1.788 1.00 95.94 328 TRP A CA 1
ATOM 2537 C C . TRP A 1 328 ? 0.492 14.145 -2.700 1.00 95.94 328 TRP A C 1
ATOM 2539 O O . TRP A 1 328 ? -0.674 14.303 -2.346 1.00 95.94 328 TRP A O 1
ATOM 2549 N N . GLN A 1 329 ? 0.771 13.585 -3.866 1.00 96.19 329 GLN A N 1
ATOM 2550 C CA . GLN A 1 329 ? -0.194 12.800 -4.647 1.00 96.19 329 GLN A CA 1
ATOM 2551 C C . GLN A 1 329 ? 0.538 11.606 -5.259 1.00 96.19 329 GLN A C 1
ATOM 2553 O O . GLN A 1 329 ? 1.762 11.640 -5.413 1.00 96.19 329 GLN A O 1
ATOM 2558 N N . CYS A 1 330 ? -0.220 10.581 -5.615 1.00 97.31 330 CYS A N 1
ATOM 2559 C CA . CYS A 1 330 ? 0.279 9.391 -6.275 1.00 97.31 330 CYS A CA 1
ATOM 2560 C C . CYS A 1 330 ? -0.670 9.040 -7.412 1.00 97.31 330 CYS A C 1
ATOM 2562 O O . CYS A 1 330 ? -1.884 9.184 -7.265 1.00 97.31 330 CYS A O 1
ATOM 2564 N N . ASP A 1 331 ? -0.113 8.582 -8.521 1.00 97.94 331 ASP A N 1
ATOM 2565 C CA . ASP A 1 331 ? -0.855 7.852 -9.536 1.00 97.94 331 ASP A CA 1
ATOM 2566 C C . ASP A 1 331 ? -0.011 6.650 -9.974 1.00 97.94 331 ASP A C 1
ATOM 2568 O O . ASP A 1 331 ? 1.217 6.648 -9.838 1.00 97.94 331 ASP A O 1
ATOM 2572 N N . SER A 1 332 ? -0.671 5.590 -10.427 1.00 98.38 332 SER A N 1
ATOM 2573 C CA . SER A 1 332 ? -0.036 4.319 -10.739 1.00 98.38 332 SER A CA 1
ATOM 2574 C C . SER A 1 332 ? -0.671 3.598 -11.917 1.00 98.38 332 SER A C 1
ATOM 2576 O O . SER A 1 332 ? -1.831 3.802 -12.288 1.00 98.38 332 SER A O 1
ATOM 2578 N N . ILE A 1 333 ? 0.115 2.704 -12.507 1.00 98.69 333 ILE A N 1
ATOM 2579 C CA . ILE A 1 333 ? -0.406 1.625 -13.334 1.00 98.69 333 ILE A CA 1
ATOM 2580 C C . ILE A 1 333 ? -0.080 0.282 -12.692 1.00 98.69 333 ILE A C 1
ATOM 2582 O O . ILE A 1 333 ? 0.977 0.087 -12.085 1.00 98.69 333 ILE A O 1
ATOM 2586 N N . LEU A 1 334 ? -0.985 -0.666 -12.892 1.00 98.62 334 LEU A N 1
ATOM 2587 C CA . LEU A 1 334 ? -0.681 -2.086 -12.833 1.00 98.62 334 LEU A CA 1
ATOM 2588 C C . LEU A 1 334 ? -0.383 -2.530 -14.264 1.00 98.62 334 LEU A C 1
ATOM 2590 O O . LEU A 1 334 ? -1.261 -2.452 -15.126 1.00 98.62 334 LEU A O 1
ATOM 2594 N N . SER A 1 335 ? 0.861 -2.918 -14.546 1.00 98.56 335 SER A N 1
ATOM 2595 C CA . SER A 1 335 ? 1.311 -3.202 -15.913 1.00 98.56 335 SER A CA 1
ATOM 2596 C C . SER A 1 335 ? 0.484 -4.306 -16.568 1.00 98.56 335 SER A C 1
ATOM 2598 O O . SER A 1 335 ? 0.236 -5.345 -15.953 1.00 98.56 335 SER A O 1
ATOM 2600 N N . ASN A 1 336 ? 0.130 -4.128 -17.837 1.00 98.31 336 ASN A N 1
ATOM 2601 C CA . ASN A 1 336 ? -0.543 -5.155 -18.618 1.00 98.31 336 ASN A CA 1
ATOM 2602 C C . ASN A 1 336 ? 0.441 -6.256 -19.046 1.00 98.31 336 ASN A C 1
ATOM 2604 O O . ASN A 1 336 ? 1.306 -5.979 -19.876 1.00 98.31 336 ASN A O 1
ATOM 2608 N N . PRO A 1 337 ? 0.282 -7.517 -18.595 1.00 97.00 337 PRO A N 1
ATOM 2609 C CA . PRO A 1 337 ? 1.211 -8.594 -18.953 1.00 97.00 337 PRO A CA 1
ATOM 2610 C C . PRO A 1 337 ? 1.243 -8.935 -20.450 1.00 97.00 337 PRO A C 1
ATOM 2612 O O . PRO A 1 337 ? 2.131 -9.652 -20.903 1.00 97.00 337 PRO A O 1
ATOM 2615 N N . LYS A 1 338 ? 0.261 -8.462 -21.232 1.00 97.19 338 LYS A N 1
ATOM 2616 C CA . LYS A 1 338 ? 0.224 -8.637 -22.693 1.00 97.19 338 LYS A CA 1
ATOM 2617 C C . LYS A 1 338 ? 1.061 -7.601 -23.443 1.00 97.19 338 LYS A C 1
ATOM 2619 O O . LYS A 1 338 ? 1.306 -7.779 -24.632 1.00 97.19 338 LYS A O 1
ATOM 2624 N N . VAL A 1 339 ? 1.450 -6.514 -22.782 1.00 98.19 339 VAL A N 1
ATOM 2625 C CA . VAL A 1 339 ? 2.277 -5.462 -23.373 1.00 98.19 339 VAL A CA 1
ATOM 2626 C C . VAL A 1 339 ? 3.736 -5.887 -23.299 1.00 98.19 339 VAL A C 1
ATOM 2628 O O . VAL A 1 339 ? 4.202 -6.401 -22.283 1.00 98.19 339 VAL A O 1
ATOM 2631 N N . SER A 1 340 ? 4.470 -5.679 -24.392 1.00 98.06 340 SER A N 1
ATOM 2632 C CA . SER A 1 340 ? 5.898 -5.992 -24.413 1.00 98.06 340 SER A CA 1
ATOM 2633 C C . SER A 1 340 ? 6.653 -5.156 -23.375 1.00 98.06 340 SER A C 1
ATOM 2635 O O . SER A 1 340 ? 6.354 -3.980 -23.167 1.00 98.06 340 SER A O 1
ATOM 2637 N N . ARG A 1 341 ? 7.683 -5.737 -22.749 1.00 97.56 341 ARG A N 1
ATOM 2638 C CA . ARG A 1 341 ? 8.537 -5.010 -21.795 1.00 97.56 341 ARG A CA 1
ATOM 2639 C C . ARG A 1 341 ? 9.160 -3.761 -22.427 1.00 97.56 341 ARG A C 1
ATOM 2641 O O . ARG A 1 341 ? 9.244 -2.733 -21.769 1.00 97.56 341 ARG A O 1
ATOM 2648 N N . GLU A 1 342 ? 9.541 -3.829 -23.703 1.00 98.50 342 GLU A N 1
ATOM 2649 C CA . GLU A 1 342 ? 10.072 -2.679 -24.444 1.00 98.50 342 GLU A CA 1
ATOM 2650 C C . GLU A 1 342 ? 9.062 -1.526 -24.517 1.00 98.50 342 GLU A C 1
ATOM 2652 O O . GLU A 1 342 ? 9.412 -0.376 -24.257 1.00 98.50 342 GLU A O 1
ATOM 2657 N N . GLU A 1 343 ? 7.805 -1.823 -24.845 1.00 98.75 343 GLU A N 1
ATOM 2658 C CA . GLU A 1 343 ? 6.736 -0.829 -24.885 1.00 98.75 343 GLU A CA 1
ATOM 2659 C C . GLU A 1 343 ? 6.389 -0.290 -23.497 1.00 98.75 343 GLU A C 1
ATOM 2661 O O . GLU A 1 343 ? 6.280 0.924 -23.344 1.00 98.75 343 GLU A O 1
ATOM 2666 N N . LEU A 1 344 ? 6.288 -1.158 -22.485 1.00 98.81 344 LEU A N 1
ATOM 2667 C CA . LEU A 1 344 ? 6.072 -0.752 -21.095 1.00 98.81 344 LEU A CA 1
ATOM 2668 C C . LEU A 1 344 ? 7.155 0.232 -20.642 1.00 98.81 344 LEU A C 1
ATOM 2670 O O . LEU A 1 344 ? 6.846 1.330 -20.186 1.00 98.81 344 LEU A O 1
ATOM 2674 N N . VAL A 1 345 ? 8.427 -0.137 -20.810 1.00 98.88 345 VAL A N 1
ATOM 2675 C CA . VAL A 1 345 ? 9.568 0.704 -20.434 1.00 98.88 345 VAL A CA 1
ATOM 2676 C C . VAL A 1 345 ? 9.563 1.995 -21.253 1.00 98.88 345 VAL A C 1
ATOM 2678 O O . VAL A 1 345 ? 9.695 3.073 -20.690 1.00 98.88 345 VAL A O 1
ATOM 2681 N N . ARG A 1 346 ? 9.350 1.946 -22.570 1.00 98.69 346 ARG A N 1
ATOM 2682 C CA . ARG A 1 346 ? 9.282 3.162 -23.396 1.00 98.69 346 ARG A CA 1
ATOM 2683 C C . ARG A 1 346 ? 8.212 4.139 -22.901 1.00 98.69 346 ARG A C 1
ATOM 2685 O O . ARG A 1 346 ? 8.497 5.328 -22.810 1.00 98.69 346 ARG A O 1
ATOM 2692 N N . THR A 1 347 ? 7.011 3.651 -22.610 1.00 98.75 347 THR A N 1
ATOM 2693 C CA . THR A 1 347 ? 5.882 4.488 -22.179 1.00 98.75 347 THR A CA 1
ATOM 2694 C C . THR A 1 347 ? 6.083 5.033 -20.766 1.00 98.75 347 THR A C 1
ATOM 2696 O O . THR A 1 347 ? 5.750 6.185 -20.504 1.00 98.75 347 THR A O 1
ATOM 2699 N N . MET A 1 348 ? 6.672 4.242 -19.866 1.00 98.75 348 MET A N 1
ATOM 2700 C CA . MET A 1 348 ? 6.877 4.634 -18.469 1.00 98.75 348 MET A CA 1
ATOM 2701 C C . MET A 1 348 ? 8.092 5.533 -18.234 1.00 98.75 348 MET A C 1
ATOM 2703 O O . MET A 1 348 ? 8.265 6.015 -17.119 1.00 98.75 348 MET A O 1
ATOM 2707 N N . GLU A 1 349 ? 8.917 5.810 -19.246 1.00 98.75 349 GLU A N 1
ATOM 2708 C CA . GLU A 1 349 ? 10.072 6.697 -19.073 1.00 98.75 349 GLU A CA 1
ATOM 2709 C C . GLU A 1 349 ? 9.664 8.095 -18.591 1.00 98.75 349 GLU A C 1
ATOM 2711 O O . GLU A 1 349 ? 10.256 8.577 -17.633 1.00 98.75 349 GLU A O 1
ATOM 2716 N N . GLY A 1 350 ? 8.629 8.703 -19.181 1.00 98.31 350 GLY A N 1
ATOM 2717 C CA . GLY A 1 350 ? 8.135 10.028 -18.778 1.00 98.31 350 GLY A CA 1
ATOM 2718 C C . GLY A 1 350 ? 7.730 10.088 -17.299 1.00 98.31 350 GLY A C 1
ATOM 2719 O O . GLY A 1 350 ? 8.380 10.806 -16.534 1.00 98.31 350 GLY A O 1
ATOM 2720 N N . PRO A 1 351 ? 6.747 9.278 -16.849 1.00 98.62 351 PRO A N 1
ATOM 2721 C CA . PRO A 1 351 ? 6.309 9.271 -15.452 1.00 98.62 351 PRO A CA 1
ATOM 2722 C C . PRO A 1 351 ? 7.444 9.000 -14.454 1.00 98.62 351 PRO A C 1
ATOM 2724 O O . PRO A 1 351 ? 7.442 9.539 -13.346 1.00 98.62 351 PRO A O 1
ATOM 2727 N N . MET A 1 352 ? 8.423 8.173 -14.839 1.00 98.75 352 MET A N 1
ATOM 2728 C CA . MET A 1 352 ? 9.543 7.801 -13.973 1.00 98.75 352 MET A CA 1
ATOM 2729 C C . MET A 1 352 ? 10.683 8.829 -13.985 1.00 98.75 352 MET A C 1
ATOM 2731 O O . MET A 1 352 ? 11.398 8.937 -12.994 1.00 98.75 352 MET A O 1
ATOM 2735 N N . CYS A 1 353 ? 10.905 9.568 -15.071 1.00 98.62 353 CYS A N 1
ATOM 2736 C CA . CYS A 1 353 ? 12.123 10.371 -15.247 1.00 98.62 353 CYS A CA 1
ATOM 2737 C C . CYS A 1 353 ? 11.876 11.883 -15.230 1.00 98.62 353 CYS A C 1
ATOM 2739 O O . CYS A 1 353 ? 12.725 12.630 -14.738 1.00 98.62 353 CYS A O 1
ATOM 2741 N N . ASP A 1 354 ? 10.726 12.340 -15.724 1.00 97.31 354 ASP A N 1
ATOM 2742 C CA . ASP A 1 354 ? 10.406 13.763 -15.901 1.00 97.31 354 ASP A CA 1
ATOM 2743 C C . ASP A 1 354 ? 9.690 14.347 -14.675 1.00 97.31 354 ASP A C 1
ATOM 2745 O O . ASP A 1 354 ? 8.672 15.031 -14.786 1.00 97.31 354 ASP A O 1
ATOM 2749 N N . LEU A 1 355 ? 10.221 14.043 -13.490 1.00 98.44 355 LEU A N 1
ATOM 2750 C CA . LEU A 1 355 ? 9.613 14.346 -12.196 1.00 98.44 355 LEU A CA 1
ATOM 2751 C C . LEU A 1 355 ? 9.320 15.859 -12.045 1.00 98.44 355 LEU A C 1
ATOM 2753 O O . LEU A 1 355 ? 10.193 16.681 -12.318 1.00 98.44 355 LEU A O 1
ATOM 2757 N N . PRO A 1 356 ? 8.125 16.269 -11.570 1.00 97.56 356 PRO A N 1
ATOM 2758 C CA . PRO A 1 356 ? 7.675 17.667 -11.635 1.00 97.56 356 PRO A CA 1
ATOM 2759 C C . PRO A 1 356 ? 8.231 18.564 -10.523 1.00 97.56 356 PRO A C 1
ATOM 2761 O O . PRO A 1 356 ? 7.994 19.778 -10.516 1.00 97.56 356 PRO A O 1
ATOM 2764 N N . SER A 1 357 ? 8.942 17.972 -9.568 1.00 96.88 357 SER A N 1
ATOM 2765 C CA . SER A 1 357 ? 9.663 18.667 -8.510 1.00 96.88 357 SER A CA 1
ATOM 2766 C C . SER A 1 357 ? 10.894 17.874 -8.102 1.00 96.88 357 SER A C 1
ATOM 2768 O O . SER A 1 357 ? 10.965 16.654 -8.277 1.00 96.88 357 SER A O 1
ATOM 2770 N N . ARG A 1 358 ? 11.828 18.558 -7.446 1.00 95.50 358 ARG A N 1
ATOM 2771 C CA . ARG A 1 358 ? 13.024 17.952 -6.856 1.00 95.50 358 ARG A CA 1
ATOM 2772 C C . ARG A 1 358 ? 12.717 16.876 -5.807 1.00 95.50 358 ARG A C 1
ATOM 2774 O O . ARG A 1 358 ? 13.514 15.963 -5.614 1.00 95.50 358 ARG A O 1
ATOM 2781 N N . ARG A 1 359 ? 11.568 16.977 -5.131 1.00 94.31 359 ARG A N 1
ATOM 2782 C CA . ARG A 1 359 ? 11.149 16.056 -4.062 1.00 94.31 359 ARG A CA 1
ATOM 2783 C C . ARG A 1 359 ? 10.372 14.843 -4.563 1.00 94.31 359 ARG A C 1
ATOM 2785 O O . ARG A 1 359 ? 10.219 13.889 -3.803 1.00 94.31 359 ARG A O 1
ATOM 2792 N N . SER A 1 360 ? 9.864 14.890 -5.786 1.00 96.94 360 SER A N 1
ATOM 2793 C CA . SER A 1 360 ? 9.089 13.799 -6.371 1.00 96.94 360 SER A CA 1
ATOM 2794 C C . SER A 1 360 ? 9.960 12.567 -6.621 1.00 96.94 360 SER A C 1
ATOM 2796 O O . SER A 1 360 ? 11.190 12.663 -6.663 1.00 96.94 360 SER A O 1
ATOM 2798 N N . LEU A 1 361 ? 9.324 11.410 -6.790 1.00 98.19 361 LEU A N 1
ATOM 2799 C CA . LEU A 1 361 ? 9.995 10.183 -7.207 1.00 98.19 361 LEU A CA 1
ATOM 2800 C C . LEU A 1 361 ? 9.111 9.330 -8.107 1.00 98.19 361 LEU A C 1
ATOM 2802 O O . LEU A 1 361 ? 7.887 9.344 -7.971 1.00 98.19 361 LEU A O 1
ATOM 2806 N N . GLY A 1 362 ? 9.745 8.571 -8.995 1.00 98.69 362 GLY A N 1
ATOM 2807 C CA . GLY A 1 362 ? 9.132 7.415 -9.641 1.00 98.69 362 GLY A CA 1
ATOM 2808 C C . GLY A 1 362 ? 9.449 6.161 -8.835 1.00 98.69 362 GLY A C 1
ATOM 2809 O O . GLY A 1 362 ? 10.506 6.072 -8.215 1.00 98.69 362 GLY A O 1
ATOM 2810 N N . CYS A 1 363 ? 8.537 5.202 -8.827 1.00 98.75 363 CYS A N 1
ATOM 2811 C CA . CYS A 1 363 ? 8.611 3.956 -8.085 1.00 98.75 363 CYS A CA 1
ATOM 2812 C C . CYS A 1 363 ? 8.244 2.794 -9.007 1.00 98.75 363 CYS A C 1
ATOM 2814 O O . CYS A 1 363 ? 7.268 2.852 -9.757 1.00 98.75 363 CYS A O 1
ATOM 2816 N N . ILE A 1 364 ? 9.023 1.722 -8.928 1.00 98.81 364 ILE A N 1
ATOM 2817 C CA . ILE A 1 364 ? 8.761 0.452 -9.593 1.00 98.81 364 ILE A CA 1
ATOM 2818 C C . ILE A 1 364 ? 8.816 -0.620 -8.521 1.00 98.81 364 ILE A C 1
ATOM 2820 O O . ILE A 1 364 ? 9.852 -0.812 -7.889 1.00 98.81 364 ILE A O 1
ATOM 2824 N N . TYR A 1 365 ? 7.725 -1.347 -8.351 1.00 98.62 365 TYR A N 1
ATOM 2825 C CA . TYR A 1 365 ? 7.659 -2.491 -7.462 1.00 98.62 365 TYR A CA 1
ATOM 2826 C C . TYR A 1 365 ? 7.334 -3.747 -8.265 1.00 98.62 365 TYR A C 1
ATOM 2828 O O . TYR A 1 365 ? 6.328 -3.811 -8.982 1.00 98.62 365 TYR A O 1
ATOM 2836 N N . ILE A 1 366 ? 8.213 -4.748 -8.174 1.00 98.56 366 ILE A N 1
ATOM 2837 C CA . ILE A 1 366 ? 8.041 -6.009 -8.892 1.00 98.56 366 ILE A CA 1
ATOM 2838 C C . ILE A 1 366 ? 7.216 -6.960 -8.027 1.00 98.56 366 ILE A C 1
ATOM 2840 O O . ILE A 1 366 ? 7.751 -7.794 -7.298 1.00 98.56 366 ILE A O 1
ATOM 2844 N N . ALA A 1 367 ? 5.897 -6.796 -8.109 1.00 97.38 367 ALA A N 1
ATOM 2845 C CA . ALA A 1 367 ? 4.941 -7.535 -7.299 1.00 97.38 367 ALA A CA 1
ATOM 2846 C C . ALA A 1 367 ? 4.640 -8.932 -7.849 1.00 97.38 367 ALA A C 1
ATOM 2848 O O . ALA A 1 367 ? 4.438 -9.835 -7.058 1.00 97.38 367 ALA A O 1
ATOM 2849 N N . GLU A 1 368 ? 4.581 -9.133 -9.170 1.00 97.00 368 GLU A N 1
ATOM 2850 C CA . GLU A 1 368 ? 4.282 -10.421 -9.828 1.00 97.00 368 GLU A CA 1
ATOM 2851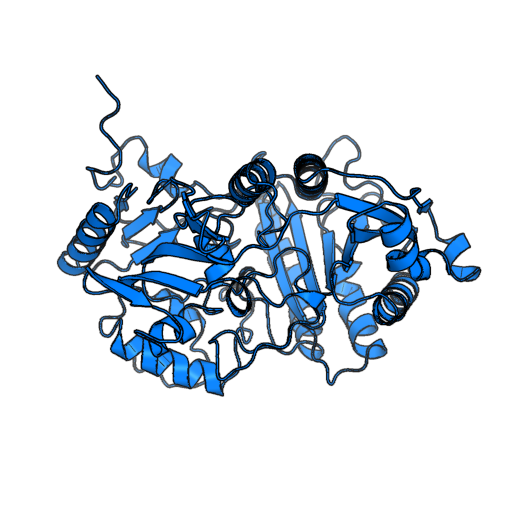 C C . GLU A 1 368 ? 3.132 -11.234 -9.203 1.00 97.00 368 GLU A C 1
ATOM 2853 O O . GLU A 1 368 ? 3.142 -12.466 -9.216 1.00 97.00 368 GLU A O 1
ATOM 2858 N N . CYS A 1 369 ? 2.118 -10.533 -8.695 1.00 96.69 369 CYS A N 1
ATOM 2859 C CA . CYS A 1 369 ? 0.917 -11.126 -8.126 1.00 96.69 369 CYS A CA 1
ATOM 2860 C C . CYS A 1 369 ? -0.181 -11.194 -9.186 1.00 96.69 369 CYS A C 1
ATOM 2862 O O . CYS A 1 369 ? -0.465 -10.206 -9.864 1.00 96.69 369 CYS A O 1
ATOM 2864 N N . TYR A 1 370 ? -0.847 -12.339 -9.300 1.00 96.44 370 TYR A N 1
ATOM 2865 C CA . TYR A 1 370 ? -1.935 -12.559 -10.254 1.00 96.44 370 TYR A CA 1
ATOM 2866 C C . TYR A 1 370 ? -3.161 -13.065 -9.488 1.00 96.44 370 TYR A C 1
ATOM 2868 O O . TYR A 1 370 ? -3.342 -14.277 -9.392 1.00 96.44 370 TYR A O 1
ATOM 2876 N N . PRO A 1 371 ? -3.958 -12.159 -8.887 1.00 96.00 371 PRO A N 1
ATOM 2877 C CA . PRO A 1 371 ? -5.081 -12.553 -8.043 1.00 96.00 371 PRO A CA 1
ATOM 2878 C C . PRO A 1 371 ? -6.101 -13.420 -8.785 1.00 96.00 371 PRO A C 1
ATOM 2880 O O . PRO A 1 371 ? -6.455 -13.123 -9.931 1.00 96.00 371 PRO A O 1
ATOM 2883 N N . ASP A 1 372 ? -6.618 -14.449 -8.113 1.00 96.06 372 ASP A N 1
ATOM 2884 C CA . ASP A 1 372 ? -7.748 -15.220 -8.623 1.00 96.06 372 ASP A CA 1
ATOM 2885 C C . ASP A 1 372 ? -9.044 -14.415 -8.452 1.00 96.06 372 ASP A C 1
ATOM 2887 O O . ASP A 1 372 ? -9.509 -14.142 -7.341 1.00 96.06 372 ASP A O 1
ATOM 2891 N N . ALA A 1 373 ? -9.653 -14.055 -9.582 1.00 95.31 373 ALA A N 1
ATOM 2892 C CA . ALA A 1 373 ? -10.909 -13.318 -9.631 1.00 95.31 373 ALA A CA 1
ATOM 2893 C C . ALA A 1 373 ? -12.061 -14.032 -8.893 1.00 95.31 373 ALA A C 1
ATOM 2895 O O . ALA A 1 373 ? -13.003 -13.373 -8.435 1.00 95.31 373 ALA A O 1
ATOM 2896 N N . ALA A 1 374 ? -12.000 -15.362 -8.764 1.00 96.19 374 ALA A N 1
ATOM 2897 C CA . ALA A 1 374 ? -12.983 -16.146 -8.030 1.00 96.19 374 ALA A CA 1
ATOM 2898 C C . ALA A 1 374 ? -12.840 -16.016 -6.505 1.00 96.19 374 ALA A C 1
ATOM 2900 O O . ALA A 1 374 ? -13.864 -16.092 -5.822 1.00 96.19 374 ALA A O 1
ATOM 2901 N N . ASP A 1 375 ? -11.630 -15.775 -5.984 1.00 96.44 375 ASP A N 1
ATOM 2902 C CA . ASP A 1 375 ? -11.346 -15.744 -4.539 1.00 96.44 375 ASP A CA 1
ATOM 2903 C C . ASP A 1 375 ? -11.434 -14.332 -3.941 1.00 96.44 375 ASP A C 1
ATOM 2905 O O . ASP A 1 375 ? -11.941 -14.172 -2.830 1.00 96.44 375 ASP A O 1
ATOM 2909 N N . MET A 1 376 ? -11.068 -13.281 -4.679 1.00 98.19 376 MET A N 1
ATOM 2910 C CA . MET A 1 376 ? -11.142 -11.901 -4.174 1.00 98.19 376 MET A CA 1
ATOM 2911 C C . MET A 1 376 ? -11.662 -10.887 -5.200 1.00 98.19 376 MET A C 1
ATOM 2913 O O . MET A 1 376 ? -11.601 -11.104 -6.411 1.00 98.19 376 MET A O 1
ATOM 2917 N N . ALA A 1 377 ? -12.174 -9.753 -4.715 1.00 98.19 377 ALA A N 1
ATOM 2918 C CA . ALA A 1 377 ? -12.677 -8.672 -5.558 1.00 98.19 377 ALA A CA 1
ATOM 2919 C C . ALA A 1 377 ? -11.567 -8.025 -6.397 1.00 98.19 377 ALA A C 1
ATOM 2921 O O . ALA A 1 377 ? -11.739 -7.844 -7.606 1.00 98.19 377 ALA A O 1
ATOM 2922 N N . GLY A 1 378 ? -10.423 -7.722 -5.775 1.00 97.06 378 GLY A N 1
ATOM 2923 C CA . GLY A 1 378 ? -9.256 -7.172 -6.464 1.00 97.06 378 GLY A CA 1
ATOM 2924 C C . GLY A 1 378 ? -8.656 -8.189 -7.430 1.00 97.06 378 GLY A C 1
ATOM 2925 O O . GLY A 1 378 ? -7.963 -9.104 -7.011 1.00 97.06 378 GLY A O 1
ATOM 2926 N N . SER A 1 379 ? -8.914 -8.023 -8.726 1.00 97.38 379 SER A N 1
ATOM 2927 C CA . SER A 1 379 ? -8.649 -9.063 -9.732 1.00 97.38 379 SER A CA 1
ATOM 2928 C C . SER A 1 379 ? -7.689 -8.643 -10.844 1.00 97.38 379 SER A C 1
ATOM 2930 O O . SER A 1 379 ? -7.589 -9.326 -11.863 1.00 97.38 379 SER A O 1
ATOM 2932 N N . LEU A 1 380 ? -7.085 -7.459 -10.741 1.00 97.56 380 LEU A N 1
ATOM 2933 C CA . LEU A 1 380 ? -6.141 -6.994 -11.752 1.00 97.56 380 LEU A CA 1
ATOM 2934 C C . LEU A 1 380 ? -4.782 -7.667 -11.529 1.00 97.56 380 LEU A C 1
ATOM 2936 O O . LEU A 1 380 ? -4.330 -7.719 -10.382 1.00 97.56 380 LEU A O 1
ATOM 2940 N N . PRO A 1 381 ? -4.110 -8.154 -12.589 1.00 97.25 381 PRO A N 1
ATOM 2941 C CA . PRO A 1 381 ? -2.740 -8.625 -12.466 1.00 97.25 381 PRO A CA 1
ATOM 2942 C C . PRO A 1 381 ? -1.843 -7.475 -12.006 1.00 97.25 381 PRO A C 1
ATOM 2944 O O . PRO A 1 381 ? -1.907 -6.369 -12.537 1.00 97.25 381 PRO A O 1
ATOM 2947 N N . GLN A 1 382 ? -0.990 -7.751 -11.029 1.00 96.31 382 GLN A N 1
ATOM 2948 C CA . GLN A 1 382 ? -0.048 -6.810 -10.435 1.00 96.31 382 GLN A CA 1
ATOM 2949 C C . GLN A 1 382 ? 1.366 -7.303 -10.733 1.00 96.31 382 GLN A C 1
ATOM 2951 O O . GLN A 1 382 ? 2.109 -7.673 -9.831 1.00 96.31 382 GLN A O 1
ATOM 2956 N N . GLN A 1 383 ? 1.719 -7.388 -12.021 1.00 96.50 383 GLN A N 1
ATOM 2957 C CA . GLN A 1 383 ? 3.052 -7.836 -12.423 1.00 96.50 383 GLN A CA 1
ATOM 2958 C C . GLN A 1 383 ? 4.109 -6.809 -12.010 1.00 96.50 383 GLN A C 1
ATOM 2960 O O . GLN A 1 383 ? 4.966 -7.094 -11.173 1.00 96.50 383 GLN A O 1
ATOM 2965 N N . TYR A 1 384 ? 3.989 -5.599 -12.550 1.00 98.56 384 TYR A N 1
ATOM 2966 C CA . TYR A 1 384 ? 4.750 -4.434 -12.133 1.00 98.56 384 TYR A CA 1
ATOM 2967 C C . TYR A 1 384 ? 3.774 -3.355 -11.687 1.00 98.56 384 TYR A C 1
ATOM 2969 O O . TYR A 1 384 ? 2.896 -2.933 -12.444 1.00 98.56 384 TYR A O 1
ATOM 2977 N N . TYR A 1 385 ? 3.934 -2.921 -10.445 1.00 98.69 385 TYR A N 1
ATOM 2978 C CA . TYR A 1 385 ? 3.344 -1.688 -9.962 1.00 98.69 385 TYR A CA 1
ATOM 2979 C C . TYR A 1 385 ? 4.314 -0.557 -10.293 1.00 98.69 385 TYR A C 1
ATOM 2981 O O . TYR A 1 385 ? 5.478 -0.608 -9.895 1.00 98.69 385 TYR A O 1
ATOM 2989 N N . MET A 1 386 ? 3.865 0.430 -11.066 1.00 98.81 386 MET A N 1
ATOM 2990 C CA . MET A 1 386 ? 4.699 1.571 -11.446 1.00 98.81 386 MET A CA 1
ATOM 2991 C C . MET A 1 386 ? 3.961 2.867 -11.132 1.00 98.81 386 MET A C 1
ATOM 2993 O O . MET A 1 386 ? 2.924 3.155 -11.736 1.00 98.81 386 MET A O 1
ATOM 2997 N N . SER A 1 387 ? 4.486 3.639 -10.185 1.00 98.62 387 SER A N 1
ATOM 2998 C CA . SER A 1 387 ? 3.836 4.835 -9.651 1.00 98.62 387 SER A CA 1
ATOM 2999 C C . SER A 1 387 ? 4.772 6.025 -9.562 1.00 98.62 387 SER A C 1
ATOM 3001 O O . SER A 1 387 ? 5.981 5.866 -9.422 1.00 98.62 387 SER A O 1
ATOM 3003 N N . THR A 1 388 ? 4.215 7.225 -9.610 1.00 98.69 388 THR A N 1
ATOM 3004 C CA . THR A 1 388 ? 4.955 8.445 -9.315 1.00 98.69 388 THR A CA 1
ATOM 3005 C C . THR A 1 388 ? 4.340 9.051 -8.077 1.00 98.69 388 THR A C 1
ATOM 3007 O O . THR A 1 388 ? 3.152 9.361 -8.053 1.00 98.69 388 THR A O 1
ATOM 3010 N N . MET A 1 389 ? 5.157 9.246 -7.048 1.00 97.62 389 MET A N 1
ATOM 3011 C CA . MET A 1 389 ? 4.778 10.009 -5.868 1.00 97.62 389 MET A CA 1
ATOM 3012 C C . MET A 1 389 ? 5.339 11.411 -6.038 1.00 97.62 389 MET A C 1
ATOM 3014 O O . MET A 1 389 ? 6.546 11.637 -5.915 1.00 97.62 389 MET A O 1
ATOM 3018 N N . THR A 1 390 ? 4.472 12.364 -6.362 1.00 97.19 390 THR A N 1
ATOM 3019 C CA . THR A 1 390 ? 4.900 13.755 -6.518 1.00 97.19 390 THR A CA 1
ATOM 3020 C C . THR A 1 390 ? 4.747 14.498 -5.200 1.00 97.19 390 THR A C 1
ATOM 3022 O O . THR A 1 390 ? 3.702 14.382 -4.553 1.00 97.19 390 THR A O 1
ATOM 3025 N N . CYS A 1 391 ? 5.769 15.270 -4.834 1.00 96.50 391 CYS A N 1
ATOM 3026 C CA . CYS A 1 391 ? 5.853 15.991 -3.565 1.00 96.50 391 CYS A CA 1
ATOM 3027 C C . CYS A 1 391 ? 6.191 17.459 -3.786 1.00 96.50 391 CYS A C 1
ATOM 3029 O O . CYS A 1 391 ? 7.110 17.779 -4.537 1.00 96.50 391 CYS A O 1
ATOM 3031 N N . TRP A 1 392 ? 5.512 18.347 -3.077 1.00 95.75 392 TRP A N 1
ATOM 3032 C CA . TRP A 1 392 ? 5.835 19.771 -3.022 1.00 95.75 392 TRP A CA 1
ATOM 3033 C C . TRP A 1 392 ? 5.415 20.349 -1.674 1.00 95.75 392 TRP A C 1
ATOM 3035 O O . TRP A 1 392 ? 4.887 19.634 -0.823 1.00 95.75 392 TRP A O 1
ATOM 3045 N N . THR A 1 393 ? 5.681 21.627 -1.454 1.00 94.31 393 THR A N 1
ATOM 3046 C CA . THR A 1 393 ? 5.370 22.330 -0.206 1.00 94.31 393 THR A CA 1
ATOM 3047 C C . THR A 1 393 ? 4.560 23.600 -0.445 1.00 94.31 393 THR A C 1
ATOM 3049 O O . THR A 1 393 ? 3.709 23.927 0.381 1.00 94.31 393 THR A O 1
ATOM 3052 N N . ASP A 1 394 ? 4.737 24.270 -1.588 1.00 94.56 394 ASP A N 1
ATOM 3053 C CA . ASP A 1 394 ? 3.984 25.482 -1.922 1.00 94.56 394 ASP A CA 1
ATOM 3054 C C . ASP A 1 394 ? 2.558 25.148 -2.420 1.00 94.56 394 ASP A C 1
ATOM 3056 O O . ASP A 1 394 ? 2.401 24.567 -3.494 1.00 94.56 394 ASP A O 1
ATOM 3060 N N . PRO A 1 395 ? 1.483 25.510 -1.696 1.00 94.56 395 PRO A N 1
ATOM 3061 C CA . PRO A 1 395 ? 0.116 25.216 -2.130 1.00 94.56 395 PRO A CA 1
ATOM 3062 C C . PRO A 1 395 ? -0.271 25.860 -3.472 1.00 94.56 395 PRO A C 1
ATOM 3064 O O . PRO A 1 395 ? -1.234 25.411 -4.093 1.00 94.56 395 PRO A O 1
ATOM 3067 N N . THR A 1 396 ? 0.456 26.876 -3.949 1.00 96.31 396 THR A N 1
ATOM 3068 C CA . THR A 1 396 ? 0.212 27.482 -5.269 1.00 96.31 396 THR A CA 1
ATOM 3069 C C . THR A 1 396 ? 0.550 26.543 -6.435 1.00 96.31 396 THR A C 1
ATOM 3071 O O . THR A 1 396 ? 0.030 26.729 -7.535 1.00 96.31 396 THR A O 1
ATOM 3074 N N . ASP A 1 397 ? 1.323 25.480 -6.188 1.00 97.06 397 ASP A N 1
ATOM 3075 C CA . ASP A 1 397 ? 1.694 24.467 -7.182 1.00 97.06 397 ASP A CA 1
ATOM 3076 C C . AS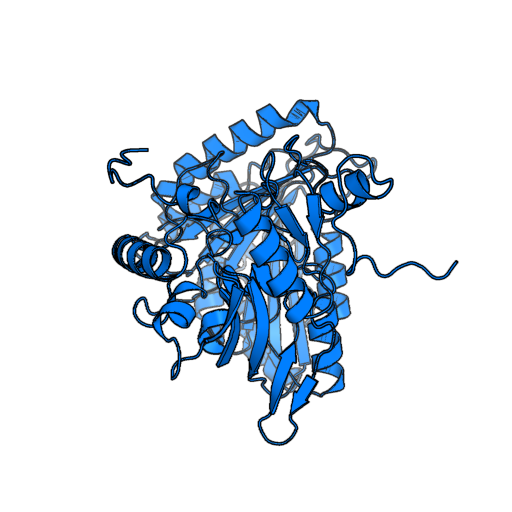P A 1 397 ? 0.664 23.333 -7.351 1.00 97.06 397 ASP A C 1
ATOM 3078 O O . ASP A 1 397 ? 0.822 22.493 -8.241 1.00 97.06 397 ASP A O 1
ATOM 3082 N N . ASP A 1 398 ? -0.405 23.290 -6.545 1.00 95.75 398 ASP A N 1
ATOM 3083 C CA . ASP A 1 398 ? -1.377 22.184 -6.542 1.00 95.75 398 ASP A CA 1
ATOM 3084 C C . ASP A 1 398 ? -1.951 21.884 -7.938 1.00 95.75 398 ASP A C 1
ATOM 3086 O O . ASP A 1 398 ? -2.033 20.722 -8.346 1.00 95.75 398 ASP A O 1
ATOM 3090 N N . THR A 1 399 ? -2.324 22.926 -8.688 1.00 96.81 399 THR A N 1
ATOM 3091 C CA . THR A 1 399 ? -2.879 22.785 -10.042 1.00 96.81 399 THR A CA 1
ATOM 3092 C C . THR A 1 399 ? -1.843 22.221 -11.007 1.00 96.81 399 THR A C 1
ATOM 3094 O O . THR A 1 399 ? -2.116 21.226 -11.676 1.00 96.81 399 THR A O 1
ATOM 3097 N N . ARG A 1 400 ? -0.632 22.793 -11.024 1.00 97.62 400 ARG A N 1
ATOM 3098 C CA . ARG A 1 400 ? 0.471 22.355 -11.894 1.00 97.62 400 ARG A CA 1
ATOM 3099 C C . ARG A 1 400 ? 0.820 20.887 -11.656 1.00 97.62 400 ARG A C 1
ATOM 3101 O O . ARG A 1 400 ? 1.041 20.137 -12.604 1.00 97.62 400 ARG A O 1
ATOM 3108 N N . MET A 1 401 ? 0.862 20.472 -10.391 1.00 97.62 401 MET A N 1
ATOM 3109 C CA . MET A 1 401 ? 1.174 19.095 -10.012 1.00 97.62 401 MET A CA 1
ATOM 3110 C C . MET A 1 401 ? 0.082 18.128 -10.451 1.00 97.62 401 MET A C 1
ATOM 3112 O O . MET A 1 401 ? 0.388 17.063 -10.992 1.00 97.62 401 MET A O 1
ATOM 3116 N N . ARG A 1 402 ? -1.191 18.495 -10.266 1.00 96.75 402 ARG A N 1
ATOM 3117 C CA . ARG A 1 402 ? -2.313 17.696 -10.768 1.00 96.75 402 ARG A CA 1
ATOM 3118 C C . ARG A 1 402 ? -2.264 17.583 -12.290 1.00 96.75 402 ARG A C 1
ATOM 3120 O O . ARG A 1 402 ? -2.302 16.476 -12.805 1.00 96.75 402 ARG A O 1
ATOM 3127 N N . GLU A 1 403 ? -2.112 18.679 -13.022 1.00 98.38 403 GLU A N 1
ATOM 3128 C CA . GLU A 1 403 ? -2.054 18.644 -14.491 1.00 98.38 403 GLU A CA 1
ATOM 3129 C C . GLU A 1 403 ? -0.910 17.767 -15.015 1.00 98.38 403 GLU A C 1
ATOM 3131 O O . GLU A 1 403 ? -1.131 16.948 -15.909 1.00 98.38 403 GLU A O 1
ATOM 3136 N N . TRP A 1 404 ? 0.283 17.871 -14.417 1.00 98.38 404 TRP A N 1
ATOM 3137 C CA . TRP A 1 404 ? 1.416 17.014 -14.771 1.00 98.38 404 TRP A CA 1
ATOM 3138 C C . TRP A 1 404 ? 1.092 15.529 -14.575 1.00 98.38 404 TRP A C 1
ATOM 3140 O O . TRP A 1 404 ? 1.349 14.723 -15.467 1.00 98.38 404 TRP A O 1
ATOM 3150 N N . MET A 1 405 ? 0.496 15.163 -13.434 1.00 98.31 405 MET A N 1
ATOM 3151 C CA . MET A 1 405 ? 0.171 13.765 -13.137 1.00 98.31 405 MET A CA 1
ATOM 3152 C C . MET A 1 405 ? -0.836 13.205 -14.141 1.00 98.31 405 MET A C 1
ATOM 3154 O O . MET A 1 405 ? -0.621 12.122 -14.683 1.00 98.31 405 MET A O 1
ATOM 3158 N N . TYR A 1 406 ? -1.874 13.981 -14.465 1.00 98.12 406 TYR A N 1
ATOM 3159 C CA . TYR A 1 406 ? -2.876 13.573 -15.444 1.00 98.12 406 TYR A CA 1
ATOM 3160 C C . TYR A 1 406 ? -2.259 13.375 -16.833 1.00 98.12 406 TYR A C 1
ATOM 3162 O O . TYR A 1 406 ? -2.523 12.364 -17.486 1.00 98.12 406 TYR A O 1
ATOM 3170 N N . ASP A 1 407 ? -1.418 14.306 -17.295 1.00 98.38 407 ASP A N 1
ATOM 3171 C CA . ASP A 1 407 ? -0.758 14.210 -18.603 1.00 98.38 407 ASP A CA 1
ATOM 3172 C C . ASP A 1 407 ? 0.138 12.965 -18.710 1.00 98.38 407 ASP A C 1
ATOM 3174 O O . ASP A 1 407 ? 0.096 12.249 -19.713 1.00 98.38 407 ASP A O 1
ATOM 3178 N N . GLN A 1 408 ? 0.909 12.665 -17.665 1.00 98.50 408 GLN A N 1
ATOM 3179 C CA . GLN A 1 408 ? 1.792 11.500 -17.637 1.00 98.50 408 GLN A CA 1
ATOM 3180 C C . GLN A 1 408 ? 1.003 10.190 -17.573 1.00 98.50 408 GLN A C 1
ATOM 3182 O O . GLN A 1 408 ? 1.240 9.269 -18.361 1.00 98.50 408 GLN A O 1
ATOM 3187 N N . TYR A 1 409 ? 0.026 10.103 -16.670 1.00 98.38 409 TYR A N 1
ATOM 3188 C CA . TYR A 1 409 ? -0.672 8.848 -16.409 1.00 98.38 409 TYR A CA 1
ATOM 3189 C C . TYR A 1 409 ? -1.809 8.544 -17.381 1.00 98.38 409 TYR A C 1
ATOM 3191 O O . TYR A 1 409 ? -2.099 7.372 -17.611 1.00 98.38 409 TYR A O 1
ATOM 3199 N N . SER A 1 410 ? -2.388 9.550 -18.041 1.00 97.56 410 SER A N 1
ATOM 3200 C CA . SER A 1 410 ? -3.300 9.320 -19.173 1.00 97.56 410 SER A CA 1
ATOM 3201 C C . SER A 1 410 ? -2.599 8.633 -20.351 1.00 97.56 410 SER A C 1
ATOM 3203 O O . SER A 1 410 ? -3.198 7.789 -21.017 1.00 97.56 410 SER A O 1
ATOM 3205 N N . LYS A 1 411 ? -1.310 8.924 -20.578 1.00 97.81 411 LYS A N 1
ATOM 3206 C CA . LYS A 1 411 ? -0.469 8.214 -21.558 1.00 97.81 411 LYS A CA 1
ATOM 3207 C C . LYS A 1 411 ? -0.068 6.832 -21.040 1.00 97.81 411 LYS A C 1
ATOM 3209 O O . LYS A 1 411 ? -0.149 5.852 -21.781 1.00 97.81 411 LYS A O 1
ATOM 3214 N N . ALA A 1 412 ? 0.316 6.740 -19.765 1.00 98.50 412 ALA A N 1
ATOM 3215 C CA . ALA A 1 412 ? 0.697 5.479 -19.127 1.00 98.50 412 ALA A CA 1
ATOM 3216 C C . ALA A 1 412 ? -0.433 4.433 -19.124 1.00 98.50 412 ALA A C 1
ATOM 3218 O O . ALA A 1 412 ? -0.149 3.236 -19.194 1.00 98.50 412 ALA A O 1
ATOM 3219 N N . SER A 1 413 ? -1.705 4.856 -19.118 1.00 97.62 413 SER A N 1
ATOM 3220 C CA . SER A 1 413 ? -2.869 3.962 -19.226 1.00 97.62 413 SER A CA 1
ATOM 3221 C C . SER A 1 413 ? -2.768 2.971 -20.389 1.00 97.62 413 SER A C 1
ATOM 3223 O O . SER A 1 413 ? -3.238 1.844 -20.263 1.00 97.62 413 SER A O 1
ATOM 3225 N N . ALA A 1 414 ? -2.114 3.338 -21.499 1.00 97.75 414 ALA A N 1
ATOM 3226 C CA . ALA A 1 414 ? -1.959 2.467 -22.667 1.00 97.75 414 ALA A CA 1
ATOM 3227 C C . ALA A 1 414 ? -1.195 1.161 -22.373 1.00 97.75 414 ALA A C 1
ATOM 3229 O O . ALA A 1 414 ? -1.381 0.169 -23.077 1.00 97.75 414 ALA A O 1
ATOM 3230 N N . VAL A 1 415 ? -0.353 1.146 -21.333 1.00 98.69 415 VAL A N 1
ATOM 3231 C CA . VAL A 1 415 ? 0.445 -0.024 -20.932 1.00 98.69 415 VAL A CA 1
ATOM 3232 C C . VAL A 1 415 ? -0.002 -0.633 -19.596 1.00 98.69 415 VAL A C 1
ATOM 3234 O O . VAL A 1 415 ? 0.612 -1.587 -19.112 1.00 98.69 415 VAL A O 1
ATOM 3237 N N . GLY A 1 416 ? -1.090 -0.123 -19.011 1.00 98.50 416 GLY A N 1
ATOM 3238 C CA . GLY A 1 416 ? -1.704 -0.629 -17.785 1.00 98.50 416 GLY A CA 1
ATOM 3239 C C . GLY A 1 416 ? -2.961 -1.473 -18.035 1.00 98.50 416 GLY A C 1
ATOM 3240 O O . GLY A 1 416 ? -3.608 -1.378 -19.075 1.00 98.50 416 GLY A O 1
ATOM 3241 N N . VAL A 1 417 ? -3.330 -2.312 -17.067 1.00 97.56 417 VAL A N 1
ATOM 3242 C CA . VAL A 1 417 ? -4.672 -2.938 -16.979 1.00 97.56 417 VAL A CA 1
ATOM 3243 C C . VAL A 1 417 ? -5.638 -2.145 -16.096 1.00 97.56 417 VAL A C 1
ATOM 3245 O O . VAL A 1 417 ? -6.829 -2.457 -16.050 1.00 97.56 417 VAL A O 1
ATOM 3248 N N . GLY A 1 418 ? -5.115 -1.153 -15.382 1.00 97.00 418 GLY A N 1
ATOM 3249 C CA . GLY A 1 418 ? -5.819 -0.335 -14.409 1.00 97.00 418 GLY A CA 1
ATOM 3250 C C . GLY A 1 418 ? -4.837 0.259 -13.402 1.00 97.00 418 GLY A C 1
ATOM 3251 O O . GLY A 1 418 ? -3.629 0.305 -13.651 1.00 97.00 418 GLY A O 1
ATOM 3252 N N . GLN A 1 419 ? -5.360 0.680 -12.259 1.00 96.56 419 GLN A N 1
ATOM 3253 C CA . GLN A 1 419 ? -4.626 1.360 -11.198 1.00 96.56 419 GLN A CA 1
ATOM 3254 C C . GLN A 1 419 ? -4.656 0.544 -9.904 1.00 96.56 419 GLN A C 1
ATOM 3256 O O . GLN A 1 419 ? -5.621 -0.173 -9.624 1.00 96.56 419 GLN A O 1
ATOM 3261 N N . TYR A 1 420 ? -3.604 0.661 -9.091 1.00 97.00 420 TYR A N 1
ATOM 3262 C CA . TYR A 1 420 ? -3.643 0.111 -7.744 1.00 97.00 420 TYR A CA 1
ATOM 3263 C C . TYR A 1 420 ? -4.620 0.916 -6.886 1.00 97.00 420 TYR A C 1
ATOM 3265 O O . TYR A 1 420 ? -4.514 2.134 -6.771 1.00 97.00 420 TYR A O 1
ATOM 3273 N N . ILE A 1 421 ? -5.575 0.230 -6.263 1.00 95.75 421 ILE A N 1
ATOM 3274 C CA . ILE A 1 421 ? -6.715 0.879 -5.608 1.00 95.75 421 ILE A CA 1
ATOM 3275 C C . ILE A 1 421 ? -6.321 1.820 -4.457 1.00 95.75 421 ILE A C 1
ATOM 3277 O O . ILE A 1 421 ? -7.027 2.790 -4.205 1.00 95.75 421 ILE A O 1
ATOM 3281 N N . ALA A 1 422 ? -5.175 1.596 -3.805 1.00 95.38 422 ALA A N 1
ATOM 3282 C CA . ALA A 1 422 ? -4.685 2.485 -2.748 1.00 95.38 422 ALA A CA 1
ATOM 3283 C C . ALA A 1 422 ? -4.260 3.875 -3.265 1.00 95.38 422 ALA A C 1
ATOM 3285 O O . ALA A 1 422 ? -4.295 4.843 -2.506 1.00 95.38 422 ALA A O 1
ATOM 3286 N N . ASP A 1 423 ? -3.900 3.983 -4.546 1.00 95.88 423 ASP A N 1
ATOM 3287 C CA . ASP A 1 423 ? -3.546 5.254 -5.192 1.00 95.88 423 ASP A CA 1
ATOM 3288 C C . ASP A 1 423 ? -4.747 5.906 -5.881 1.00 95.88 423 ASP A C 1
ATOM 3290 O O . ASP A 1 423 ? -4.641 7.013 -6.403 1.00 95.88 423 ASP A O 1
ATOM 3294 N N . TYR A 1 424 ? -5.884 5.207 -5.922 1.00 94.94 424 TYR A N 1
ATOM 3295 C CA . TYR A 1 424 ? -7.013 5.579 -6.755 1.00 94.94 424 TYR A CA 1
ATOM 3296 C C . TYR A 1 424 ? -7.668 6.887 -6.288 1.00 94.94 424 TYR A C 1
ATOM 3298 O O . TYR A 1 424 ? -8.342 6.934 -5.255 1.00 94.94 424 TYR A O 1
ATOM 3306 N N . ASP A 1 425 ? -7.515 7.937 -7.096 1.00 93.38 425 ASP A N 1
ATOM 3307 C CA . ASP A 1 425 ? -8.220 9.213 -6.975 1.00 93.38 425 ASP A CA 1
ATOM 3308 C C . ASP A 1 425 ? -9.133 9.410 -8.193 1.00 93.38 425 ASP A C 1
ATOM 3310 O O . ASP A 1 425 ? -8.723 9.863 -9.263 1.00 93.38 425 ASP A O 1
ATOM 3314 N N . VAL A 1 426 ? -10.414 9.105 -7.995 1.00 89.50 426 VAL A N 1
ATOM 3315 C CA . VAL A 1 426 ? -11.484 9.296 -8.984 1.00 89.50 426 VAL A CA 1
ATOM 3316 C C . VAL A 1 426 ? -11.572 10.722 -9.530 1.00 89.50 426 VAL A C 1
ATOM 3318 O O . VAL A 1 426 ? -11.986 10.926 -10.674 1.00 89.50 426 VAL A O 1
ATOM 3321 N N . THR A 1 427 ? -11.216 11.719 -8.716 1.00 88.62 427 THR A N 1
ATOM 3322 C CA . THR A 1 427 ? -11.278 13.134 -9.102 1.00 88.62 427 THR A CA 1
ATOM 3323 C C . THR A 1 427 ? -10.131 13.516 -10.027 1.00 88.62 427 THR A C 1
ATOM 3325 O O . THR A 1 427 ? -10.132 14.610 -10.587 1.00 88.62 427 THR A O 1
ATOM 3328 N N . HIS A 1 428 ? -9.156 12.619 -10.172 1.00 90.56 428 HIS A N 1
ATOM 3329 C CA . HIS A 1 428 ? -7.969 12.812 -10.968 1.00 90.56 428 HIS A CA 1
ATOM 3330 C C . HIS A 1 428 ? -8.035 12.030 -12.281 1.00 90.56 428 HIS A C 1
ATOM 3332 O O . HIS A 1 428 ? -8.107 12.628 -13.355 1.00 90.56 428 HIS A O 1
ATOM 3338 N N . ARG A 1 429 ? -8.069 10.695 -12.206 1.00 91.62 429 ARG A N 1
ATOM 3339 C CA . ARG A 1 429 ? -8.075 9.815 -13.379 1.00 91.62 429 ARG A CA 1
ATOM 3340 C C . ARG A 1 429 ? -8.955 8.598 -13.118 1.00 91.62 429 ARG A C 1
ATOM 3342 O O . ARG A 1 429 ? -8.805 7.888 -12.129 1.00 91.62 429 ARG A O 1
ATOM 3349 N N . LYS A 1 430 ? -9.908 8.357 -14.019 1.00 90.94 430 LYS A N 1
ATOM 3350 C CA . LYS A 1 430 ? -10.844 7.233 -13.910 1.00 90.94 430 LYS A CA 1
ATOM 3351 C C . LYS A 1 430 ? -10.246 5.990 -14.552 1.00 90.94 430 LYS A C 1
ATOM 3353 O O . LYS A 1 430 ? -10.310 5.832 -15.765 1.00 90.94 430 LYS A O 1
ATOM 3358 N N . GLU A 1 431 ? -9.718 5.110 -13.716 1.00 93.12 431 GLU A N 1
ATOM 3359 C CA . GLU A 1 431 ? -9.199 3.805 -14.112 1.00 93.12 431 GLU A CA 1
ATOM 3360 C C . GLU A 1 431 ? -9.952 2.640 -13.486 1.00 93.12 431 GLU A C 1
ATOM 3362 O O . GLU A 1 431 ? -10.656 2.773 -12.483 1.00 93.12 431 GLU A O 1
ATOM 3367 N N . LYS A 1 432 ? -9.757 1.461 -14.078 1.00 94.88 432 LYS A N 1
ATOM 3368 C CA . LYS A 1 432 ? -10.192 0.205 -13.468 1.00 94.88 432 LYS A CA 1
ATOM 3369 C C . LYS A 1 432 ? -9.356 -0.074 -12.223 1.00 94.88 432 LYS A C 1
ATOM 3371 O O . LYS A 1 432 ? -8.132 -0.030 -12.276 1.00 94.88 432 LYS A O 1
ATOM 3376 N N . VAL A 1 433 ? -10.021 -0.449 -11.135 1.00 95.56 433 VAL A N 1
ATOM 3377 C CA . VAL A 1 433 ? -9.381 -0.964 -9.907 1.00 95.56 433 VAL A CA 1
ATOM 3378 C C . VAL A 1 433 ? -9.609 -2.470 -9.713 1.00 95.56 433 VAL A C 1
ATOM 3380 O O . VAL A 1 433 ? -8.959 -3.119 -8.902 1.00 95.56 433 VAL A O 1
ATOM 3383 N N . MET A 1 434 ? -10.523 -3.042 -10.498 1.00 96.56 434 MET A N 1
ATOM 3384 C CA . MET A 1 434 ? -10.824 -4.470 -10.597 1.00 96.56 434 MET A CA 1
ATOM 3385 C C . MET A 1 434 ? -11.321 -4.781 -12.015 1.00 96.56 434 MET A C 1
ATOM 3387 O O . MET A 1 434 ? -11.595 -3.869 -12.800 1.00 96.56 434 MET A O 1
ATOM 3391 N N . SER A 1 435 ? -11.415 -6.061 -12.378 1.00 95.94 435 SER A N 1
ATOM 3392 C CA . SER A 1 435 ? -11.997 -6.445 -13.669 1.00 95.94 435 SER A CA 1
ATOM 3393 C C . SER A 1 435 ? -13.483 -6.090 -13.728 1.00 95.94 435 SER A C 1
ATOM 3395 O O . SER A 1 435 ? -14.154 -6.027 -12.701 1.00 95.94 435 SER A O 1
ATOM 3397 N N . GLU A 1 436 ? -14.016 -5.919 -14.939 1.00 94.81 436 GLU A N 1
ATOM 3398 C CA . GLU A 1 436 ? -15.438 -5.605 -15.122 1.00 94.81 436 GLU A CA 1
ATOM 3399 C C . GLU A 1 436 ? -16.344 -6.682 -14.514 1.00 94.81 436 GLU A C 1
ATOM 3401 O O . GLU A 1 436 ? -17.289 -6.377 -13.794 1.00 94.81 436 GLU A O 1
ATOM 3406 N N . ALA A 1 437 ? -16.020 -7.959 -14.742 1.00 96.25 437 ALA A N 1
ATOM 3407 C CA . ALA A 1 437 ? -16.777 -9.073 -14.180 1.00 96.25 437 ALA A CA 1
ATOM 3408 C C . ALA A 1 437 ? -16.805 -9.028 -12.642 1.00 96.25 437 ALA A C 1
ATOM 3410 O O . ALA A 1 437 ? -17.862 -9.232 -12.036 1.00 96.25 437 ALA A O 1
ATOM 3411 N N . ASN A 1 438 ? -15.671 -8.700 -12.016 1.00 97.50 438 ASN A N 1
ATOM 3412 C CA . ASN A 1 438 ? -15.596 -8.555 -10.568 1.00 97.50 438 ASN A CA 1
ATOM 3413 C C . ASN A 1 438 ? -16.332 -7.312 -10.084 1.00 97.50 438 ASN A C 1
ATOM 3415 O O . ASN A 1 438 ? -17.051 -7.427 -9.102 1.00 97.50 438 ASN A O 1
ATOM 3419 N N . LEU A 1 439 ? -16.260 -6.177 -10.782 1.00 96.88 439 LEU A N 1
ATOM 3420 C CA . LEU A 1 439 ? -17.036 -4.989 -10.424 1.00 96.88 439 LEU A CA 1
ATOM 3421 C C . LEU A 1 439 ? -18.541 -5.290 -10.420 1.00 96.88 439 LEU A C 1
ATOM 3423 O O . LEU A 1 439 ? -19.230 -4.974 -9.453 1.00 96.88 439 LEU A O 1
ATOM 3427 N N . GLN A 1 440 ? -19.048 -5.980 -11.443 1.00 96.50 440 GLN A N 1
ATOM 3428 C CA . GLN A 1 440 ? -20.464 -6.352 -11.523 1.00 96.50 440 GLN A CA 1
ATOM 3429 C C . GLN A 1 440 ? -20.884 -7.318 -10.407 1.00 96.50 440 GLN A C 1
ATOM 3431 O O . GLN A 1 440 ? -21.950 -7.158 -9.809 1.00 96.50 440 GLN A O 1
ATOM 3436 N N . LYS A 1 441 ? -20.055 -8.322 -10.091 1.00 97.62 441 LYS A N 1
ATOM 3437 C CA . LYS A 1 441 ? -20.300 -9.214 -8.945 1.00 97.62 441 LYS A CA 1
ATOM 3438 C C . LYS A 1 441 ? -20.251 -8.432 -7.628 1.00 97.62 441 LYS A C 1
ATOM 3440 O O . LYS A 1 441 ? -21.126 -8.601 -6.786 1.00 97.62 441 LYS A O 1
ATOM 3445 N N . TRP A 1 442 ? -19.275 -7.546 -7.477 1.00 98.00 442 TRP A N 1
ATOM 3446 C CA . TRP A 1 442 ? -19.048 -6.750 -6.278 1.00 98.00 442 TRP A CA 1
ATOM 3447 C C . TRP A 1 442 ? -20.191 -5.782 -5.997 1.00 98.00 442 TRP A C 1
ATOM 3449 O O . TRP A 1 442 ? -20.664 -5.729 -4.868 1.00 98.00 442 TRP A O 1
ATOM 3459 N N . LEU A 1 443 ? -20.725 -5.111 -7.020 1.00 97.62 443 LEU A N 1
ATOM 3460 C CA . LEU A 1 443 ? -21.896 -4.244 -6.879 1.00 97.62 443 LEU A CA 1
ATOM 3461 C C . LEU A 1 443 ? -23.138 -5.014 -6.408 1.00 97.62 443 LEU A C 1
ATOM 3463 O O . LEU A 1 443 ? -23.907 -4.481 -5.611 1.00 97.62 443 LEU A O 1
ATOM 3467 N N . LYS A 1 444 ? -23.317 -6.270 -6.846 1.00 97.94 444 LYS A N 1
ATOM 3468 C CA . LYS A 1 444 ? -24.411 -7.136 -6.371 1.00 97.94 444 LYS A CA 1
ATOM 3469 C C . LYS A 1 444 ? -24.242 -7.518 -4.904 1.00 97.94 444 LYS A C 1
ATOM 3471 O O . LYS A 1 444 ? -25.211 -7.436 -4.160 1.00 97.94 444 LYS A O 1
ATOM 3476 N N . VAL A 1 445 ? -23.031 -7.899 -4.487 1.00 98.44 445 VAL A N 1
ATOM 3477 C CA . VAL A 1 445 ? -22.742 -8.210 -3.076 1.00 98.44 445 VAL A CA 1
ATOM 3478 C C . VAL A 1 445 ? -22.918 -6.957 -2.214 1.00 98.44 445 VAL A C 1
ATOM 3480 O O . VAL A 1 445 ? -23.622 -7.001 -1.211 1.00 98.44 445 VAL A O 1
ATOM 3483 N N . ARG A 1 446 ? -22.382 -5.806 -2.638 1.00 98.00 446 ARG A N 1
ATOM 348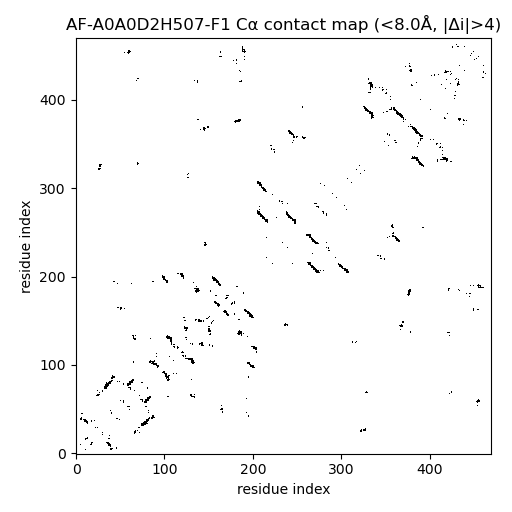4 C CA . ARG A 1 446 ? -22.579 -4.517 -1.958 1.00 98.00 446 ARG A CA 1
ATOM 3485 C C . ARG A 1 446 ? -24.058 -4.212 -1.758 1.00 98.00 446 ARG A C 1
ATOM 3487 O O . ARG A 1 446 ? -24.454 -3.892 -0.649 1.00 98.00 446 ARG A O 1
ATOM 3494 N N . ALA A 1 447 ? -24.888 -4.357 -2.790 1.00 97.75 447 ALA A N 1
ATOM 3495 C CA . ALA A 1 447 ? -26.325 -4.097 -2.686 1.00 97.75 447 ALA A CA 1
ATOM 3496 C C . ALA A 1 447 ? -27.066 -5.039 -1.715 1.00 97.75 447 ALA A C 1
ATOM 3498 O O . ALA A 1 447 ? -28.137 -4.682 -1.236 1.00 97.75 447 ALA A O 1
ATOM 3499 N N . GLN A 1 448 ? -26.519 -6.222 -1.418 1.00 98.12 448 GLN A N 1
ATOM 3500 C CA . GLN A 1 448 ? -27.082 -7.143 -0.425 1.00 98.12 448 GLN A CA 1
ATOM 3501 C C . GLN A 1 448 ? -26.730 -6.741 1.014 1.00 98.12 448 GLN A C 1
ATOM 3503 O O . GLN A 1 448 ? -27.565 -6.890 1.900 1.00 98.12 448 GLN A O 1
ATOM 3508 N N . TRP A 1 449 ? -25.510 -6.245 1.23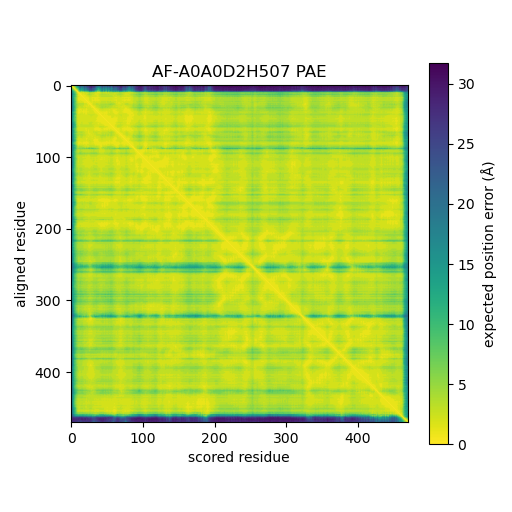8 1.00 98.38 449 TRP A N 1
ATOM 3509 C CA . TRP A 1 449 ? -24.963 -5.936 2.570 1.00 98.38 449 TRP A CA 1
ATOM 3510 C C . TRP A 1 449 ? -25.020 -4.450 2.960 1.00 98.38 449 TRP A C 1
ATOM 3512 O O . TRP A 1 449 ? -24.812 -4.119 4.123 1.00 98.38 449 TRP A O 1
ATOM 3522 N N . ASP A 1 450 ? -25.247 -3.562 1.992 1.00 98.12 450 ASP A N 1
ATOM 3523 C CA . ASP A 1 450 ? -25.449 -2.120 2.165 1.00 98.12 450 ASP A CA 1
ATOM 3524 C C . ASP A 1 450 ? -26.497 -1.605 1.149 1.00 98.12 450 ASP A C 1
ATOM 3526 O O . ASP A 1 450 ? -26.163 -0.887 0.192 1.00 98.12 450 ASP A O 1
ATOM 3530 N N . PRO A 1 451 ? -27.775 -2.021 1.290 1.00 96.88 451 PRO A N 1
ATOM 3531 C CA . PRO A 1 451 ? -28.857 -1.620 0.386 1.00 96.88 451 PRO A CA 1
ATOM 3532 C C . PRO A 1 451 ? -29.191 -0.125 0.479 1.00 96.88 451 PRO A C 1
ATOM 3534 O O . PRO A 1 451 ? -29.603 0.465 -0.514 1.00 96.88 451 PRO A O 1
ATOM 3537 N N . GLU A 1 452 ? -28.967 0.490 1.644 1.00 96.81 452 GLU A N 1
ATOM 3538 C CA . GLU A 1 452 ? -29.215 1.918 1.903 1.00 96.81 452 GLU A CA 1
ATOM 3539 C C . GLU A 1 452 ? -28.008 2.810 1.556 1.00 96.81 452 GLU A C 1
ATOM 3541 O O . GLU A 1 452 ? -28.016 4.005 1.845 1.00 96.81 452 GLU A O 1
ATOM 3546 N N . GLU A 1 453 ? -26.958 2.236 0.955 1.00 96.38 453 GLU A N 1
ATOM 3547 C CA . GLU A 1 453 ? -25.758 2.944 0.489 1.00 96.38 453 GLU A CA 1
ATOM 3548 C C . GLU A 1 453 ? -25.078 3.807 1.561 1.00 96.38 453 GLU A C 1
ATOM 3550 O O . GLU A 1 453 ? -24.576 4.905 1.284 1.00 96.38 453 GLU A O 1
ATOM 3555 N N . ARG A 1 454 ? -25.041 3.309 2.800 1.00 97.25 454 ARG A N 1
ATOM 3556 C CA . ARG A 1 454 ? -24.441 4.011 3.938 1.00 97.25 454 ARG A CA 1
ATOM 3557 C C . ARG A 1 454 ? -22.954 4.267 3.724 1.00 97.25 454 ARG A C 1
ATOM 3559 O O . ARG A 1 454 ? -22.438 5.237 4.274 1.00 97.25 454 ARG A O 1
ATOM 3566 N N . PHE A 1 455 ? -22.276 3.453 2.915 1.00 97.69 455 PHE A N 1
ATOM 3567 C CA . PHE A 1 455 ? -20.881 3.647 2.519 1.00 97.69 455 PHE A CA 1
ATOM 3568 C C . PHE A 1 455 ? -20.794 4.082 1.046 1.00 97.69 455 PHE A C 1
ATOM 3570 O O . PHE A 1 455 ? -20.594 3.253 0.157 1.00 97.69 455 PHE A O 1
ATOM 3577 N N . PRO A 1 456 ? -20.898 5.385 0.728 1.00 95.81 456 PRO A N 1
ATOM 3578 C CA . PRO A 1 456 ? -21.097 5.845 -0.649 1.00 95.81 456 PRO A CA 1
ATOM 3579 C C . PRO A 1 456 ? -19.833 5.813 -1.519 1.00 95.81 456 PRO A C 1
ATOM 3581 O O . PRO A 1 456 ? -19.909 6.075 -2.718 1.00 95.81 456 PRO A O 1
ATOM 3584 N N . ALA A 1 457 ? -18.663 5.507 -0.949 1.00 93.12 457 ALA A N 1
ATOM 3585 C CA . ALA A 1 457 ? -17.382 5.569 -1.652 1.00 93.12 457 ALA A CA 1
ATOM 3586 C C . ALA A 1 457 ? -17.308 4.635 -2.873 1.00 93.12 457 ALA A C 1
ATOM 3588 O O . ALA A 1 457 ? -16.542 4.894 -3.799 1.00 93.12 457 ALA A O 1
ATOM 3589 N N . TYR A 1 458 ? -18.144 3.594 -2.920 1.00 93.25 458 TYR A N 1
ATOM 3590 C CA . TYR A 1 458 ? -18.249 2.697 -4.067 1.00 93.25 458 TYR A CA 1
ATOM 3591 C C . TYR A 1 458 ? -18.712 3.388 -5.358 1.00 93.25 458 TYR A C 1
ATOM 3593 O O . TYR A 1 458 ? -18.410 2.912 -6.453 1.00 93.25 458 TYR A O 1
ATOM 3601 N N . LYS A 1 459 ? -19.428 4.517 -5.254 1.00 92.12 459 LYS A N 1
ATOM 3602 C CA . LYS A 1 459 ? -19.886 5.309 -6.411 1.00 92.12 459 LYS A CA 1
ATOM 3603 C C . LYS A 1 459 ? -18.712 5.801 -7.252 1.00 92.12 459 LYS A C 1
ATOM 3605 O O . LYS A 1 459 ? -18.842 5.985 -8.458 1.00 92.12 459 LYS A O 1
ATOM 3610 N N . ASN A 1 460 ? -17.535 5.894 -6.638 1.00 86.44 460 ASN A N 1
ATOM 3611 C CA . ASN A 1 460 ? -16.285 6.196 -7.315 1.00 86.44 460 ASN A CA 1
ATOM 3612 C C . ASN A 1 460 ? -15.794 5.068 -8.231 1.00 86.44 460 ASN A C 1
ATOM 3614 O O . ASN A 1 460 ? -14.783 5.261 -8.881 1.00 86.44 460 ASN A O 1
ATOM 3618 N N . PHE A 1 461 ? -16.438 3.902 -8.287 1.00 83.69 461 PHE A N 1
ATOM 3619 C CA . PHE A 1 461 ? -16.100 2.837 -9.241 1.00 83.69 461 PHE A CA 1
ATOM 3620 C C . PHE A 1 461 ? -17.085 2.771 -10.422 1.00 83.69 461 PHE A C 1
ATOM 3622 O O . PHE A 1 461 ? -16.785 2.166 -11.449 1.00 83.69 461 PHE A O 1
ATOM 3629 N N . ALA A 1 462 ? -18.260 3.394 -10.302 1.00 65.81 462 ALA A N 1
ATOM 3630 C CA . ALA A 1 462 ? -19.401 3.198 -11.193 1.00 65.81 462 ALA A CA 1
ATOM 3631 C C . ALA A 1 462 ? -19.415 4.164 -12.399 1.00 65.81 462 ALA A C 1
ATOM 3633 O O . ALA A 1 462 ? -20.358 4.926 -12.581 1.00 65.81 462 ALA A O 1
ATOM 3634 N N . PHE A 1 463 ? -18.379 4.144 -13.248 1.00 62.69 463 PHE A N 1
ATOM 3635 C CA . PHE A 1 463 ? -18.381 4.915 -14.516 1.00 62.69 463 PHE A CA 1
ATOM 3636 C C . PHE A 1 463 ? -18.822 4.112 -15.732 1.00 62.69 463 PHE A C 1
ATOM 3638 O O . PHE A 1 463 ? -18.938 4.667 -16.824 1.00 62.69 463 PHE A O 1
ATOM 3645 N N . THR A 1 464 ? -19.020 2.804 -15.583 1.00 49.50 464 THR A N 1
ATOM 3646 C CA . THR A 1 464 ? -19.213 1.880 -16.700 1.00 49.50 464 THR A CA 1
ATOM 3647 C C . THR A 1 464 ? -20.644 1.873 -17.208 1.00 49.50 464 THR A C 1
ATOM 3649 O O . THR A 1 464 ? -21.261 0.824 -17.254 1.00 49.50 464 THR A O 1
ATOM 3652 N N . GLY A 1 465 ? -21.201 3.028 -17.584 1.00 37.94 465 GLY A N 1
ATOM 3653 C CA . GLY A 1 465 ? -22.460 3.114 -18.339 1.00 37.94 465 GLY A CA 1
ATOM 3654 C C . GLY A 1 465 ? -23.670 2.387 -17.736 1.00 37.94 465 GLY A C 1
ATOM 3655 O O . GLY A 1 465 ? -24.701 2.296 -18.396 1.00 37.94 465 GLY A O 1
ATOM 3656 N N . ILE A 1 466 ? -23.578 1.895 -16.496 1.00 41.09 466 ILE A N 1
ATOM 3657 C CA . ILE A 1 466 ? -24.736 1.672 -15.656 1.00 41.09 466 ILE A CA 1
ATOM 3658 C C . ILE A 1 466 ? -25.272 3.076 -15.500 1.00 41.09 466 ILE A C 1
ATOM 3660 O O . ILE A 1 466 ? -24.685 3.884 -14.785 1.00 41.09 466 ILE A O 1
ATOM 3664 N N . GLU A 1 467 ? -26.310 3.379 -16.275 1.00 33.56 467 GLU A N 1
ATOM 3665 C CA . GLU A 1 467 ? -27.223 4.464 -15.993 1.00 33.56 467 GLU A CA 1
ATOM 3666 C C . GLU A 1 467 ? -27.537 4.366 -14.504 1.00 33.56 467 GLU A C 1
ATOM 3668 O O . GLU A 1 467 ? -28.413 3.607 -14.076 1.00 33.56 467 GLU A O 1
ATOM 3673 N N . SER A 1 468 ? -26.804 5.117 -13.687 1.00 34.25 468 SER A N 1
ATOM 3674 C CA . SER A 1 468 ? -27.400 5.585 -12.473 1.00 34.25 468 SER A CA 1
ATOM 3675 C C . SER A 1 468 ? -28.529 6.483 -12.973 1.00 34.25 468 SER A C 1
ATOM 3677 O O . SER A 1 468 ? -28.372 7.629 -13.379 1.00 34.25 468 SER A O 1
ATOM 3679 N N . LYS A 1 469 ? -29.740 5.922 -12.983 1.00 27.61 469 LYS A N 1
ATOM 3680 C CA . LYS A 1 469 ? -30.781 6.665 -12.285 1.00 27.61 469 LYS A CA 1
ATOM 3681 C C . LYS A 1 469 ? -30.140 6.969 -10.930 1.00 27.61 469 LYS A C 1
ATOM 3683 O O . LYS A 1 469 ? -29.650 6.017 -10.333 1.00 27.61 469 LYS A O 1
ATOM 3688 N N . PHE A 1 470 ? -30.087 8.239 -10.537 1.00 30.72 470 PHE A N 1
ATOM 3689 C CA . PHE A 1 470 ? -29.435 8.797 -9.337 1.00 30.72 470 PHE A CA 1
ATOM 3690 C C . PHE A 1 470 ? -28.082 9.466 -9.597 1.00 30.72 470 PHE A C 1
ATOM 3692 O O . PHE A 1 470 ? -27.072 8.772 -9.856 1.00 30.72 470 PHE A O 1
#

Foldseek 3Di:
DPPPPLLPDFAAPPHPCQVVVQCQALFLPRDPFHERTEHEHQELVSVLVQLVVQVVVVAFAFEAALRHQQHSLSRHHNHYYYYFLNQQADWDADPVQQKTKGFQNQFQQNQQVVQVVVQKDAFHDLARRDTNQLCQLLQHLGPLCLQQNGRNQRWWAWFFWQFSNRDTFIEGCVGPQLLSQLSGNVGLLRGIHTRMTMTHIGGAFWKKKKKWKFQCVVNVLVVVVLQVVLVVPADSGQKWKKKKKAFPCLPPPPHFWDCPGLRIMIMIMIMGRHNDPVVVCVRNVSVVPDDPVRVVGTPDIDDIDTDGSVVSNVVVCVLPPTDPQKHKAKWKFQFDPVDDSSRLSVLCCCLARVANTNSKMKMKTQNQHQDDLVRHLQGFGRRIIIMIMHIHRDPVCVVVNLVSRLVSVVSSVVRGQWTSPSNDDLVRDQTDSGDPVSLVSSVVSCCVRPVSCSSVSNVSNPPPPPPPPD

Sequence (470 aa):
MSPTSLSDEHIGRDHSQYEELRTRYFNARVPAAMPAAISCPSTTADVIKAVKQAAALGQPIGVRAGGHLFPCCSLLEGGLLIDVKHLNSSIDYDTNTKIISFGPGRISKELAEACTELNRFFPFGHSPTVAAGGFLLCGGQGWFCRGWGLTSDSWILGMEIVTAEGQVVIASREKNTDLFWAARGSGQGFFGIVTRFWAQTMPARHLYTTTLIFNASNKWRKICTWMLDTNDRTPRYGVETAAATVYANKNSLPLGDEITDKTLLMAIEVIAYADSEGEARTMLSEYNKIPEDLKKLLVVKTDLQHKTWKRLFDDQDALNPCGQGERWQCDSILSNPKVSREELVRTMEGPMCDLPSRRSLGCIYIAECYPDAADMAGSLPQQYYMSTMTCWTDPTDDTRMREWMYDQYSKASAVGVGQYIADYDVTHRKEKVMSEANLQKWLKVRAQWDPEERFPAYKNFAFTGIESKF

Nearest PDB structures (foldseek):
  6yjo-assembly1_A  TM=8.043E-01  e=2.779E-24  Fusarium graminearum PH-1
  4mla-assembly1_A  TM=7.344E-01  e=2.073E-21  Zea mays
  4ml8-assembly4_D  TM=7.247E-01  e=3.354E-21  Zea mays
  6hfw-assembly2_B  TM=7.257E-01  e=1.744E-18  Mycobacterium tuberculosis H37Rv
  6hfv-assembly1_A  TM=7.100E-01  e=2.459E-17  Mycobacterium tuberculosis H37Rv

Mean predicted aligned error: 4.45 Å

Secondary structure (DSSP, 8-state):
-----TTSS-EETTSTTHHHHHT-SSSS---S---SEEE--SSHHHHHHHHHHHHHTT--EEEESS---TT-TT--TTSEEEE-TTTT--EEE-TTT-EEEE-TT-BHHHHHHHHHHTTEE----SSTT-BHHHHHHTT---TTHHHH--IIIIIEEEEEEE-TTS-EEEEESSSSHHHHHHHTT-GGG--SEEEEEEEE-EE--EEEEEEEEEE-TTTHHHHHHHHHHHHTTS-STTEEEEEEEEETTTTPSSP-S--S---EEEEEEEEEEESSHHHHHHHTGGGG---HHHHTTEEEEPPPEEE-HHHHHHHHHHHS--SSS-EEEEEEEEE-TTS-HHHHHHHHHHHHHS-SSTT-EEEEE---B---TTT-S--S-BS-EEEEEEEES-GGGHHHHHHHHHHHHHHHGGGEEE--GGG--TTT----SS-HHHHHHHHHHHHHH-TT-SSGGGGGG--SS-----

InterPro domains:
  IPR006093 Oxygen oxidoreductase covalent FAD-binding site [PS00862] (35-68)
  IPR006094 FAD linked oxidase, N-terminal [PF01565] (35-170)
  IPR016166 FAD-binding domain, PCMH-type [PS51387] (31-204)
  IPR016167 FAD-binding, type PCMH, subdomain 1 [G3DSA:3.30.43.10] (9-88)
  IPR016169 FAD-binding, type PCMH, subdomain 2 [G3DSA:3.30.465.10] (103-450)
  IPR036318 FAD-binding, type PCMH-like superfamily [SSF56176] (8-204)
  IPR050416 FAD-linked Oxidoreductases in Biosynthetic Pathways [PTHR42973] (14-459)

pLDDT: mean 94.78, std 10.73, range [27.61, 98.94]

Radius of gyration: 21.92 Å; Cα contacts (8 Å, |Δi|>4): 1046; chains: 1; bounding box: 61×51×60 Å

Solvent-accessible surface area (backbone atoms only — not comparable to full-atom values): 24033 Å² total; per-residue (Å²): 131,77,83,74,63,60,49,82,47,72,38,32,74,89,40,91,59,31,63,64,61,73,57,61,44,55,39,62,62,63,69,88,52,48,42,49,29,36,36,41,24,46,42,68,66,41,45,33,53,52,37,46,49,28,60,76,68,73,29,39,50,18,70,35,38,44,33,74,44,56,74,48,80,32,55,35,67,59,8,35,28,39,37,32,46,54,17,39,72,58,76,46,73,41,86,87,80,46,32,38,34,34,16,22,20,47,24,20,46,60,54,50,51,56,25,53,78,68,52,28,37,64,53,43,50,73,51,42,68,42,10,44,39,55,41,31,21,30,23,19,84,13,64,35,15,36,41,60,37,33,26,32,70,65,32,44,60,33,35,34,31,34,37,51,84,36,47,82,44,63,23,21,91,88,34,56,43,67,59,36,18,41,39,24,20,34,24,80,35,43,53,54,45,62,46,32,41,33,27,53,54,45,76,50,64,43,41,34,35,35,43,39,30,28,56,24,61,99,38,43,62,63,54,53,51,50,51,54,61,41,53,74,72,36,58,46,65,41,32,39,47,37,33,38,26,35,35,73,59,43,82,44,82,79,75,65,43,72,71,87,59,82,52,28,30,34,38,36,44,37,38,26,55,24,92,42,71,71,54,28,52,60,55,52,43,59,77,71,70,65,53,75,80,54,53,78,33,51,76,44,70,53,71,82,37,82,52,52,72,68,54,53,29,54,53,43,44,71,72,58,69,63,75,81,55,32,30,56,46,52,49,51,31,15,35,30,88,87,51,52,68,69,56,42,43,62,56,44,44,54,53,38,66,66,54,94,23,22,54,13,33,13,39,40,36,56,32,55,28,71,47,54,58,90,64,22,32,29,29,52,50,29,40,36,37,41,31,29,45,43,36,41,64,63,77,86,46,54,64,60,54,51,54,52,49,45,61,40,47,65,58,38,49,81,42,25,71,26,30,51,46,62,47,65,38,61,94,72,57,87,64,41,50,37,39,68,72,36,49,58,52,41,53,55,52,44,48,74,55,30,70,83,48,40,36,56,54,40,65,70,70,64,77,79,79,65,75,60,82,124

Organism: NCBI:txid1442368